Protein AF-A0A2A2J3R9-F1 (afdb_monomer)

Sequence (530 aa):
MEMMMERPRTRYVVYENEDEVRTRKAAVAEMERKKRLQEAEAEAEKIKLQKAEEEKKKLQEAEAEKVKLQEAEAEKKKLQEAEAEKVKLQEAEAEKVKLQKAEEENKKLQEAEAEKVKLQEAEAEKVDLQEAKTKKVKLQEAEAEEIKLQEEVKALKKKLQEAMEERKKLQEAEEEEEKRLQAKTERERKRNWLLRIGGIIAVAMLSAVRNNRHQPSSSHSREQHEQPVKSSQKNQQRAKIEKCINKPVGKVSVGNKSIQKEQSIMQLGNQLMVVYAKLPKSPNSVMVTRADRGLGLALVKEFLKKPDIQIIIATANNVAAATALKEIIDPRLKIVELDQTSDESIKRSYEQVEKIVGDRGLNLLVNNEDAFRSYSLKPGKEISRKTLIEQFNCNTFGVVVLTQTYLPLLMRASALHPDETWGINRAAVCMVSSILGSISLNQSESMDLAGYIASKSALSQFTKTFANDWQREHILVTAFCGGWGMTAMEGELVWVKPEVKAERLVRSFYRLNQSHNGLFYNRNLKPIPY

InterPro domains:
  IPR002347 Short-cha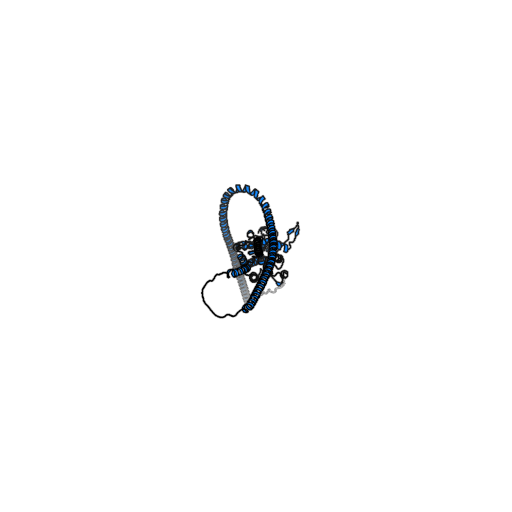in dehydrogenase/reductase SDR [PF00106] (286-492)
  IPR002347 Short-chain dehydrogenase/reductase SDR [PR00081] (285-302)
  IPR002347 Short-chain dehydrogenase/reductase SDR [PR00081] (360-371)
  IPR002347 Short-chain dehydrogenase/reductase SDR [PR00081] (452-471)
  IPR036291 NAD(P)-binding domain superfamily [SSF51735] (284-530)
  IPR051468 Fungal Secondary Metabolite SDRs [PTHR43544] (284-529)

Radius of gyration: 58.66 Å; Cα contacts (8 Å, |Δi|>4): 538; chains: 1; bounding box: 183×64×223 Å

pLDDT: mean 75.85, std 21.03, range [27.23, 98.88]

Secondary structure (DSSP, 8-state):
-----------------HHHHHHHHHHHHHHHHHHHHHHHHHHHHHHHHHHHHHHHHHHHHHHHHHHHHHHHHHHHHHHHHHHHHHHHHHHHHHHHHHHHHHHHHHHHHHTTTHHHHTTTHHHHHHHHHHHHHHHHHHHHHHHHHHHHHHHHHHHHHHHHHHHHHHHHHHHHHHHHHHHHHHHHHHHHHHHHHHHHHHHHHHHHHHHHHHHTS----------------SSHHHHHHHHHHHHHH-PPPPPPTHHHHHHHHHHHHHHHHHHHHHHHTTS-PPPSEEEESSTTSHHHHHHHHHHHT-TT--EEEEEES-TTT-HHHHT---TTEEEEE--TT-HHHHHHHHHHHHHHHGGG--SEEEE-------B--STTS---HHHHHHHHIIIIIHHHHHHHHHHHHHHHHHHT-TTS-SSTTT-EEEEEE-GGG-STT--S--TTBHHHHHHHHHHHHHHHHHHHHTTTTT-EEEEEE---SEEEETTEEEE--HHHHHHHHHHHHTT--GGGTT-EEETTS-B---

Foldseek 3Di:
DDDDDDDDDDDDDDDDDVVVVVVVVVVVVVVVVVVVVVVVVVVVVVVVVVVVVVVVVVVVVVVVVVVVVVVVVVVVVVVVVVVVVVVVVVVVVVVVVVVVVVVVVVVVVVVVVVVVCVVPVVVVVVVVVVVVVVVVVVVVVVVVVQVVLVVVLVVLVVVLVVLVVVLVVLVVVVVVVVVVVVVVVVVVVVVVVVVVVVVVVVVVVVVVVVVVDDDDDDDDDDDDDDDDDPPVVVVVVVVVVVVVVPDDDDDDPSVVVSVVSVVVSVVSVVVSVVSVVPHLAAAQEEEFEQCLDFLNVLLLVLSVVPPNHQAYEYEDCDPVSSVSLVVDDDPRYDYAHADLLDPVRLVRRLVVVCVVCPLLFHLEYEYDFDDADQAAPDPPDDDDPPSLCVLLSRLPVSSLSSVVSRVVRLLSQQVVCVVDFQASRRAEYERAAALLLAPVPVPDHCNRRPSVNVSRVNNLVVLLVCLVVCVVSSHAGAYEHLDDFADDDPNDGHGDGSNNSSNLQVVVRSVDGNVRGSFYAYSNRHGRHD

Nearest PDB structures (foldseek):
  1yo6-assembly1_B  TM=9.766E-01  e=1.170E-25  Caenorhabditis elegans
  1yo6-assembly2_C  TM=9.581E-01  e=8.097E-25  Caenorhabditis elegans
  1yo6-assembly2_D  TM=9.732E-01  e=3.224E-24  Caenorhabditis elegans
  1yo6-assembly3_E  TM=9.709E-01  e=1.029E-23  Caenorhabditis elegans
  1yo6-assembly1_A  TM=9.730E-01  e=1.602E-23  Caenorhabditis elegans

Mean predicted aligned error: 19.77 Å

Solvent-accessible surface area (backbone atoms only — not comparable to full-atom values): 28968 Å² total; per-residue (Å²): 133,82,90,86,86,89,83,84,87,81,83,81,79,84,80,77,59,66,68,61,55,50,51,52,51,50,52,51,52,50,50,52,51,52,49,54,49,53,54,50,51,54,50,55,49,51,54,52,51,54,53,52,53,52,54,51,50,55,50,54,54,54,49,56,52,51,52,53,52,52,53,52,53,55,49,52,51,52,48,53,54,52,49,59,50,49,52,55,50,51,54,52,48,56,49,47,54,54,48,51,56,52,49,56,56,48,48,67,57,45,62,73,52,52,75,64,48,73,77,50,58,84,56,47,76,62,44,56,67,47,47,57,49,50,56,51,48,52,49,54,49,52,54,50,48,52,52,49,50,54,51,49,51,54,52,48,53,51,55,48,51,55,52,51,55,52,48,51,55,48,51,57,48,51,56,48,51,50,52,53,48,54,54,48,54,50,53,51,50,54,50,53,50,51,52,50,50,54,51,51,52,51,51,50,52,54,47,57,65,52,71,74,64,80,89,89,83,84,89,87,89,85,83,88,85,90,79,94,71,78,61,60,64,60,49,52,53,49,54,54,51,50,59,66,70,68,58,79,76,76,85,64,77,59,58,63,54,52,52,55,49,53,53,50,52,52,51,49,49,53,51,46,52,60,55,56,75,71,50,78,65,62,27,51,22,40,36,33,34,52,16,48,44,67,52,26,33,26,36,54,56,51,53,66,73,41,82,74,44,60,35,38,36,38,22,19,72,47,62,89,75,24,54,77,50,72,71,58,90,50,94,42,59,43,81,43,55,36,39,54,77,36,71,69,34,40,49,54,34,45,64,52,47,49,69,72,44,46,84,59,19,38,7,28,42,33,48,42,55,82,66,84,50,88,32,49,91,56,90,96,52,76,90,51,70,64,56,43,50,54,30,28,33,53,40,24,51,20,50,52,55,45,53,58,70,47,40,73,31,28,46,37,13,19,66,78,35,75,90,56,67,46,20,38,41,25,5,25,38,43,37,43,37,40,66,69,19,13,64,78,69,64,82,66,83,57,86,36,31,47,40,40,29,53,18,27,30,50,36,53,50,50,30,36,49,49,20,61,73,33,50,87,62,48,38,35,19,27,32,29,25,67,59,83,74,55,43,77,55,100,81,42,76,42,76,66,53,41,54,66,43,22,51,36,35,54,60,35,46,67,67,42,35,68,94,45,47,39,42,39,21,39,43,81,64,45,80,47,70,84

Organism: NCBI:txid2018661

Structure (mmCIF, N/CA/C/O backbone):
data_AF-A0A2A2J3R9-F1
#
_entry.id   AF-A0A2A2J3R9-F1
#
loop_
_atom_site.group_PDB
_atom_site.id
_atom_site.type_symbol
_atom_site.label_atom_id
_atom_site.label_alt_id
_atom_site.label_comp_id
_atom_site.label_asym_id
_atom_site.label_entity_id
_atom_site.label_seq_id
_atom_site.pdbx_PDB_ins_code
_atom_site.Cartn_x
_atom_site.Cartn_y
_atom_site.Cartn_z
_atom_site.occupancy
_atom_site.B_iso_or_equiv
_atom_site.auth_seq_id
_atom_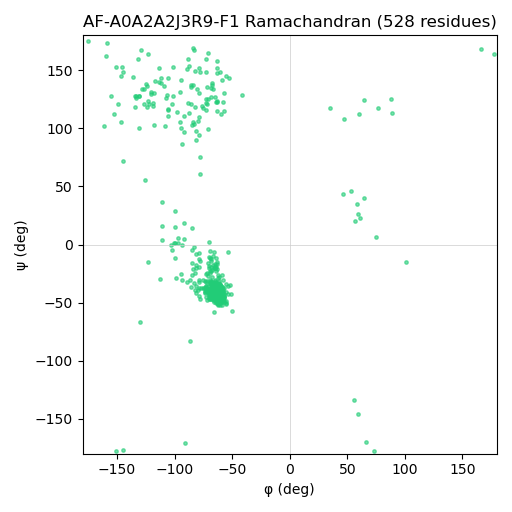site.auth_comp_id
_atom_site.auth_asym_id
_atom_site.auth_atom_id
_atom_site.pdbx_PDB_model_num
ATOM 1 N N . MET A 1 1 ? 117.875 1.168 -116.415 1.00 36.81 1 MET A N 1
ATOM 2 C CA . MET A 1 1 ? 118.304 2.280 -115.551 1.00 36.81 1 MET A CA 1
ATOM 3 C C . MET A 1 1 ? 117.689 2.018 -114.185 1.00 36.81 1 MET A C 1
ATOM 5 O O . MET A 1 1 ? 116.473 2.009 -114.112 1.00 36.81 1 MET A O 1
ATOM 9 N N . GLU A 1 2 ? 118.541 1.657 -113.217 1.00 39.03 2 GLU A N 1
ATOM 10 C CA . GLU A 1 2 ? 118.447 1.934 -111.763 1.00 39.03 2 GLU A CA 1
ATOM 11 C C . GLU A 1 2 ? 117.222 1.397 -110.973 1.00 39.03 2 GLU A C 1
ATOM 13 O O . GLU A 1 2 ? 116.081 1.710 -111.274 1.00 39.03 2 GLU A O 1
ATOM 18 N N . MET A 1 3 ? 117.394 0.425 -110.055 1.00 39.72 3 MET A N 1
ATOM 19 C CA . MET A 1 3 ? 117.881 0.563 -108.652 1.00 39.72 3 MET A CA 1
ATOM 20 C C . MET A 1 3 ? 116.911 1.390 -107.775 1.00 39.72 3 MET A C 1
ATOM 22 O O . MET A 1 3 ? 116.658 2.535 -108.106 1.00 39.72 3 MET A O 1
ATOM 26 N N . MET A 1 4 ? 116.360 0.966 -106.626 1.00 40.31 4 MET A N 1
ATOM 27 C CA . MET A 1 4 ? 116.474 -0.235 -105.759 1.00 40.31 4 MET A CA 1
ATOM 28 C C . MET A 1 4 ? 115.060 -0.525 -105.148 1.00 40.31 4 MET A C 1
ATOM 30 O O . MET A 1 4 ? 114.129 0.204 -105.469 1.00 40.31 4 MET A O 1
ATOM 34 N N . MET A 1 5 ? 114.750 -1.486 -104.259 1.00 43.88 5 MET A N 1
ATOM 35 C CA . MET A 1 5 ? 115.474 -2.540 -103.514 1.00 43.88 5 MET A CA 1
ATOM 36 C C . MET A 1 5 ? 114.453 -3.623 -103.063 1.00 43.88 5 MET A C 1
ATOM 38 O O . MET A 1 5 ? 113.269 -3.315 -102.943 1.00 43.88 5 MET A O 1
ATOM 42 N N . GLU A 1 6 ? 114.886 -4.837 -102.697 1.00 49.50 6 GLU A N 1
ATOM 43 C CA . GLU A 1 6 ? 114.045 -5.850 -102.021 1.00 49.50 6 GLU A CA 1
ATOM 44 C C . GLU A 1 6 ? 114.484 -6.114 -100.567 1.00 49.50 6 GLU A C 1
ATOM 46 O O . GLU A 1 6 ? 115.680 -6.216 -100.292 1.00 49.50 6 GLU A O 1
ATOM 51 N N . ARG A 1 7 ? 113.519 -6.339 -99.656 1.00 43.47 7 ARG A N 1
ATOM 52 C CA . ARG A 1 7 ? 113.659 -7.190 -98.450 1.00 43.47 7 ARG A CA 1
ATOM 53 C C . ARG A 1 7 ? 112.327 -7.920 -98.159 1.00 43.47 7 ARG A C 1
ATOM 55 O O . ARG A 1 7 ? 111.269 -7.387 -98.495 1.00 43.47 7 ARG A O 1
ATOM 62 N N . PRO A 1 8 ? 112.347 -9.145 -97.595 1.00 47.34 8 PRO A N 1
ATOM 63 C CA . PRO A 1 8 ? 111.254 -10.108 -97.773 1.00 47.34 8 PRO A CA 1
ATOM 64 C C . PRO A 1 8 ? 110.125 -10.005 -96.734 1.00 47.34 8 PRO A C 1
ATOM 66 O O . PRO A 1 8 ? 110.354 -9.691 -95.568 1.00 47.34 8 PRO A O 1
ATOM 69 N N . ARG A 1 9 ? 108.899 -10.374 -97.138 1.00 46.84 9 ARG A N 1
ATOM 70 C CA . ARG A 1 9 ? 107.769 -10.602 -96.217 1.00 46.84 9 ARG A CA 1
ATOM 71 C C . ARG A 1 9 ? 107.823 -12.018 -95.637 1.00 46.84 9 ARG A C 1
ATOM 73 O O . ARG A 1 9 ? 107.442 -12.977 -96.305 1.00 46.84 9 ARG A O 1
ATOM 80 N N . THR A 1 10 ? 108.240 -12.146 -94.382 1.00 47.72 10 THR A N 1
ATOM 81 C CA . THR A 1 10 ? 108.224 -13.417 -93.644 1.00 47.72 10 THR A CA 1
ATOM 82 C C . THR A 1 10 ? 106.792 -13.809 -93.270 1.00 47.72 10 THR A C 1
ATOM 84 O O . THR A 1 10 ? 106.096 -13.069 -92.577 1.00 47.72 10 THR A O 1
ATOM 87 N N . ARG A 1 11 ? 106.342 -14.989 -93.709 1.00 46.62 11 ARG A N 1
ATOM 88 C CA . ARG A 1 11 ? 105.042 -15.565 -93.333 1.00 46.62 11 ARG A CA 1
ATOM 89 C C . ARG A 1 11 ? 105.206 -16.317 -92.006 1.00 46.62 11 ARG A C 1
ATOM 91 O O . ARG A 1 11 ? 105.741 -17.421 -92.001 1.00 46.62 11 ARG A O 1
ATOM 98 N N . TYR A 1 12 ? 104.765 -15.735 -90.893 1.00 44.22 12 TYR A N 1
ATOM 99 C CA . TYR A 1 12 ? 104.663 -16.465 -89.626 1.00 44.22 12 TYR A CA 1
ATOM 100 C C . TYR A 1 12 ? 103.360 -17.270 -89.604 1.00 44.22 12 TYR A C 1
ATOM 102 O O . TYR A 1 12 ? 102.273 -16.699 -89.676 1.00 44.22 12 TYR A O 1
ATOM 110 N N . VAL A 1 13 ? 103.476 -18.595 -89.515 1.00 50.97 13 VAL A N 1
ATOM 111 C CA . VAL A 1 13 ? 102.347 -19.487 -89.224 1.00 50.97 13 VAL A CA 1
ATOM 112 C C . VAL A 1 13 ? 102.232 -19.585 -87.708 1.00 50.97 13 VAL A C 1
ATOM 114 O O . VAL A 1 13 ? 103.127 -20.116 -87.054 1.00 50.97 13 VAL A O 1
ATOM 117 N N . VAL A 1 14 ? 101.147 -19.051 -87.149 1.00 55.12 14 VAL A N 1
ATOM 118 C CA . VAL A 1 14 ? 100.814 -19.248 -85.735 1.00 55.12 14 VAL A CA 1
ATOM 119 C C . VAL A 1 14 ? 100.196 -20.636 -85.604 1.00 55.12 14 VAL A C 1
ATOM 121 O O . VAL A 1 14 ? 99.086 -20.866 -86.077 1.00 55.12 14 VAL A O 1
ATOM 124 N N . TYR A 1 15 ? 100.924 -21.562 -84.986 1.00 49.97 15 TYR A N 1
ATOM 125 C CA . TYR A 1 15 ? 100.361 -22.833 -84.542 1.00 49.97 15 TYR A CA 1
ATOM 126 C C . TYR A 1 15 ? 99.625 -22.583 -83.222 1.00 49.97 15 TYR A C 1
ATOM 128 O O . TYR A 1 15 ? 100.265 -22.365 -82.194 1.00 49.97 15 TYR A O 1
ATOM 136 N N . GLU A 1 16 ? 98.290 -22.581 -83.243 1.00 58.47 16 GLU A N 1
ATOM 137 C CA . GLU A 1 16 ? 97.512 -22.658 -82.002 1.00 58.47 16 GLU A CA 1
ATOM 138 C C . GLU A 1 16 ? 97.721 -24.034 -81.359 1.00 58.47 16 GLU A C 1
ATOM 140 O O . GLU A 1 16 ? 97.676 -25.063 -82.034 1.00 58.47 16 GLU A O 1
ATOM 145 N N . ASN A 1 17 ? 97.964 -24.055 -80.049 1.00 61.75 17 ASN A N 1
ATOM 146 C CA . ASN A 1 17 ? 98.219 -25.286 -79.313 1.00 61.75 17 ASN A CA 1
ATOM 147 C C . ASN A 1 17 ? 96.910 -26.089 -79.165 1.00 61.75 17 ASN A C 1
ATOM 149 O O . ASN A 1 17 ? 95.963 -25.622 -78.525 1.00 61.75 17 ASN A O 1
ATOM 153 N N . GLU A 1 18 ? 96.835 -27.285 -79.760 1.00 64.62 18 GLU A N 1
ATOM 154 C CA . GLU A 1 18 ? 95.582 -28.055 -79.857 1.00 64.62 18 GLU A CA 1
ATOM 155 C C . GLU A 1 18 ? 94.954 -28.370 -78.488 1.00 64.62 18 GLU A C 1
ATOM 157 O O . GLU A 1 18 ? 93.724 -28.411 -78.368 1.00 64.62 18 GLU A O 1
ATOM 162 N N . ASP A 1 19 ? 95.769 -28.521 -77.440 1.00 66.00 19 ASP A N 1
ATOM 163 C CA . ASP A 1 19 ? 95.295 -28.782 -76.077 1.00 66.00 19 ASP A CA 1
ATOM 164 C C . ASP A 1 19 ? 94.647 -27.551 -75.414 1.00 66.00 19 ASP A C 1
ATOM 166 O O . ASP A 1 19 ? 93.661 -27.696 -74.683 1.00 66.00 19 ASP A O 1
ATOM 170 N N . GLU A 1 20 ? 95.097 -26.326 -75.720 1.00 65.50 20 GLU A N 1
ATOM 171 C CA . GLU A 1 20 ? 94.403 -25.094 -75.295 1.00 65.50 20 GLU A CA 1
ATOM 172 C C . GLU A 1 20 ? 93.061 -24.933 -76.020 1.00 65.50 20 GLU A C 1
ATOM 174 O O . GLU A 1 20 ? 92.059 -24.534 -75.421 1.00 65.50 20 GLU A O 1
ATOM 179 N N . VAL A 1 21 ? 93.002 -25.290 -77.307 1.00 68.50 21 VAL A N 1
ATOM 180 C CA . VAL A 1 21 ? 91.753 -25.256 -78.082 1.00 68.50 21 VAL A CA 1
ATOM 181 C C . VAL A 1 21 ? 90.764 -26.309 -77.565 1.00 68.50 21 VAL A C 1
ATOM 183 O O . VAL A 1 21 ? 89.569 -26.023 -77.447 1.00 68.50 21 VAL A O 1
ATOM 186 N N . ARG A 1 22 ? 91.234 -27.511 -77.202 1.00 72.06 22 ARG A N 1
ATOM 187 C CA . ARG A 1 22 ? 90.405 -28.562 -76.583 1.00 72.06 22 ARG A CA 1
ATOM 188 C C . ARG A 1 22 ? 89.893 -28.164 -75.202 1.00 72.06 22 ARG A C 1
ATOM 190 O O . ARG A 1 22 ? 88.694 -28.295 -74.958 1.00 72.06 22 ARG A O 1
ATOM 197 N N . THR A 1 23 ? 90.750 -27.644 -74.325 1.00 74.81 23 THR A N 1
ATOM 198 C CA . THR A 1 23 ? 90.337 -27.212 -72.976 1.00 74.81 23 THR A CA 1
ATOM 199 C C . THR A 1 23 ? 89.382 -26.019 -73.016 1.00 74.81 23 THR A C 1
ATOM 201 O O . THR A 1 23 ? 88.369 -26.045 -72.317 1.00 74.81 23 THR A O 1
ATOM 204 N N . ARG A 1 24 ? 89.594 -25.029 -73.899 1.00 74.38 24 ARG A N 1
ATOM 205 C CA . ARG A 1 24 ? 88.619 -23.942 -74.120 1.00 74.38 24 ARG A CA 1
ATOM 206 C C . ARG A 1 24 ? 87.272 -24.461 -74.630 1.00 74.38 24 ARG A C 1
ATOM 208 O O . ARG A 1 24 ? 86.240 -24.055 -74.103 1.00 74.38 24 ARG A O 1
ATOM 215 N N . LYS A 1 25 ? 87.254 -25.386 -75.598 1.00 78.50 25 LYS A N 1
ATOM 216 C CA . LYS A 1 25 ? 86.004 -26.003 -76.089 1.00 78.50 25 LYS A CA 1
ATOM 217 C C . LYS A 1 25 ? 85.276 -26.794 -74.997 1.00 78.50 25 LYS A C 1
ATOM 219 O O . LYS A 1 25 ? 84.056 -26.687 -74.898 1.00 78.50 25 LYS A O 1
ATOM 224 N N . ALA A 1 26 ? 86.001 -27.527 -74.151 1.00 79.31 26 ALA A N 1
ATOM 225 C CA . ALA A 1 26 ? 85.422 -28.231 -73.007 1.00 79.31 26 ALA A CA 1
ATOM 226 C C . ALA A 1 26 ? 84.829 -27.261 -71.966 1.00 79.31 26 ALA A C 1
ATOM 228 O O . ALA A 1 26 ? 83.697 -27.458 -71.531 1.00 79.31 26 ALA A O 1
ATOM 229 N N . ALA A 1 27 ? 85.540 -26.179 -71.632 1.00 77.88 27 ALA A N 1
ATOM 230 C CA . ALA A 1 27 ? 85.066 -25.161 -70.693 1.00 77.88 27 ALA A CA 1
ATOM 231 C C . ALA A 1 27 ? 83.817 -24.415 -71.202 1.00 77.88 27 ALA A C 1
ATOM 233 O O . ALA A 1 27 ? 82.888 -24.175 -70.430 1.00 77.88 27 ALA A O 1
ATOM 234 N N . VAL A 1 28 ? 83.751 -24.099 -72.502 1.00 79.81 28 VAL A N 1
ATOM 235 C CA . VAL A 1 28 ? 82.549 -23.519 -73.130 1.00 79.81 28 VAL A CA 1
ATOM 236 C C . VAL A 1 28 ? 81.381 -24.509 -73.089 1.00 79.81 28 VAL A C 1
ATOM 238 O O . VAL A 1 28 ? 80.289 -24.133 -72.670 1.00 79.81 28 VAL A O 1
ATOM 241 N N . ALA A 1 29 ? 81.603 -25.784 -73.423 1.00 81.00 29 ALA A N 1
ATOM 242 C CA . ALA A 1 29 ? 80.561 -26.810 -73.350 1.00 81.00 29 ALA A CA 1
ATOM 243 C C . ALA A 1 29 ? 80.047 -27.042 -71.913 1.00 81.00 29 ALA A C 1
ATOM 245 O O . ALA A 1 29 ? 78.850 -27.254 -71.706 1.00 81.00 29 ALA A O 1
ATOM 246 N N . GLU A 1 30 ? 80.918 -26.967 -70.902 1.00 84.94 30 GLU A N 1
ATOM 247 C CA . GLU A 1 30 ? 80.518 -27.054 -69.494 1.00 84.94 30 GLU A CA 1
ATOM 248 C C . GLU A 1 30 ? 79.732 -25.812 -69.040 1.00 84.94 30 GLU A C 1
ATOM 250 O O . GLU A 1 30 ? 78.728 -25.942 -68.337 1.00 84.94 30 GLU A O 1
ATOM 255 N N . MET A 1 31 ? 80.140 -24.616 -69.479 1.00 81.75 31 MET A N 1
ATOM 256 C CA . MET A 1 31 ? 79.421 -23.365 -69.220 1.00 81.75 31 MET A CA 1
ATOM 257 C C . MET A 1 31 ? 78.024 -23.381 -69.854 1.00 81.75 31 MET A C 1
ATOM 259 O O . MET A 1 31 ? 77.043 -23.078 -69.176 1.00 81.75 31 MET A O 1
ATOM 263 N N . GLU A 1 32 ? 77.905 -23.805 -71.115 1.00 85.94 32 GLU A N 1
ATOM 264 C CA . GLU A 1 32 ? 76.612 -23.988 -71.780 1.00 85.94 32 GLU A CA 1
ATOM 265 C C . GLU A 1 32 ? 75.742 -25.029 -71.070 1.00 85.94 32 GLU A C 1
ATOM 267 O O . GLU A 1 32 ? 74.546 -24.806 -70.889 1.00 85.94 32 GLU A O 1
ATOM 272 N N . ARG A 1 33 ? 76.324 -26.149 -70.620 1.00 85.25 33 ARG A N 1
ATOM 273 C CA . ARG A 1 33 ? 75.598 -27.168 -69.852 1.00 85.25 33 ARG A CA 1
ATOM 274 C C . ARG A 1 33 ? 75.067 -26.609 -68.530 1.00 85.25 33 ARG A C 1
ATOM 276 O O . ARG A 1 33 ? 73.913 -26.865 -68.202 1.00 85.25 33 ARG A O 1
ATOM 283 N N . LYS A 1 34 ? 75.876 -25.842 -67.791 1.00 85.75 34 LYS A N 1
ATOM 284 C CA . LYS A 1 34 ? 75.460 -25.175 -66.544 1.00 85.75 34 LYS A CA 1
ATOM 285 C C . LYS A 1 34 ? 74.357 -24.146 -66.795 1.00 85.75 34 LYS A C 1
ATOM 287 O O . LYS A 1 34 ? 73.380 -24.128 -66.054 1.00 85.75 34 LYS A O 1
ATOM 292 N N . LYS A 1 35 ? 74.460 -23.367 -67.877 1.00 88.31 35 LYS A N 1
ATOM 293 C CA . LYS A 1 35 ? 73.426 -22.404 -68.279 1.00 88.31 35 LYS A CA 1
ATOM 294 C C . LYS A 1 35 ? 72.094 -23.092 -68.600 1.00 88.31 35 LYS A C 1
ATOM 296 O O . LYS A 1 35 ? 71.073 -22.701 -68.048 1.00 88.31 35 LYS A O 1
ATOM 301 N N . ARG A 1 36 ? 72.114 -24.164 -69.404 1.00 84.19 36 ARG A N 1
ATOM 302 C CA . ARG A 1 36 ? 70.911 -24.963 -69.717 1.00 84.19 36 ARG A CA 1
ATOM 303 C C . ARG A 1 36 ? 70.296 -25.609 -68.471 1.00 84.19 36 ARG A C 1
ATOM 305 O O . ARG A 1 36 ? 69.081 -25.744 -68.407 1.00 84.19 36 ARG A O 1
ATOM 312 N N . LEU A 1 37 ? 71.114 -25.994 -67.485 1.00 84.56 37 LEU A N 1
ATOM 313 C CA . LEU A 1 37 ? 70.623 -26.522 -66.210 1.00 84.56 37 LEU A CA 1
ATOM 314 C C . LEU A 1 37 ? 69.880 -25.440 -65.407 1.00 84.56 37 LEU A C 1
ATOM 316 O O . LEU A 1 37 ? 68.755 -25.679 -64.985 1.00 84.56 37 LEU A O 1
ATOM 320 N N . GLN A 1 38 ? 70.458 -24.240 -65.276 1.00 81.88 38 GLN A N 1
ATOM 321 C CA . GLN A 1 38 ? 69.810 -23.106 -64.601 1.00 81.88 38 GLN A CA 1
ATOM 322 C C . GLN A 1 38 ? 68.532 -22.640 -65.313 1.00 81.88 38 GLN A C 1
ATOM 324 O O . GLN A 1 38 ? 67.544 -22.318 -64.657 1.00 81.88 38 GLN A O 1
ATOM 329 N N . GLU A 1 39 ? 68.531 -22.616 -66.649 1.00 86.38 39 GLU A N 1
ATOM 330 C CA . GLU A 1 39 ? 67.342 -22.289 -67.448 1.00 86.38 39 GLU A CA 1
ATOM 331 C C . GLU A 1 39 ? 66.216 -23.315 -67.205 1.00 86.38 39 GLU A C 1
ATOM 333 O O . GLU A 1 39 ? 65.077 -22.918 -66.954 1.00 86.38 39 GLU A O 1
ATOM 338 N N . ALA A 1 40 ? 66.538 -24.615 -67.161 1.00 82.31 40 ALA A N 1
ATOM 339 C CA . ALA A 1 40 ? 65.576 -25.678 -66.860 1.00 82.31 40 ALA A CA 1
ATOM 340 C C . ALA A 1 40 ? 65.072 -25.662 -65.400 1.00 82.31 40 ALA A C 1
ATOM 342 O O . ALA A 1 40 ? 63.892 -25.915 -65.152 1.00 82.31 40 ALA A O 1
ATOM 343 N N . GLU A 1 41 ? 65.932 -25.344 -64.426 1.00 85.12 41 GLU A N 1
ATOM 344 C CA . GLU A 1 41 ? 65.540 -25.193 -63.016 1.00 85.12 41 GLU A CA 1
ATOM 345 C C . GLU A 1 41 ? 64.575 -24.011 -62.822 1.00 85.12 41 GLU A C 1
ATOM 347 O O . GLU A 1 41 ? 63.534 -24.165 -62.179 1.00 85.12 41 GLU A O 1
ATOM 352 N N . ALA A 1 42 ? 64.859 -22.864 -63.449 1.00 82.62 42 ALA A N 1
ATOM 353 C CA . ALA A 1 42 ? 63.993 -21.685 -63.407 1.00 82.62 42 ALA A CA 1
ATOM 354 C C . ALA A 1 42 ? 62.637 -21.909 -64.107 1.00 82.62 42 ALA A C 1
ATOM 356 O O . ALA A 1 42 ? 61.613 -21.368 -63.681 1.00 82.62 42 ALA A O 1
ATOM 357 N N . GLU A 1 43 ? 62.599 -22.708 -65.177 1.00 88.31 43 GLU A N 1
ATOM 358 C CA . GLU A 1 43 ? 61.350 -23.094 -65.842 1.00 88.31 43 GLU A CA 1
ATOM 359 C C . GLU A 1 43 ? 60.523 -24.065 -64.980 1.00 88.31 43 GLU A C 1
ATOM 361 O O . GLU A 1 43 ? 59.317 -23.869 -64.806 1.00 88.31 43 GLU A O 1
ATOM 366 N N . ALA A 1 44 ? 61.170 -25.040 -64.332 1.00 82.25 44 ALA A N 1
ATOM 367 C CA . ALA A 1 44 ? 60.515 -25.946 -63.388 1.00 82.25 44 ALA A CA 1
ATOM 368 C C . ALA A 1 44 ? 59.938 -25.218 -62.155 1.00 82.25 44 ALA A C 1
ATOM 370 O O . ALA A 1 44 ? 58.885 -25.611 -61.644 1.00 82.25 44 ALA A O 1
ATOM 371 N N . GLU A 1 45 ? 60.590 -24.155 -61.674 1.00 86.25 45 GLU A N 1
ATOM 372 C CA . GLU A 1 45 ? 60.075 -23.323 -60.580 1.00 86.25 45 GLU A CA 1
ATOM 373 C C . GLU A 1 45 ? 58.845 -22.501 -61.003 1.00 86.25 45 GLU A C 1
ATOM 375 O O . GLU A 1 45 ? 57.842 -22.492 -60.286 1.00 86.25 45 GLU A O 1
ATOM 380 N N . LYS A 1 46 ? 58.852 -21.907 -62.206 1.00 84.88 46 LYS A N 1
ATOM 381 C CA . LYS A 1 46 ? 57.675 -21.212 -62.765 1.00 84.88 46 LYS A CA 1
ATOM 382 C C . LYS A 1 46 ? 56.458 -22.130 -62.891 1.00 84.88 46 LYS A C 1
ATOM 384 O O . LYS A 1 46 ? 55.361 -21.729 -62.508 1.00 84.88 46 LYS A O 1
ATOM 389 N N . ILE A 1 47 ? 56.650 -23.363 -63.365 1.00 86.12 47 ILE A N 1
ATOM 390 C CA . ILE A 1 47 ? 55.571 -24.358 -63.490 1.00 86.12 47 ILE A CA 1
ATOM 391 C C . ILE A 1 47 ? 54.983 -24.713 -62.112 1.00 86.12 47 ILE A C 1
ATOM 393 O O . ILE A 1 47 ? 53.764 -24.826 -61.968 1.00 86.12 47 ILE A O 1
ATOM 397 N N . LYS A 1 48 ? 55.821 -24.840 -61.070 1.00 86.62 48 LYS A N 1
ATOM 398 C CA . LYS A 1 48 ? 55.345 -25.047 -59.689 1.00 86.62 48 LYS A CA 1
ATOM 399 C C . LYS A 1 48 ? 54.532 -23.857 -59.177 1.00 86.62 48 LYS A C 1
ATOM 401 O O . LYS A 1 48 ? 53.491 -24.074 -58.559 1.00 86.62 48 LYS A O 1
ATOM 406 N N . LEU A 1 49 ? 54.981 -22.628 -59.445 1.00 82.12 49 LEU A N 1
ATOM 407 C CA . LEU A 1 49 ? 54.288 -21.411 -59.015 1.00 82.12 49 LEU A CA 1
ATOM 408 C C . LEU A 1 49 ? 52.902 -21.294 -59.669 1.00 82.12 49 LEU A C 1
ATOM 410 O O . LEU A 1 49 ? 51.910 -21.132 -58.964 1.00 82.12 49 LEU A O 1
ATOM 414 N N . GLN A 1 50 ? 52.821 -21.481 -60.991 1.00 84.69 50 GLN A N 1
ATOM 415 C CA . GLN A 1 50 ? 51.556 -21.464 -61.739 1.00 84.69 50 GLN A CA 1
ATOM 416 C C . GLN A 1 50 ? 50.560 -22.503 -61.207 1.00 84.69 50 GLN A C 1
ATOM 418 O O . GLN A 1 50 ? 49.387 -22.194 -60.998 1.00 84.69 50 GLN A O 1
ATOM 423 N N . LYS A 1 51 ? 51.029 -23.723 -60.915 1.00 87.81 51 LYS A N 1
ATOM 424 C CA . LYS A 1 51 ? 50.173 -24.772 -60.348 1.00 87.81 51 LYS A CA 1
ATOM 425 C C . LYS A 1 51 ? 49.636 -24.405 -58.956 1.00 87.81 51 LYS A C 1
ATOM 427 O O . LYS A 1 51 ? 48.466 -24.656 -58.671 1.00 87.81 51 LYS A O 1
ATOM 432 N N . ALA A 1 52 ? 50.457 -23.781 -58.109 1.00 79.31 52 ALA A N 1
ATOM 433 C CA . ALA A 1 52 ? 50.030 -23.312 -56.790 1.00 79.31 52 ALA A CA 1
ATOM 434 C C . ALA A 1 52 ? 49.005 -22.161 -56.874 1.00 79.31 52 ALA A C 1
ATOM 436 O O . ALA A 1 52 ? 48.074 -22.103 -56.069 1.00 79.31 52 ALA A O 1
ATOM 437 N N . GLU A 1 53 ? 49.129 -21.270 -57.863 1.00 85.38 53 GLU A N 1
ATOM 438 C CA . GLU A 1 53 ? 48.141 -20.213 -58.119 1.00 85.38 53 GLU A CA 1
ATOM 439 C C . GLU A 1 53 ? 46.796 -20.776 -58.607 1.00 85.38 53 GLU A C 1
ATOM 441 O O . GLU A 1 53 ? 45.745 -20.336 -58.134 1.00 85.38 53 GLU A O 1
ATOM 446 N N . GLU A 1 54 ? 46.799 -21.798 -59.472 1.00 84.38 54 GLU A N 1
ATOM 447 C CA . GLU A 1 54 ? 45.568 -22.494 -59.872 1.00 84.38 54 GLU A CA 1
ATOM 448 C C . GLU A 1 54 ? 44.870 -23.200 -58.700 1.00 84.38 54 GLU A C 1
ATOM 450 O O . GLU A 1 54 ? 43.643 -23.136 -58.585 1.00 84.38 54 GLU A O 1
ATOM 455 N N . GLU A 1 55 ? 45.621 -23.881 -57.831 1.00 86.38 55 GLU A N 1
ATOM 456 C CA . GLU A 1 55 ? 45.067 -24.539 -56.639 1.00 86.38 55 GLU A CA 1
ATOM 457 C C . GLU A 1 55 ? 44.487 -23.511 -55.654 1.00 86.38 55 GLU A C 1
ATOM 459 O O . GLU A 1 55 ? 43.377 -23.697 -55.148 1.00 86.38 55 GLU A O 1
ATOM 464 N N . LYS A 1 56 ? 45.162 -22.369 -55.462 1.00 81.62 56 LYS A N 1
ATOM 465 C CA . LYS A 1 56 ? 44.652 -21.253 -54.652 1.00 81.62 56 LYS A CA 1
ATOM 466 C C . LYS A 1 56 ? 43.361 -20.659 -55.225 1.00 81.62 56 LYS A C 1
ATOM 468 O O . LYS A 1 56 ? 42.439 -20.379 -54.461 1.00 81.62 56 LYS A O 1
ATOM 473 N N . LYS A 1 57 ? 43.267 -20.497 -56.549 1.00 84.38 57 LYS A N 1
ATOM 474 C CA . LYS A 1 57 ? 42.052 -19.998 -57.213 1.00 84.38 57 LYS A CA 1
ATOM 475 C C . LYS A 1 57 ? 40.869 -20.957 -57.025 1.00 84.38 57 LYS A C 1
ATOM 477 O O . LYS A 1 57 ? 39.793 -20.512 -56.633 1.00 84.38 57 LYS A O 1
ATOM 482 N N . LYS A 1 58 ? 41.087 -22.266 -57.205 1.00 84.12 58 LYS A N 1
ATOM 483 C CA . LYS A 1 58 ? 40.072 -23.310 -56.953 1.00 84.12 58 LYS A CA 1
ATOM 484 C C . LYS A 1 58 ? 39.578 -23.299 -55.500 1.00 84.12 58 LYS A C 1
ATOM 486 O O . LYS A 1 58 ? 38.386 -23.473 -55.261 1.00 84.12 58 LYS A O 1
ATOM 491 N N . LEU A 1 59 ? 40.470 -23.054 -54.534 1.00 78.69 59 LEU A N 1
ATOM 492 C CA . LEU A 1 59 ? 40.096 -22.939 -53.120 1.00 78.69 59 LEU A CA 1
ATOM 493 C C . LEU A 1 59 ? 39.197 -21.716 -52.861 1.00 78.69 59 LEU A C 1
ATOM 495 O O . LEU A 1 59 ? 38.168 -21.848 -52.204 1.00 78.69 59 LEU A O 1
ATOM 499 N N . GLN A 1 60 ? 39.542 -20.553 -53.425 1.00 78.94 60 GLN A N 1
ATOM 500 C CA . GLN A 1 60 ? 38.749 -19.323 -53.294 1.00 78.94 60 GLN A CA 1
ATOM 501 C C . GLN A 1 60 ? 37.359 -19.441 -53.940 1.00 78.94 60 GLN A C 1
ATOM 503 O O . GLN A 1 60 ? 36.376 -18.958 -53.379 1.00 78.94 60 GLN A O 1
ATOM 508 N N . GLU A 1 61 ? 37.257 -20.109 -55.091 1.00 81.88 61 GLU A N 1
ATOM 509 C CA . GLU A 1 61 ? 35.973 -20.385 -55.750 1.00 81.88 61 GLU A CA 1
ATOM 510 C C . GLU A 1 61 ? 35.084 -21.301 -54.884 1.00 81.88 61 GLU A C 1
ATOM 512 O O . GLU A 1 61 ? 33.905 -20.997 -54.684 1.00 81.88 61 GLU A O 1
ATOM 517 N N . ALA A 1 62 ? 35.655 -22.345 -54.271 1.00 74.81 62 ALA A N 1
ATOM 518 C CA . ALA A 1 62 ? 34.937 -23.245 -53.362 1.00 74.81 62 ALA A CA 1
ATOM 519 C C . ALA A 1 62 ? 34.517 -22.582 -52.030 1.00 74.81 62 ALA A C 1
ATOM 521 O O . ALA A 1 62 ? 33.476 -22.924 -51.464 1.00 74.81 62 ALA A O 1
ATOM 522 N N . GLU A 1 63 ? 35.297 -21.631 -51.507 1.00 78.38 63 GLU A N 1
ATOM 523 C CA . GLU A 1 63 ? 34.903 -20.830 -50.338 1.00 78.38 63 GLU A CA 1
ATOM 524 C C . GLU A 1 63 ? 33.749 -19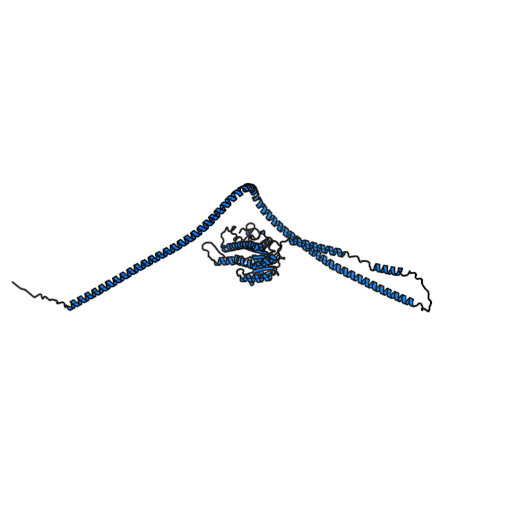.872 -50.671 1.00 78.38 63 GLU A C 1
ATOM 526 O O . GLU A 1 63 ? 32.782 -19.790 -49.911 1.00 78.38 63 GLU A O 1
ATOM 531 N N . ALA A 1 64 ? 33.788 -19.218 -51.837 1.00 75.69 64 ALA A N 1
ATOM 532 C CA . ALA A 1 64 ? 32.704 -18.353 -52.301 1.00 75.69 64 ALA A CA 1
ATOM 533 C C . ALA A 1 64 ? 31.388 -19.121 -52.545 1.00 75.69 64 ALA A C 1
ATOM 535 O O . ALA A 1 64 ? 30.306 -18.584 -52.300 1.00 75.69 64 ALA A O 1
ATOM 536 N N . GLU A 1 65 ? 31.456 -20.376 -52.999 1.00 82.00 65 GLU A N 1
ATOM 537 C CA . GLU A 1 65 ? 30.279 -21.241 -53.145 1.00 82.00 65 GLU A CA 1
ATOM 538 C C . GLU A 1 65 ? 29.676 -21.636 -51.784 1.00 82.00 65 GLU A C 1
ATOM 540 O O . GLU A 1 65 ? 28.458 -21.568 -51.610 1.00 82.00 65 GLU A O 1
ATOM 545 N N . LYS A 1 66 ? 30.509 -21.948 -50.779 1.00 76.50 66 LYS A N 1
ATOM 546 C CA . LYS A 1 66 ? 30.041 -22.234 -49.409 1.00 76.50 66 LYS A CA 1
ATOM 547 C C . LYS A 1 66 ? 29.322 -21.050 -48.763 1.00 76.50 66 LYS A C 1
ATOM 549 O O . LYS A 1 66 ? 28.304 -21.264 -48.110 1.00 76.50 66 LYS A O 1
ATOM 554 N N . VAL A 1 67 ? 29.816 -19.823 -48.951 1.00 77.69 67 VAL A N 1
ATOM 555 C CA . VAL A 1 67 ? 29.156 -18.612 -48.425 1.00 77.69 67 VAL A CA 1
ATOM 556 C C . VAL A 1 67 ? 27.766 -18.444 -49.046 1.00 77.69 67 VAL A C 1
ATOM 558 O O . VAL A 1 67 ? 26.791 -18.298 -48.312 1.00 77.69 67 VAL A O 1
ATOM 561 N N . LYS A 1 68 ? 27.641 -18.589 -50.373 1.00 79.31 68 LYS A N 1
ATOM 562 C CA . LYS A 1 68 ? 26.338 -18.544 -51.064 1.00 79.31 68 LYS A CA 1
ATOM 563 C C . LYS A 1 68 ? 25.369 -19.619 -50.568 1.00 79.31 68 LYS A C 1
ATOM 565 O O . LYS A 1 68 ? 24.175 -19.355 -50.447 1.00 79.31 68 LYS A O 1
ATOM 570 N N . LEU A 1 69 ? 25.867 -20.822 -50.265 1.00 73.06 69 LEU A N 1
ATOM 571 C CA . LEU A 1 69 ? 25.043 -21.902 -49.716 1.00 73.06 69 LEU A CA 1
ATOM 572 C C . LEU A 1 69 ? 24.503 -21.545 -48.318 1.00 73.06 69 LEU A C 1
ATOM 574 O O . LEU A 1 69 ? 23.318 -21.734 -48.054 1.00 73.06 69 LEU A O 1
ATOM 578 N N . GLN A 1 70 ? 25.345 -20.973 -47.449 1.00 75.06 70 GLN A N 1
ATOM 579 C CA . GLN A 1 70 ? 24.949 -20.521 -46.108 1.00 75.06 70 GLN A CA 1
ATOM 580 C C . GLN A 1 70 ? 23.943 -19.360 -46.151 1.00 75.06 70 GLN A C 1
ATOM 582 O O . GLN A 1 70 ? 22.995 -19.336 -45.364 1.00 75.06 70 GLN A O 1
ATOM 587 N N . GLU A 1 71 ? 24.113 -18.415 -47.079 1.00 77.00 71 GLU A N 1
ATOM 588 C CA . GLU A 1 71 ? 23.155 -17.325 -47.303 1.00 77.00 71 GLU A CA 1
ATOM 589 C C . GLU A 1 71 ? 21.792 -17.864 -47.767 1.00 77.00 71 GLU A C 1
ATOM 591 O O . GLU A 1 71 ? 20.760 -17.484 -47.207 1.00 77.00 71 GLU A O 1
ATOM 596 N N . ALA A 1 72 ? 21.779 -18.820 -48.704 1.00 72.75 72 ALA A N 1
ATOM 597 C CA . ALA A 1 72 ? 20.558 -19.469 -49.182 1.00 72.75 72 ALA A CA 1
ATOM 598 C C . ALA A 1 72 ? 19.847 -20.298 -48.092 1.00 72.75 72 ALA A C 1
ATOM 600 O O . ALA A 1 72 ? 18.617 -20.285 -48.007 1.00 72.75 72 ALA A O 1
ATOM 601 N N . GLU A 1 73 ? 20.585 -20.993 -47.218 1.00 75.81 73 GLU A N 1
ATOM 602 C CA . GLU A 1 73 ? 20.004 -21.694 -46.062 1.00 75.81 73 GLU A CA 1
ATOM 603 C C . GLU A 1 73 ? 19.390 -20.720 -45.044 1.00 75.81 73 GLU A C 1
ATOM 605 O O . GLU A 1 73 ? 18.291 -20.965 -44.533 1.00 75.81 73 GLU A O 1
ATOM 610 N N . ALA A 1 74 ? 20.047 -19.585 -44.786 1.00 72.94 74 ALA A N 1
ATOM 611 C CA . ALA A 1 74 ? 19.526 -18.543 -43.905 1.00 72.94 74 ALA A CA 1
ATOM 612 C C . ALA A 1 74 ? 18.266 -17.864 -44.477 1.00 72.94 74 ALA A C 1
ATOM 614 O O . ALA A 1 74 ? 17.329 -17.574 -43.729 1.00 72.94 74 ALA A O 1
ATOM 615 N N . GLU A 1 75 ? 18.211 -17.632 -45.791 1.00 78.81 75 GLU A N 1
ATOM 616 C CA . GLU A 1 75 ? 17.028 -17.090 -46.467 1.00 78.81 75 GLU A CA 1
ATOM 617 C C . GLU A 1 75 ? 15.869 -18.098 -46.482 1.00 78.81 75 GLU A C 1
ATOM 619 O O . GLU A 1 75 ? 14.744 -17.746 -46.123 1.00 78.81 75 GLU A O 1
ATOM 624 N N . LYS A 1 76 ? 16.145 -19.378 -46.764 1.00 75.94 76 LYS A N 1
ATOM 625 C CA . LYS A 1 76 ? 15.152 -20.460 -46.683 1.00 75.94 76 LYS A CA 1
ATOM 626 C C . LYS A 1 76 ? 14.547 -20.586 -45.282 1.00 75.94 76 LYS A C 1
ATOM 628 O O . LYS A 1 76 ? 13.338 -20.774 -45.161 1.00 75.94 76 LYS A O 1
ATOM 633 N N . LYS A 1 77 ? 15.355 -20.439 -44.226 1.00 78.06 77 LYS A N 1
ATOM 634 C CA . LYS A 1 77 ? 14.862 -20.446 -42.841 1.00 78.06 77 LYS A CA 1
ATOM 635 C C . LYS A 1 77 ? 13.933 -19.259 -42.552 1.00 78.06 77 LYS A C 1
ATOM 637 O O . LYS A 1 77 ? 12.862 -19.463 -41.989 1.00 78.06 77 LYS A O 1
ATOM 642 N N . LYS A 1 78 ? 14.289 -18.046 -42.998 1.00 76.25 78 LYS A N 1
ATOM 643 C CA . LYS A 1 78 ? 13.408 -16.864 -42.897 1.00 76.25 78 LYS A CA 1
ATOM 644 C C . LYS A 1 78 ? 12.094 -17.061 -43.655 1.00 76.25 78 LYS A C 1
ATOM 646 O O . LYS A 1 78 ? 11.047 -16.646 -43.166 1.00 76.25 78 LYS A O 1
ATOM 651 N N . LEU A 1 79 ? 12.134 -17.712 -44.821 1.00 72.25 79 LEU A N 1
ATOM 652 C CA . LEU A 1 79 ? 10.935 -18.025 -45.600 1.00 72.25 79 LEU A CA 1
ATOM 653 C C . LEU A 1 79 ? 10.006 -18.986 -44.840 1.00 72.25 79 LEU A C 1
ATOM 655 O O . LEU A 1 79 ? 8.813 -18.723 -44.750 1.00 72.25 79 LEU A O 1
ATOM 659 N N . GLN A 1 80 ? 10.555 -20.041 -44.228 1.00 72.00 80 GLN A N 1
ATOM 660 C CA . GLN A 1 80 ? 9.792 -20.996 -43.411 1.00 72.00 80 GLN A CA 1
ATOM 661 C C . GLN A 1 80 ? 9.181 -20.354 -42.155 1.00 72.00 80 GLN A C 1
ATOM 663 O O . GLN A 1 80 ? 8.037 -20.645 -41.808 1.00 72.00 80 GLN A O 1
ATOM 668 N N . GLU A 1 81 ? 9.913 -19.460 -41.485 1.00 72.06 81 GLU A N 1
ATOM 669 C CA . GLU A 1 81 ? 9.396 -18.696 -40.341 1.00 72.06 81 GLU A CA 1
ATOM 670 C C . GLU A 1 81 ? 8.248 -17.758 -40.772 1.00 72.06 81 GLU A C 1
ATOM 672 O O . GLU A 1 81 ? 7.203 -17.729 -40.120 1.00 72.06 81 GLU A O 1
ATOM 677 N N . ALA A 1 82 ? 8.379 -17.084 -41.922 1.00 69.81 82 ALA A N 1
ATOM 678 C CA . ALA A 1 82 ? 7.332 -16.232 -42.491 1.00 69.81 82 ALA A CA 1
ATOM 679 C C . ALA A 1 82 ? 6.106 -17.017 -43.008 1.00 69.81 82 ALA A C 1
ATOM 681 O O . ALA A 1 82 ? 4.979 -16.528 -42.924 1.00 69.81 82 ALA A O 1
ATOM 682 N N . GLU A 1 83 ? 6.283 -18.233 -43.533 1.00 71.81 83 GLU A N 1
ATOM 683 C CA . GLU A 1 83 ? 5.174 -19.124 -43.900 1.00 71.81 83 GLU A CA 1
ATOM 684 C C . GLU A 1 83 ? 4.413 -19.611 -42.660 1.00 71.81 83 GLU A C 1
ATOM 686 O O . GLU A 1 83 ? 3.182 -19.562 -42.641 1.00 71.81 83 GLU A O 1
ATOM 691 N N . ALA A 1 84 ? 5.118 -19.984 -41.587 1.00 68.06 84 ALA A N 1
ATOM 692 C CA . ALA A 1 84 ? 4.494 -20.356 -40.317 1.00 68.06 84 ALA A CA 1
ATOM 693 C C . ALA A 1 84 ? 3.727 -19.188 -39.662 1.00 68.06 84 ALA A C 1
ATOM 695 O O . ALA A 1 84 ? 2.701 -19.407 -39.015 1.00 68.06 84 ALA A O 1
ATOM 696 N N . GLU A 1 85 ? 4.191 -17.947 -39.834 1.00 72.12 85 GLU A N 1
ATOM 697 C CA . GLU A 1 85 ? 3.470 -16.748 -39.391 1.00 72.12 85 GLU A CA 1
ATOM 698 C C . GLU A 1 85 ? 2.239 -16.454 -40.269 1.00 72.12 85 GLU A C 1
ATOM 700 O O . GLU A 1 85 ? 1.166 -16.163 -39.738 1.00 72.12 85 GLU A O 1
ATOM 705 N N . LYS A 1 86 ? 2.339 -16.632 -41.595 1.00 69.81 86 LYS A N 1
ATOM 706 C CA . LYS A 1 86 ? 1.193 -16.520 -42.517 1.00 69.81 86 LYS A CA 1
ATOM 707 C C . LYS A 1 86 ? 0.089 -17.536 -42.228 1.00 69.81 86 LYS A C 1
ATOM 709 O O . LYS A 1 86 ? -1.075 -17.158 -42.284 1.00 69.81 86 LYS A O 1
ATOM 714 N N . VAL A 1 87 ? 0.423 -18.784 -41.890 1.00 70.31 87 VAL A N 1
ATOM 715 C CA . VAL A 1 87 ? -0.583 -19.798 -41.515 1.00 70.31 87 VAL A CA 1
ATOM 716 C C . VAL A 1 87 ? -1.338 -19.373 -40.250 1.00 70.31 87 VAL A C 1
ATOM 718 O O . VAL A 1 87 ? -2.565 -19.395 -40.244 1.00 70.31 87 VAL A O 1
ATOM 721 N N . LYS A 1 88 ? -0.638 -18.871 -39.223 1.00 70.56 88 LYS A N 1
ATOM 722 C CA . LYS A 1 88 ? -1.279 -18.332 -38.006 1.00 70.56 88 LYS A CA 1
ATOM 723 C C . LYS A 1 88 ? -2.165 -17.115 -38.293 1.00 70.56 88 LYS A C 1
ATOM 725 O O . LYS A 1 88 ? -3.228 -16.975 -37.695 1.00 70.56 88 LYS A O 1
ATOM 730 N N . LEU A 1 89 ? -1.748 -16.247 -39.217 1.00 62.84 89 LEU A N 1
ATOM 731 C CA . LEU A 1 89 ? -2.559 -15.125 -39.699 1.00 62.84 89 LEU A CA 1
ATOM 732 C C . LEU A 1 89 ? -3.817 -15.602 -40.439 1.00 62.84 89 LEU A C 1
ATOM 734 O O . LEU A 1 89 ? -4.891 -15.073 -40.180 1.00 62.84 89 LEU A O 1
ATOM 738 N N . GLN A 1 90 ? -3.717 -16.630 -41.285 1.00 66.38 90 GLN A N 1
ATOM 739 C CA . GLN A 1 90 ? -4.866 -17.219 -41.984 1.00 66.38 90 GLN A CA 1
ATOM 740 C C . GLN A 1 90 ? -5.845 -17.920 -41.032 1.00 66.38 90 GLN A C 1
ATOM 742 O O . GLN A 1 90 ? -7.055 -17.804 -41.215 1.00 66.38 90 GLN A O 1
ATOM 747 N N . GLU A 1 91 ? -5.357 -18.601 -39.992 1.00 65.81 91 GLU A N 1
ATOM 748 C CA . GLU A 1 91 ? -6.210 -19.171 -38.940 1.00 65.81 91 GLU A CA 1
ATOM 749 C C . GLU A 1 91 ? -6.939 -18.068 -38.152 1.00 65.81 91 GLU A C 1
ATOM 751 O O . GLU A 1 91 ? -8.155 -18.149 -37.962 1.00 65.81 91 GLU A O 1
ATOM 756 N N . ALA A 1 92 ? -6.240 -16.985 -37.789 1.00 58.44 92 ALA A N 1
ATOM 757 C CA . ALA A 1 92 ? -6.835 -15.822 -37.125 1.00 58.44 92 ALA A CA 1
ATOM 758 C C . ALA A 1 92 ? -7.817 -15.039 -38.025 1.00 58.44 92 ALA A C 1
ATOM 760 O O . ALA A 1 92 ? -8.814 -14.501 -37.539 1.00 58.44 92 ALA A O 1
ATOM 761 N N . GLU A 1 93 ? -7.582 -14.979 -39.338 1.00 63.50 93 GLU A N 1
ATOM 762 C CA . GLU A 1 93 ? -8.524 -14.408 -40.309 1.00 63.50 93 GLU A CA 1
ATOM 763 C C . GLU A 1 93 ? -9.753 -15.305 -40.506 1.00 63.50 93 GLU A C 1
ATOM 765 O O . GLU A 1 93 ? -10.875 -14.801 -40.537 1.00 63.50 93 GLU A O 1
ATOM 770 N N . ALA A 1 94 ? -9.587 -16.630 -40.541 1.00 60.31 94 ALA A N 1
ATOM 771 C CA . ALA A 1 94 ? -10.705 -17.574 -40.584 1.00 60.31 94 ALA A CA 1
ATOM 772 C C . ALA A 1 94 ? -11.564 -17.527 -39.304 1.00 60.31 94 ALA A C 1
ATOM 774 O O . ALA A 1 94 ? -12.781 -17.729 -39.368 1.00 60.31 94 ALA A O 1
ATOM 775 N N . GLU A 1 95 ? -10.965 -17.233 -38.148 1.00 63.12 95 GLU A N 1
ATOM 776 C CA . GLU A 1 95 ? -11.690 -16.987 -36.898 1.00 63.12 95 GLU A CA 1
ATOM 777 C C . GLU A 1 95 ? -12.391 -15.615 -36.902 1.00 63.12 95 GLU A C 1
ATOM 779 O O . GLU A 1 95 ? -13.573 -15.533 -36.560 1.00 63.12 95 GLU A O 1
ATOM 784 N N . LYS A 1 96 ? -11.743 -14.558 -37.420 1.00 58.31 96 LYS A N 1
ATOM 785 C CA . LYS A 1 96 ? -12.384 -13.249 -37.662 1.00 58.31 96 LYS A CA 1
ATOM 786 C C . LYS A 1 96 ? -13.579 -13.328 -38.609 1.00 58.31 96 LYS A C 1
ATOM 788 O O . LYS A 1 96 ? -14.590 -12.701 -38.326 1.00 58.31 96 LYS A O 1
ATOM 793 N N . VAL A 1 97 ? -13.509 -14.099 -39.695 1.00 61.88 97 VAL A N 1
ATOM 794 C CA . VAL A 1 97 ? -14.637 -14.258 -40.634 1.00 61.88 97 VAL A CA 1
ATOM 795 C C . VAL A 1 97 ? -15.818 -14.982 -39.971 1.00 61.88 97 VAL A C 1
ATOM 797 O O . VAL A 1 97 ? -16.970 -14.654 -40.252 1.00 61.88 97 VAL A O 1
ATOM 800 N N . LYS A 1 98 ? -15.568 -15.914 -39.039 1.00 63.41 98 LYS A N 1
ATOM 801 C CA . LYS A 1 98 ? -16.633 -16.522 -38.215 1.00 63.41 98 LYS A CA 1
ATOM 802 C C . LYS A 1 98 ? -17.250 -15.510 -37.242 1.00 63.41 98 LYS A C 1
ATOM 804 O O . LYS A 1 98 ? -18.470 -15.482 -37.110 1.00 63.41 98 LYS A O 1
ATOM 809 N N . LEU A 1 99 ? -16.431 -14.660 -36.618 1.00 54.50 99 LEU A N 1
ATOM 810 C CA . LEU A 1 99 ? -16.880 -13.571 -35.740 1.00 54.50 99 LEU A CA 1
ATOM 811 C C . LEU A 1 99 ? -17.699 -12.511 -36.491 1.00 54.50 99 LEU A C 1
ATOM 813 O O . LEU A 1 99 ? -18.805 -12.200 -36.066 1.00 54.50 99 LEU A O 1
ATOM 817 N N . GLN A 1 100 ? -17.233 -12.042 -37.650 1.00 58.31 100 GLN A N 1
ATOM 818 C CA . GLN A 1 100 ? -17.952 -11.069 -38.484 1.00 58.31 100 GLN A CA 1
ATOM 819 C C . GLN A 1 100 ? -19.316 -11.591 -38.944 1.00 58.31 100 GLN A C 1
ATOM 821 O O . GLN A 1 100 ? -20.290 -10.843 -38.971 1.00 58.31 100 GLN A O 1
ATOM 826 N N . LYS A 1 101 ? -19.420 -12.889 -39.257 1.00 57.91 101 LYS A N 1
ATOM 827 C CA . LYS A 1 101 ? -20.697 -13.501 -39.646 1.00 57.91 101 LYS A CA 1
ATOM 828 C C . LYS A 1 101 ? -21.686 -13.594 -38.476 1.00 57.91 101 LYS A C 1
ATOM 830 O O . LYS A 1 101 ? -22.884 -13.441 -38.689 1.00 57.91 101 LYS A O 1
ATOM 835 N N . ALA A 1 102 ? -21.189 -13.777 -37.250 1.00 56.12 102 ALA A N 1
ATOM 836 C CA . ALA A 1 102 ? -21.998 -13.699 -36.033 1.00 56.12 102 ALA A CA 1
ATOM 837 C C . ALA A 1 102 ? -22.394 -12.248 -35.681 1.00 56.12 102 ALA A C 1
ATOM 839 O O . ALA A 1 102 ? -23.513 -12.007 -35.229 1.00 56.12 102 ALA A O 1
ATOM 840 N N . GLU A 1 103 ? -21.521 -11.266 -35.930 1.00 53.78 103 GLU A N 1
ATOM 841 C CA . GLU A 1 103 ? -21.837 -9.837 -35.780 1.00 53.78 103 GLU A CA 1
ATOM 842 C C . GLU A 1 103 ? -22.903 -9.370 -36.786 1.00 53.78 103 GLU A C 1
ATOM 844 O O . GLU A 1 103 ? -23.778 -8.584 -36.428 1.00 53.78 103 GLU A O 1
ATOM 849 N N . GLU A 1 104 ? -22.890 -9.878 -38.022 1.00 56.28 104 GLU A N 1
ATOM 850 C CA . GLU A 1 104 ? -23.853 -9.500 -39.066 1.00 56.28 104 GLU A CA 1
ATOM 851 C C . GLU A 1 104 ? -25.272 -10.057 -38.811 1.00 56.28 104 GLU A C 1
ATOM 853 O O . GLU A 1 104 ? -26.265 -9.389 -39.114 1.00 56.28 104 GLU A O 1
ATOM 858 N N . GLU A 1 105 ? -25.393 -11.233 -38.181 1.00 57.47 105 GLU A N 1
ATOM 859 C CA . GLU A 1 105 ? -26.677 -11.746 -37.675 1.00 57.47 105 GLU A CA 1
ATOM 860 C C . GLU A 1 105 ? -27.160 -10.969 -36.438 1.00 57.47 105 GLU A C 1
ATOM 862 O O . GLU A 1 105 ? -28.342 -10.632 -36.346 1.00 57.47 105 GLU A O 1
ATOM 867 N N . ASN A 1 106 ? -26.254 -10.595 -35.528 1.00 53.16 106 ASN A N 1
ATOM 868 C CA . ASN A 1 106 ? -26.599 -9.814 -34.334 1.00 53.16 106 ASN A CA 1
ATOM 869 C C . ASN A 1 106 ? -27.032 -8.375 -34.690 1.00 53.16 106 ASN A C 1
ATOM 871 O O . ASN A 1 106 ? -27.962 -7.829 -34.096 1.00 53.16 106 ASN A O 1
ATOM 875 N N . LYS A 1 107 ? -26.440 -7.782 -35.735 1.00 53.59 107 LYS A N 1
ATOM 876 C CA . LYS A 1 107 ? -26.813 -6.454 -36.243 1.00 53.59 107 LYS A CA 1
ATOM 877 C C . LYS A 1 107 ? -28.248 -6.408 -36.781 1.00 53.59 107 LYS A C 1
ATOM 879 O O . LYS A 1 107 ? -28.966 -5.451 -36.504 1.00 53.59 107 LYS A O 1
ATOM 884 N N . LYS A 1 108 ? -28.706 -7.469 -37.460 1.00 55.06 108 LYS A N 1
ATOM 885 C CA . LYS A 1 108 ? -30.107 -7.599 -37.910 1.00 55.06 108 LYS A CA 1
ATOM 886 C C . LYS A 1 108 ? -31.103 -7.774 -36.760 1.00 55.06 108 LYS A C 1
ATOM 888 O O . LYS A 1 108 ? -32.276 -7.461 -36.939 1.00 55.06 108 LYS A O 1
ATOM 893 N N . LEU A 1 109 ? -30.652 -8.245 -35.595 1.00 51.50 109 LEU A N 1
ATOM 894 C CA . LEU A 1 109 ? -31.475 -8.308 -34.386 1.00 51.50 109 LEU A CA 1
ATOM 895 C C . LEU A 1 109 ? -31.510 -6.952 -33.654 1.00 51.50 109 LEU A C 1
ATOM 897 O O . LEU A 1 109 ? -32.570 -6.521 -33.209 1.00 51.50 109 LEU A O 1
ATOM 901 N N . GLN A 1 110 ? -30.379 -6.239 -33.599 1.00 46.88 110 GLN A N 1
ATOM 902 C CA . GLN A 1 110 ? -30.276 -4.925 -32.950 1.00 46.88 110 GLN A CA 1
ATOM 903 C C . GLN A 1 110 ? -30.945 -3.786 -33.734 1.00 46.88 110 GLN A C 1
ATOM 905 O O . GLN A 1 110 ? -31.486 -2.866 -33.121 1.00 46.88 110 GLN A O 1
ATOM 910 N N . GLU A 1 111 ? -30.981 -3.836 -35.070 1.00 50.81 111 GLU A N 1
ATOM 911 C CA . GLU A 1 111 ? -31.673 -2.820 -35.882 1.00 50.81 111 GLU A CA 1
ATOM 912 C C . GLU A 1 111 ? -33.202 -2.809 -35.656 1.00 50.81 111 GLU A C 1
ATOM 914 O O . GLU A 1 111 ? -33.830 -1.770 -35.853 1.00 50.81 111 GLU A O 1
ATOM 919 N N . ALA A 1 112 ? -33.790 -3.896 -35.134 1.00 48.69 112 ALA A N 1
ATOM 920 C CA . ALA A 1 112 ? -35.198 -3.952 -34.722 1.00 48.69 112 ALA A CA 1
ATOM 921 C C . ALA A 1 112 ? -35.478 -3.350 -33.324 1.00 48.69 112 ALA A C 1
ATOM 923 O O . ALA A 1 112 ? -36.618 -2.984 -33.031 1.00 48.69 112 ALA A O 1
ATOM 924 N N . GLU A 1 113 ? -34.466 -3.215 -32.458 1.00 49.56 113 GLU A N 1
ATOM 925 C CA . GLU A 1 113 ? -34.599 -2.574 -31.136 1.00 49.56 113 GLU A CA 1
ATOM 926 C C . GLU A 1 113 ? -34.117 -1.109 -31.142 1.00 49.56 113 GLU A C 1
ATOM 928 O O . GLU A 1 113 ? -34.661 -0.261 -30.426 1.00 49.56 113 GLU A O 1
ATOM 933 N N . ALA A 1 114 ? -33.162 -0.767 -32.014 1.00 45.38 114 ALA A N 1
ATOM 934 C CA . ALA A 1 114 ? -32.571 0.570 -32.115 1.00 45.38 114 ALA A CA 1
ATOM 935 C C . ALA A 1 114 ? -33.553 1.676 -32.560 1.00 45.38 114 ALA A C 1
ATOM 937 O O . ALA A 1 114 ? -33.306 2.853 -32.284 1.00 45.38 114 ALA A O 1
ATOM 938 N N . GLU A 1 115 ? -34.677 1.338 -33.201 1.00 51.44 115 GLU A N 1
ATOM 939 C CA . GLU A 1 115 ? -35.705 2.325 -33.573 1.00 51.44 115 GLU A CA 1
ATOM 940 C C . GLU A 1 115 ? -36.618 2.729 -32.392 1.00 51.44 115 GLU A C 1
ATOM 942 O O . GLU A 1 115 ? -37.284 3.761 -32.452 1.00 51.44 115 GLU A O 1
ATOM 947 N N . LYS A 1 116 ? -36.581 2.001 -31.261 1.00 47.19 116 LYS A N 1
ATOM 948 C CA . LYS A 1 116 ? -37.184 2.453 -29.988 1.00 47.19 116 LYS A CA 1
ATOM 949 C C . LYS A 1 116 ? -36.232 3.278 -29.118 1.00 47.19 116 LYS A C 1
ATOM 951 O O . LYS A 1 116 ? -36.687 4.184 -28.424 1.00 47.19 116 LYS A O 1
ATOM 956 N N . VAL A 1 117 ? -34.927 2.998 -29.156 1.00 48.62 117 VAL A N 1
ATOM 957 C CA . VAL A 1 117 ? -33.935 3.644 -28.269 1.00 48.62 117 VAL A CA 1
ATOM 958 C C . VAL A 1 117 ? -33.612 5.085 -28.694 1.00 48.62 117 VAL A C 1
ATOM 960 O O . VAL A 1 117 ? -33.415 5.951 -27.841 1.00 48.62 117 VAL A O 1
ATOM 963 N N . LYS A 1 118 ? -33.684 5.405 -29.994 1.00 47.78 118 LYS A N 1
ATOM 964 C CA . LYS A 1 118 ? -33.441 6.769 -30.514 1.00 47.78 118 LYS A CA 1
ATOM 965 C C . LYS A 1 118 ? -34.463 7.831 -30.076 1.00 47.78 118 LYS A C 1
ATOM 967 O O . LYS A 1 118 ? -34.252 9.013 -30.333 1.00 47.78 118 LYS A O 1
ATOM 972 N N . LEU A 1 119 ? -35.537 7.433 -29.389 1.00 44.53 119 LEU A N 1
ATOM 973 C CA . LEU A 1 119 ? -36.490 8.335 -28.729 1.00 44.53 119 LEU A CA 1
ATOM 974 C C . LEU A 1 119 ? -36.254 8.475 -27.209 1.00 44.53 119 LEU A C 1
ATOM 976 O O . LEU A 1 119 ? -36.987 9.212 -26.558 1.00 44.53 119 LEU A O 1
ATOM 980 N N . GLN A 1 120 ? -35.232 7.815 -26.649 1.00 48.34 120 GLN A N 1
ATOM 981 C CA . GLN A 1 120 ? -34.844 7.900 -25.230 1.00 48.34 120 GLN A CA 1
ATOM 982 C C . GLN A 1 120 ? -33.482 8.589 -25.014 1.00 48.34 120 GLN A C 1
ATOM 984 O O . GLN A 1 120 ? -33.285 9.268 -24.007 1.00 48.34 120 GLN A O 1
ATOM 989 N N . GLU A 1 121 ? -32.542 8.496 -25.960 1.00 45.59 121 GLU A N 1
ATOM 990 C CA . GLU A 1 121 ? -31.188 9.060 -25.783 1.00 45.59 121 GLU A CA 1
ATOM 991 C C . GLU A 1 121 ? -31.134 10.602 -25.795 1.00 45.59 121 GLU A C 1
ATOM 993 O O . GLU A 1 121 ? -30.230 11.188 -25.203 1.00 45.59 121 GLU A O 1
ATOM 998 N N . ALA A 1 122 ? -32.144 11.281 -26.354 1.00 43.75 122 ALA A N 1
ATOM 999 C CA . ALA A 1 122 ? -32.266 12.744 -26.280 1.00 43.75 122 ALA A CA 1
ATOM 1000 C C . ALA A 1 122 ? -32.600 13.276 -24.865 1.00 43.75 122 ALA A C 1
ATOM 1002 O O . ALA A 1 122 ? -32.502 14.482 -24.617 1.00 43.75 122 ALA A O 1
ATOM 1003 N N . GLU A 1 123 ? -32.982 12.401 -23.927 1.00 46.19 123 GLU A N 1
ATOM 1004 C CA . GLU A 1 123 ? -33.189 12.756 -22.517 1.00 46.19 123 GLU A CA 1
ATOM 1005 C C . GLU A 1 123 ? -31.939 12.484 -21.655 1.00 46.19 123 GLU A C 1
ATOM 1007 O O . GLU A 1 123 ? -31.717 13.179 -20.660 1.00 46.19 123 GLU A O 1
ATOM 1012 N N . ALA A 1 124 ? -31.071 11.550 -22.064 1.00 44.34 124 ALA A N 1
ATOM 1013 C CA . ALA A 1 124 ? -29.921 11.089 -21.279 1.00 44.34 124 ALA A CA 1
ATOM 1014 C C . ALA A 1 124 ? -28.835 12.164 -21.062 1.00 44.34 124 ALA A C 1
ATOM 1016 O O . ALA A 1 124 ? -28.315 12.305 -19.955 1.00 44.34 124 ALA A O 1
ATOM 1017 N N . GLU A 1 125 ? -28.537 13.001 -22.062 1.00 48.28 125 GLU A N 1
ATOM 1018 C CA . GLU A 1 125 ? -27.463 14.007 -21.947 1.00 48.28 125 GLU A CA 1
ATOM 1019 C C . GLU A 1 125 ? -27.807 15.156 -20.966 1.00 48.28 125 GLU A C 1
ATOM 1021 O O . GLU A 1 125 ? -26.928 15.834 -20.428 1.00 48.28 125 GLU A O 1
ATOM 1026 N N . LYS A 1 126 ? -29.097 15.342 -20.635 1.00 43.66 126 LYS A N 1
ATOM 1027 C CA . LYS A 1 126 ? -29.529 16.217 -19.525 1.00 43.66 126 LYS A CA 1
ATOM 1028 C C . LYS A 1 126 ? -29.444 15.531 -18.157 1.00 43.66 126 LYS A C 1
ATOM 1030 O O . LYS A 1 126 ? -29.299 16.227 -17.147 1.00 43.66 126 LYS A O 1
ATOM 1035 N N . VAL A 1 127 ? -29.509 14.199 -18.119 1.00 48.25 127 VAL A N 1
ATOM 1036 C CA . VAL A 1 127 ? -29.444 13.400 -16.889 1.00 48.25 127 VAL A CA 1
ATOM 1037 C C . VAL A 1 127 ? -28.024 13.365 -16.326 1.00 48.25 127 VAL A C 1
ATOM 1039 O O . VAL A 1 127 ? -27.878 13.565 -15.125 1.00 48.25 127 VAL A O 1
ATOM 1042 N N . ASP A 1 128 ? -26.966 13.257 -17.136 1.00 48.09 128 ASP A N 1
ATOM 1043 C CA . ASP A 1 128 ? -25.584 13.191 -16.614 1.00 48.09 128 ASP A CA 1
ATOM 1044 C C . ASP A 1 128 ? -25.140 14.459 -15.856 1.00 48.09 128 ASP A C 1
ATOM 1046 O O . ASP A 1 128 ? -24.486 14.390 -14.806 1.00 48.09 128 ASP A O 1
ATOM 1050 N N . LEU A 1 129 ? -25.559 15.646 -16.313 1.00 45.66 129 LEU A N 1
ATOM 1051 C CA . LEU A 1 129 ? -25.277 16.894 -15.596 1.00 45.66 129 LEU A CA 1
ATOM 1052 C C . LEU A 1 129 ? -26.118 17.034 -14.308 1.00 45.66 129 LEU A C 1
ATOM 1054 O O . LEU A 1 129 ? -25.705 17.734 -13.375 1.00 45.66 129 LEU A O 1
ATOM 1058 N N . GLN A 1 130 ? -27.283 16.379 -14.231 1.00 46.84 130 GLN A N 1
ATOM 1059 C CA . GLN A 1 130 ? -28.068 16.249 -12.998 1.00 46.84 130 GLN A CA 1
ATOM 1060 C C . GLN A 1 130 ? -27.502 15.165 -12.066 1.00 46.84 130 GLN A C 1
ATOM 1062 O O . GLN A 1 130 ? -27.451 15.387 -10.856 1.00 46.84 130 GLN A O 1
ATOM 1067 N N . GLU A 1 131 ? -27.001 14.045 -12.586 1.00 48.97 131 GLU A N 1
ATOM 1068 C CA . GLU A 1 131 ? -26.324 12.990 -11.828 1.00 48.97 131 GLU A CA 1
ATOM 1069 C C . GLU A 1 131 ? -25.051 13.514 -11.165 1.00 48.97 131 GLU A C 1
ATOM 1071 O O . GLU A 1 131 ? -24.847 13.311 -9.971 1.00 48.97 131 GLU A O 1
ATOM 1076 N N . ALA A 1 132 ? -24.202 14.252 -11.886 1.00 43.75 132 ALA A N 1
ATOM 1077 C CA . ALA A 1 132 ? -22.998 14.845 -11.304 1.00 43.75 132 ALA A CA 1
ATOM 1078 C C . ALA A 1 132 ? -23.330 15.855 -10.184 1.00 43.75 132 ALA A C 1
ATOM 1080 O O . ALA A 1 132 ? -22.631 15.916 -9.166 1.00 43.75 132 ALA A O 1
ATOM 1081 N N . LYS A 1 133 ? -24.425 16.615 -10.334 1.00 42.09 133 LYS A N 1
ATOM 1082 C CA . LYS A 1 133 ? -24.931 17.525 -9.293 1.00 42.09 133 LYS A CA 1
ATOM 1083 C C . LYS A 1 133 ? -25.507 16.756 -8.102 1.00 42.09 133 LYS A C 1
ATOM 1085 O O . LYS A 1 133 ? -25.116 17.048 -6.977 1.00 42.09 133 LYS A O 1
ATOM 1090 N N . THR A 1 134 ? -26.344 15.741 -8.316 1.00 43.97 134 THR A N 1
ATOM 1091 C CA . THR A 1 134 ? -26.902 14.914 -7.229 1.00 43.97 134 THR A CA 1
ATOM 1092 C C . THR A 1 134 ? -25.843 14.065 -6.531 1.00 43.97 134 THR A C 1
ATOM 1094 O O . THR A 1 134 ? -25.928 13.902 -5.324 1.00 43.97 134 THR A O 1
ATOM 1097 N N . LYS A 1 135 ? -24.794 13.592 -7.214 1.00 49.66 135 LYS A N 1
ATOM 1098 C CA . LYS A 1 135 ? -23.643 12.907 -6.590 1.00 49.66 135 LYS A CA 1
ATOM 1099 C C . LYS A 1 135 ? -22.812 13.863 -5.725 1.00 49.66 135 LYS A C 1
ATOM 1101 O O . LYS A 1 135 ? -22.359 13.468 -4.654 1.00 49.66 135 LYS A O 1
ATOM 1106 N N . LYS A 1 136 ? -22.656 15.132 -6.133 1.00 40.31 136 LYS A N 1
ATOM 1107 C CA . LYS A 1 136 ? -22.047 16.176 -5.287 1.00 40.31 136 LYS A CA 1
ATOM 1108 C C . LYS A 1 136 ? -22.929 16.510 -4.078 1.00 40.31 136 LYS A C 1
ATOM 1110 O O . LYS A 1 136 ? -22.402 16.602 -2.977 1.00 40.31 136 LYS A O 1
ATOM 1115 N N . VAL A 1 137 ? -24.242 16.647 -4.274 1.00 47.59 137 VAL A N 1
ATOM 1116 C CA . VAL A 1 137 ? -25.211 16.888 -3.192 1.00 47.59 137 VAL A CA 1
ATOM 1117 C C . VAL A 1 137 ? -25.216 15.719 -2.205 1.00 47.59 137 VAL A C 1
ATOM 1119 O O . VAL A 1 137 ? -24.922 15.955 -1.045 1.00 47.59 137 VAL A O 1
ATOM 1122 N N . LYS A 1 138 ? -25.353 14.467 -2.662 1.00 42.94 138 LYS A N 1
ATOM 1123 C CA . LYS A 1 138 ? -25.256 13.250 -1.829 1.00 42.94 138 LYS A CA 1
ATOM 1124 C C . LYS A 1 138 ? -23.945 13.147 -1.051 1.00 42.94 138 LYS A C 1
ATOM 1126 O O . LYS A 1 138 ? -23.936 12.647 0.066 1.00 42.94 138 LYS A O 1
ATOM 1131 N N . LEU A 1 139 ? -22.831 13.625 -1.614 1.00 45.72 139 LEU A N 1
ATOM 1132 C CA . LEU A 1 139 ? -21.568 13.712 -0.880 1.00 45.72 139 LEU A CA 1
ATOM 1133 C C . LEU A 1 139 ? -21.619 14.787 0.216 1.00 45.72 139 LEU A C 1
ATOM 1135 O O . LEU A 1 139 ? -21.211 14.522 1.339 1.00 45.72 139 LEU A O 1
ATOM 1139 N N . GLN A 1 140 ? -22.138 15.979 -0.078 1.00 47.50 140 GLN A N 1
ATOM 1140 C CA . GLN A 1 140 ? -22.298 17.036 0.929 1.00 47.50 140 GLN A CA 1
ATOM 1141 C C . GLN A 1 140 ? -23.322 16.651 2.014 1.00 47.50 140 GLN A C 1
ATOM 1143 O O . GLN A 1 140 ? -23.126 16.989 3.176 1.00 47.50 140 GLN A O 1
ATOM 1148 N N . GLU A 1 141 ? -24.366 15.903 1.655 1.00 54.47 141 GLU A N 1
ATOM 1149 C CA . GLU A 1 141 ? -25.356 15.319 2.565 1.00 54.47 141 GLU A CA 1
ATOM 1150 C C . GLU A 1 141 ? -24.728 14.245 3.458 1.00 54.47 141 GLU A C 1
ATOM 1152 O O . GLU A 1 141 ? -24.903 14.313 4.667 1.00 54.47 141 GLU A O 1
ATOM 1157 N N . ALA A 1 142 ? -23.931 13.322 2.907 1.00 50.06 142 ALA A N 1
ATOM 1158 C CA . ALA A 1 142 ? -23.214 12.317 3.696 1.00 50.06 142 ALA A CA 1
ATOM 1159 C C . ALA A 1 142 ? -22.164 12.945 4.634 1.00 50.06 142 ALA A C 1
ATOM 1161 O O . ALA A 1 142 ? -22.016 12.514 5.774 1.00 50.06 142 ALA A O 1
ATOM 1162 N N . GLU A 1 143 ? -21.462 13.993 4.189 1.00 51.84 143 GLU A N 1
ATOM 1163 C CA . GLU A 1 143 ? -20.538 14.760 5.037 1.00 51.84 143 GLU A CA 1
ATOM 1164 C C . GLU A 1 143 ? -21.286 15.502 6.164 1.00 51.84 143 GLU A C 1
ATOM 1166 O O . GLU A 1 143 ? -20.812 15.535 7.299 1.00 51.84 143 GLU A O 1
ATOM 1171 N N . ALA A 1 144 ? -22.472 16.056 5.885 1.00 63.03 144 ALA A N 1
ATOM 1172 C CA . ALA A 1 144 ? -23.328 16.680 6.894 1.00 63.03 144 ALA A CA 1
ATOM 1173 C C . ALA A 1 144 ? -23.959 15.654 7.856 1.00 63.03 144 ALA A C 1
ATOM 1175 O O . ALA A 1 144 ? -24.094 15.937 9.047 1.00 63.03 144 ALA A O 1
ATOM 1176 N N . GLU A 1 145 ? -24.316 14.463 7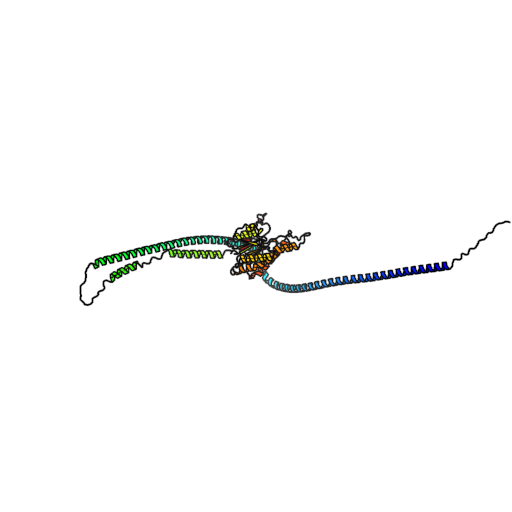.372 1.00 70.00 145 GLU A N 1
ATOM 1177 C CA . GLU A 1 145 ? -24.823 13.358 8.188 1.00 70.00 145 GLU A CA 1
ATOM 1178 C C . GLU A 1 145 ? -23.731 12.805 9.113 1.00 70.00 145 GLU A C 1
ATOM 1180 O O . GLU A 1 145 ? -23.995 12.620 10.299 1.00 70.00 145 GLU A O 1
ATOM 1185 N N . GLU A 1 146 ? -22.492 12.641 8.636 1.00 60.50 146 GLU A N 1
ATOM 1186 C CA . GLU A 1 146 ? -21.360 12.240 9.483 1.00 60.50 146 GLU A CA 1
ATOM 1187 C C . GLU A 1 146 ? -21.113 13.263 10.606 1.00 60.50 146 GLU A C 1
ATOM 1189 O O . GLU A 1 146 ? -21.004 12.879 11.771 1.00 60.50 146 GLU A O 1
ATOM 1194 N N . ILE A 1 147 ? -21.097 14.566 10.288 1.00 67.38 147 ILE A N 1
ATOM 1195 C CA . ILE A 1 147 ? -20.960 15.640 11.289 1.00 67.38 147 ILE A CA 1
ATOM 1196 C C . ILE A 1 147 ? -22.107 15.574 12.308 1.00 67.38 147 ILE A C 1
ATOM 1198 O O . ILE A 1 147 ? -21.863 15.585 13.515 1.00 67.38 147 ILE A O 1
ATOM 1202 N N . LYS A 1 148 ? -23.352 15.430 11.841 1.00 71.62 148 LYS A N 1
ATOM 1203 C CA . LYS A 1 148 ? -24.541 15.327 12.697 1.00 71.62 148 LYS A CA 1
ATOM 1204 C C . LYS A 1 148 ? -24.493 14.103 13.621 1.00 71.62 148 LYS A C 1
ATOM 1206 O O . LYS A 1 148 ? -24.813 14.226 14.802 1.00 71.62 148 LYS A O 1
ATOM 1211 N N . LEU A 1 149 ? -24.056 12.945 13.122 1.00 69.88 149 LEU A N 1
ATOM 1212 C CA . LEU A 1 149 ? -23.861 11.730 13.923 1.00 69.88 149 LEU A CA 1
ATOM 1213 C C . LEU A 1 149 ? -22.740 11.916 14.961 1.00 69.88 149 LEU A C 1
ATOM 1215 O O . LEU A 1 149 ? -22.891 11.497 16.108 1.00 69.88 149 LEU A O 1
ATOM 1219 N N . GLN A 1 150 ? -21.635 12.585 14.607 1.00 59.84 150 GLN A N 1
ATOM 1220 C CA . GLN A 1 150 ? -20.559 12.908 15.555 1.00 59.84 150 GLN A CA 1
ATOM 1221 C C . GLN A 1 150 ? -21.033 13.865 16.668 1.00 59.84 150 GLN A C 1
ATOM 1223 O O . GLN A 1 150 ? -20.693 13.668 17.840 1.00 59.84 150 GLN A O 1
ATOM 1228 N N . GLU A 1 151 ? -21.854 14.866 16.338 1.00 76.56 151 GLU A N 1
ATOM 1229 C CA . GLU A 1 151 ? -22.491 15.754 17.320 1.00 76.56 151 GLU A CA 1
ATOM 1230 C C . GLU A 1 151 ? -23.490 15.008 18.219 1.00 76.56 151 GLU A C 1
ATOM 1232 O O . GLU A 1 151 ? -23.488 15.205 19.439 1.00 76.56 151 GLU A O 1
ATOM 1237 N N . GLU A 1 152 ? -24.288 14.097 17.655 1.00 79.00 152 GLU A N 1
ATOM 1238 C CA . GLU A 1 152 ? -25.224 13.253 18.403 1.00 79.00 152 GLU A CA 1
ATOM 1239 C C . GLU A 1 152 ? -24.491 12.318 19.382 1.00 79.00 152 GLU A C 1
ATOM 1241 O O . GLU A 1 152 ? -24.849 12.269 20.562 1.00 79.00 152 GLU A O 1
ATOM 1246 N N . VAL A 1 153 ? -23.398 11.666 18.960 1.00 67.94 153 VAL A N 1
ATOM 1247 C CA . VAL A 1 153 ? -22.519 10.884 19.854 1.00 67.94 153 VAL A CA 1
ATOM 1248 C C . VAL A 1 153 ? -21.962 11.754 20.981 1.00 67.94 153 VAL A C 1
ATOM 1250 O O . VAL A 1 153 ? -21.968 11.334 22.140 1.00 67.94 153 VAL A O 1
ATOM 1253 N N . LYS A 1 154 ? -21.498 12.973 20.680 1.00 71.31 154 LYS A N 1
ATOM 1254 C CA . LYS A 1 154 ? -20.968 13.905 21.688 1.00 71.31 154 LYS A CA 1
ATOM 1255 C C . LYS A 1 154 ? -22.039 14.293 22.716 1.00 71.31 154 LYS A C 1
ATOM 1257 O O . LYS A 1 154 ? -21.755 14.310 23.916 1.00 71.31 154 LYS A O 1
ATOM 1262 N N . ALA A 1 155 ? -23.267 14.551 22.268 1.00 79.31 155 ALA A N 1
ATOM 1263 C CA . ALA A 1 155 ? -24.400 14.865 23.135 1.00 79.31 155 ALA A CA 1
ATOM 1264 C C . ALA A 1 155 ? -24.839 13.664 23.995 1.00 79.31 155 ALA A C 1
ATOM 1266 O O . ALA A 1 155 ? -25.061 13.819 25.198 1.00 79.31 155 ALA A O 1
ATOM 1267 N N . LEU A 1 156 ? -24.928 12.465 23.410 1.00 73.50 156 LEU A N 1
ATOM 1268 C CA . LEU A 1 156 ? -25.293 11.234 24.120 1.00 73.50 156 LEU A CA 1
ATOM 1269 C C . LEU A 1 156 ? -24.232 10.829 25.151 1.00 73.50 156 LEU A C 1
ATOM 1271 O O . LEU A 1 156 ? -24.594 10.501 26.279 1.00 73.50 156 LEU A O 1
ATOM 1275 N N . LYS A 1 157 ? -22.935 10.931 24.823 1.00 69.75 157 LYS A N 1
ATOM 1276 C CA . LYS A 1 157 ? -21.840 10.701 25.785 1.00 69.75 157 LYS A CA 1
ATOM 1277 C C . LYS A 1 157 ? -21.941 11.613 27.003 1.00 69.75 157 LYS A C 1
ATOM 1279 O O . LYS A 1 157 ? -21.818 11.127 28.124 1.00 69.75 157 LYS A O 1
ATOM 1284 N N . LYS A 1 158 ? -22.206 12.908 26.793 1.00 83.69 158 LYS A N 1
ATOM 1285 C CA . LYS A 1 158 ? -22.380 13.871 27.888 1.00 83.69 158 LYS A CA 1
ATOM 1286 C C . LYS A 1 158 ? -23.556 13.484 28.795 1.00 83.69 158 LYS A C 1
ATOM 1288 O O . LYS A 1 158 ? -23.360 13.348 29.998 1.00 83.69 158 LYS A O 1
ATOM 1293 N N . LYS A 1 159 ? -24.736 13.216 28.218 1.00 79.06 159 LYS A N 1
ATOM 1294 C CA . LYS A 1 159 ? -25.924 12.766 28.973 1.00 79.06 159 LYS A CA 1
ATOM 1295 C C . LYS A 1 159 ? -25.671 11.474 29.752 1.00 79.06 159 LYS A C 1
ATOM 1297 O O . LYS A 1 159 ? -26.120 11.338 30.885 1.00 79.06 159 LYS A O 1
ATOM 1302 N N . LEU A 1 160 ? -24.957 10.524 29.147 1.00 74.00 160 LEU A N 1
ATOM 1303 C CA . LEU A 1 160 ? -24.612 9.255 29.781 1.00 74.00 160 LEU A CA 1
ATOM 1304 C C . LEU A 1 160 ? -23.659 9.462 30.970 1.00 74.00 160 LEU A C 1
ATOM 1306 O O . LEU A 1 160 ? -23.877 8.867 32.022 1.00 74.00 160 LEU A O 1
ATOM 1310 N N . GLN A 1 161 ? -22.651 10.330 30.836 1.00 73.88 161 GLN A N 1
ATOM 1311 C CA . GLN A 1 161 ? -21.743 10.682 31.931 1.00 73.88 161 GLN A CA 1
ATOM 1312 C C . GLN A 1 161 ? -22.489 11.360 33.093 1.00 73.88 161 GLN A C 1
ATOM 1314 O O . GLN A 1 161 ? -22.351 10.930 34.237 1.00 73.88 161 GLN A O 1
ATOM 1319 N N . GLU A 1 162 ? -23.331 12.356 32.801 1.00 85.00 162 GLU A N 1
ATOM 1320 C CA . GLU A 1 162 ? -24.174 13.036 33.796 1.00 85.00 162 GLU A CA 1
ATOM 1321 C C . GLU A 1 162 ? -25.077 12.030 34.539 1.00 85.00 162 GLU A C 1
ATOM 1323 O O . GLU A 1 162 ? -25.125 12.018 35.771 1.00 85.00 162 GLU A O 1
ATOM 1328 N N . ALA A 1 163 ? -25.718 11.106 33.812 1.00 73.88 163 ALA A N 1
ATOM 1329 C CA . ALA A 1 163 ? -26.549 10.058 34.402 1.00 73.88 163 ALA A CA 1
ATOM 1330 C C . ALA A 1 163 ? -25.755 9.072 35.286 1.00 73.88 163 ALA A C 1
ATOM 1332 O O . ALA A 1 163 ? -26.260 8.655 36.333 1.00 73.88 163 ALA A O 1
ATOM 1333 N N . MET A 1 164 ? -24.518 8.715 34.910 1.00 73.56 164 MET A N 1
ATOM 1334 C CA . MET A 1 164 ? -23.640 7.874 35.737 1.00 73.56 164 MET A CA 1
ATOM 1335 C C . MET A 1 164 ? -23.199 8.583 37.026 1.00 73.56 164 MET A C 1
ATOM 1337 O O . MET A 1 164 ? -23.226 7.969 38.095 1.00 73.56 164 MET A O 1
ATOM 1341 N N . GLU A 1 165 ? -22.840 9.868 36.962 1.00 80.44 165 GLU A N 1
ATOM 1342 C CA . GLU A 1 165 ? -22.486 10.656 38.151 1.00 80.44 165 GLU A CA 1
ATOM 1343 C C . GLU A 1 165 ? -23.672 10.805 39.113 1.00 80.44 165 GLU A C 1
ATOM 1345 O O . GLU A 1 165 ? -23.513 10.684 40.330 1.00 80.44 165 GLU A O 1
ATOM 1350 N N . GLU A 1 166 ? -24.883 11.015 38.591 1.00 80.56 166 GLU A N 1
ATOM 1351 C CA . GLU A 1 166 ? -26.090 11.050 39.418 1.00 80.56 166 GLU A CA 1
ATOM 1352 C C . GLU A 1 166 ? -26.463 9.679 40.000 1.00 80.56 166 GLU A C 1
ATOM 1354 O O . GLU A 1 166 ? -26.947 9.629 41.132 1.00 80.56 166 GLU A O 1
ATOM 1359 N N . ARG A 1 167 ? -26.220 8.568 39.284 1.00 76.88 167 ARG A N 1
ATOM 1360 C CA . ARG A 1 167 ? -26.362 7.212 39.851 1.00 76.88 167 ARG A CA 1
ATOM 1361 C C . ARG A 1 167 ? -25.397 7.012 41.014 1.00 76.88 167 ARG A C 1
ATOM 1363 O O . ARG A 1 167 ? -25.824 6.520 42.051 1.00 76.88 167 ARG A O 1
ATOM 1370 N N . LYS A 1 168 ? -24.137 7.438 40.878 1.00 77.69 168 LYS A N 1
ATOM 1371 C CA . LYS A 1 168 ? -23.140 7.332 41.954 1.00 77.69 168 LYS A CA 1
ATOM 1372 C C . LYS A 1 168 ? -23.597 8.066 43.223 1.00 77.69 168 LYS A C 1
ATOM 1374 O O . LYS A 1 168 ? -23.618 7.466 44.292 1.00 77.69 168 LYS A O 1
ATOM 1379 N N . LYS A 1 169 ? -24.064 9.314 43.085 1.00 79.62 169 LYS A N 1
ATOM 1380 C CA . LYS A 1 169 ? -24.630 10.104 44.199 1.00 79.62 169 LYS A CA 1
ATOM 1381 C C . LYS A 1 169 ? -25.854 9.433 44.836 1.00 79.62 169 LYS A C 1
ATOM 1383 O O . LYS A 1 169 ? -26.044 9.537 46.043 1.00 79.62 169 LYS A O 1
ATOM 1388 N N . LEU A 1 170 ? -26.689 8.752 44.042 1.00 76.88 170 LEU A N 1
ATOM 1389 C CA . LEU A 1 170 ? -27.842 8.012 44.560 1.00 76.88 170 LEU A CA 1
ATOM 1390 C C . LEU A 1 170 ? -27.410 6.769 45.353 1.00 76.88 170 LEU A C 1
ATOM 1392 O O . LEU A 1 170 ? -27.945 6.551 46.431 1.00 76.88 170 LEU A O 1
ATOM 1396 N N . GLN A 1 171 ? -26.422 6.010 44.869 1.00 70.94 171 GLN A N 1
ATOM 1397 C CA . GLN A 1 171 ? -25.878 4.848 45.585 1.00 70.94 171 GLN A CA 1
ATOM 1398 C C . GLN A 1 171 ? -25.223 5.252 46.915 1.00 70.94 171 GLN A C 1
ATOM 1400 O O . GLN A 1 171 ? -25.470 4.617 47.936 1.00 70.94 171 GLN A O 1
ATOM 1405 N N . GLU A 1 172 ? -24.453 6.345 46.928 1.00 78.19 172 GLU A N 1
ATOM 1406 C CA . GLU A 1 172 ? -23.870 6.916 48.153 1.00 78.19 172 GLU A CA 1
ATOM 1407 C C . GLU A 1 172 ? -24.967 7.319 49.168 1.00 78.19 172 GLU A C 1
ATOM 1409 O O . GLU A 1 172 ? -24.825 7.075 50.368 1.00 78.19 172 GLU A O 1
ATOM 1414 N N . ALA A 1 173 ? -26.095 7.866 48.696 1.00 74.25 173 ALA A N 1
ATOM 1415 C CA . ALA A 1 173 ? -27.241 8.221 49.537 1.00 74.25 173 ALA A CA 1
ATOM 1416 C C . ALA A 1 173 ? -28.060 7.005 50.023 1.00 74.25 173 ALA A C 1
ATOM 1418 O O . ALA A 1 173 ? -28.507 7.000 51.170 1.00 74.25 173 ALA A O 1
ATOM 1419 N N . GLU A 1 174 ? -28.242 5.975 49.189 1.00 74.06 174 GLU A N 1
ATOM 1420 C CA . GLU A 1 174 ? -28.877 4.701 49.569 1.00 74.06 174 GLU A CA 1
ATOM 1421 C C . GLU A 1 174 ? -28.067 3.998 50.671 1.00 74.06 174 GLU A C 1
ATOM 1423 O O . GLU A 1 174 ? -28.638 3.565 51.674 1.00 74.06 174 GLU A O 1
ATOM 1428 N N . GLU A 1 175 ? -26.736 3.965 50.547 1.00 72.69 175 GLU A N 1
ATOM 1429 C CA . GLU A 1 175 ? -25.841 3.394 51.559 1.00 72.69 175 GLU A CA 1
ATOM 1430 C C . GLU A 1 175 ? -25.881 4.193 52.880 1.00 72.69 175 GLU A C 1
ATOM 1432 O O . GLU A 1 175 ? -25.819 3.616 53.971 1.00 72.69 175 GLU A O 1
ATOM 1437 N N . GLU A 1 176 ? -26.021 5.525 52.819 1.00 75.81 176 GLU A N 1
ATOM 1438 C CA . GLU A 1 176 ? -26.196 6.354 54.018 1.00 75.81 176 GLU A CA 1
ATOM 1439 C C . GLU A 1 176 ? -27.575 6.152 54.676 1.00 75.81 176 GLU A C 1
ATOM 1441 O O . GLU A 1 176 ? -27.666 6.068 55.906 1.00 75.81 176 GLU A O 1
ATOM 1446 N N . GLU A 1 177 ? -28.653 6.035 53.891 1.00 75.56 177 GLU A N 1
ATOM 1447 C CA . GLU A 1 177 ? -29.994 5.746 54.410 1.00 75.56 177 GLU A CA 1
ATOM 1448 C C . GLU A 1 177 ? -30.052 4.356 55.060 1.00 75.56 177 GLU A C 1
ATOM 1450 O O . GLU A 1 177 ? -30.603 4.221 56.158 1.00 75.56 177 GLU A O 1
ATOM 1455 N N . GLU A 1 178 ? -29.412 3.344 54.466 1.00 71.56 178 GLU A N 1
ATOM 1456 C CA . GLU A 1 178 ? -29.330 2.009 55.058 1.00 71.56 178 GLU A CA 1
ATOM 1457 C C . GLU A 1 178 ? -28.566 2.033 56.391 1.00 71.56 178 GLU A C 1
ATOM 1459 O O . GLU A 1 178 ? -29.077 1.538 57.401 1.00 71.56 178 GLU A O 1
ATOM 1464 N N . LYS A 1 179 ? -27.404 2.701 56.456 1.00 73.12 179 LYS A N 1
ATOM 1465 C CA . LYS A 1 179 ? -26.650 2.902 57.712 1.00 73.12 179 LYS A CA 1
ATOM 1466 C C . LYS A 1 179 ? -27.492 3.613 58.779 1.00 73.12 179 LYS A C 1
ATOM 1468 O O . LYS A 1 179 ? -27.498 3.198 59.943 1.00 73.12 179 LYS A O 1
ATOM 1473 N N . ARG A 1 180 ? -28.252 4.651 58.403 1.00 71.81 180 ARG A N 1
ATOM 1474 C CA . ARG A 1 180 ? -29.186 5.356 59.306 1.00 71.81 180 ARG A CA 1
ATOM 1475 C C . ARG A 1 180 ? -30.306 4.434 59.801 1.00 71.81 180 ARG A C 1
ATOM 1477 O O . ARG A 1 180 ? -30.652 4.486 60.987 1.00 71.81 180 ARG A O 1
ATOM 1484 N N . LEU A 1 181 ? -30.858 3.583 58.935 1.00 70.00 181 LEU A N 1
ATOM 1485 C CA . LEU A 1 181 ? -31.919 2.638 59.285 1.00 70.00 181 LEU A CA 1
ATOM 1486 C C . LEU A 1 181 ? -31.402 1.542 60.228 1.00 70.00 181 LEU A C 1
ATOM 1488 O O . LEU A 1 181 ? -32.007 1.323 61.281 1.00 70.00 181 LEU A O 1
ATOM 1492 N N . GLN A 1 182 ? -30.249 0.938 59.918 1.00 68.62 182 GLN A N 1
ATOM 1493 C CA . GLN A 1 182 ? -29.572 -0.048 60.767 1.00 68.62 182 GLN A CA 1
ATOM 1494 C C . GLN A 1 182 ? -29.320 0.522 62.176 1.00 68.62 182 GLN A C 1
ATOM 1496 O O . GLN A 1 182 ? -29.757 -0.067 63.175 1.00 68.62 182 GLN A O 1
ATOM 1501 N N . ALA A 1 183 ? -28.742 1.727 62.269 1.00 70.44 183 ALA A N 1
ATOM 1502 C CA . ALA A 1 183 ? -28.509 2.422 63.538 1.00 70.44 183 ALA A CA 1
ATOM 1503 C C . ALA A 1 183 ? -29.807 2.714 64.320 1.00 70.44 183 ALA A C 1
ATOM 1505 O O . ALA A 1 183 ? -29.823 2.653 65.555 1.00 70.44 183 ALA A O 1
ATOM 1506 N N . LYS A 1 184 ? -30.922 2.998 63.632 1.00 72.50 184 LYS A N 1
ATOM 1507 C CA . LYS A 1 184 ? -32.237 3.169 64.268 1.00 72.50 184 LYS A CA 1
ATOM 1508 C C . LYS A 1 184 ? -32.761 1.849 64.844 1.00 72.50 184 LYS A C 1
ATOM 1510 O O . LYS A 1 184 ? -33.159 1.827 66.011 1.00 72.50 184 LYS A O 1
ATOM 1515 N N . THR A 1 185 ? -32.686 0.745 64.095 1.00 69.75 185 THR A N 1
ATOM 1516 C CA . THR A 1 185 ? -33.054 -0.586 64.613 1.00 69.75 185 THR A CA 1
ATOM 1517 C C . THR A 1 185 ? -32.194 -1.022 65.798 1.00 69.75 185 THR A C 1
ATOM 1519 O O . THR A 1 185 ? -32.721 -1.621 66.735 1.00 69.75 185 THR A O 1
ATOM 1522 N N . GLU A 1 186 ? -30.900 -0.687 65.834 1.00 67.31 186 GLU A N 1
ATOM 1523 C CA . GLU A 1 186 ? -30.073 -0.942 67.019 1.00 67.31 186 GLU A CA 1
ATOM 1524 C C . GLU A 1 186 ? -30.533 -0.156 68.250 1.00 67.31 186 GLU A C 1
ATOM 1526 O O . GLU A 1 186 ? -30.609 -0.717 69.346 1.00 67.31 186 GLU A O 1
ATOM 1531 N N . ARG A 1 187 ? -30.854 1.136 68.090 1.00 66.81 187 ARG A N 1
ATOM 1532 C CA . ARG A 1 187 ? -31.377 1.972 69.185 1.00 66.81 187 ARG A CA 1
ATOM 1533 C C . ARG A 1 187 ? -32.691 1.409 69.728 1.00 66.81 187 ARG A C 1
ATOM 1535 O O . ARG A 1 187 ? -32.867 1.338 70.944 1.00 66.81 187 ARG A O 1
ATOM 1542 N N . GLU A 1 188 ? -33.584 0.948 68.855 1.00 70.06 188 GLU A N 1
ATOM 1543 C CA . GLU A 1 188 ? -34.845 0.312 69.253 1.00 70.06 188 GLU A CA 1
ATOM 1544 C C . GLU A 1 188 ? -34.626 -1.049 69.939 1.00 70.06 188 GLU A C 1
ATOM 1546 O O . GLU A 1 188 ? -35.245 -1.310 70.975 1.00 70.06 188 GLU A O 1
ATOM 1551 N N . ARG A 1 189 ? -33.687 -1.878 69.454 1.00 65.69 189 ARG A N 1
ATOM 1552 C CA . ARG A 1 189 ? -33.263 -3.121 70.129 1.00 65.69 189 ARG A CA 1
ATOM 1553 C C . ARG A 1 189 ? -32.714 -2.841 71.533 1.00 65.69 189 ARG A C 1
ATOM 1555 O O . ARG A 1 189 ? -33.178 -3.463 72.488 1.00 65.69 189 ARG A O 1
ATOM 1562 N N . LYS A 1 190 ? -31.803 -1.869 71.680 1.00 64.94 190 LYS A N 1
ATOM 1563 C CA . LYS A 1 190 ? -31.244 -1.434 72.977 1.00 64.94 190 LYS A CA 1
ATOM 1564 C C . LYS A 1 190 ? -32.347 -0.933 73.922 1.00 64.94 190 LYS A C 1
ATOM 1566 O O . LYS A 1 190 ? -32.397 -1.360 75.073 1.00 64.94 190 LYS A O 1
ATOM 1571 N N . ARG A 1 191 ? -33.297 -0.120 73.436 1.00 68.06 191 ARG A N 1
ATOM 1572 C CA . ARG A 1 191 ? -34.441 0.360 74.238 1.00 68.06 191 ARG A CA 1
ATOM 1573 C C . ARG A 1 191 ? -35.355 -0.778 74.703 1.00 68.06 191 ARG A C 1
ATOM 1575 O O . ARG A 1 191 ? -35.729 -0.819 75.871 1.00 68.06 191 ARG A O 1
ATOM 1582 N N . ASN A 1 192 ? -35.698 -1.715 73.820 1.00 65.62 192 ASN A N 1
ATOM 1583 C CA . ASN A 1 192 ? -36.554 -2.856 74.162 1.00 65.62 192 ASN A CA 1
ATOM 1584 C C . ASN A 1 192 ? -35.862 -3.843 75.120 1.00 65.62 192 ASN A C 1
ATOM 1586 O O . ASN A 1 192 ? -36.525 -4.449 75.962 1.00 65.62 192 ASN A O 1
ATOM 1590 N N . TRP A 1 193 ? -34.537 -3.979 75.031 1.00 68.62 193 TRP A N 1
ATOM 1591 C CA . TRP A 1 193 ? -33.729 -4.751 75.976 1.00 68.62 193 TRP A CA 1
ATOM 1592 C C . TRP A 1 193 ? -33.708 -4.105 77.372 1.00 68.62 193 TRP A C 1
ATOM 1594 O O . TRP A 1 193 ? -34.005 -4.783 78.356 1.00 68.62 193 TRP A O 1
ATOM 1604 N N . LEU A 1 194 ? -33.496 -2.785 77.460 1.00 60.47 194 LEU A N 1
ATOM 1605 C CA . LEU A 1 194 ? -33.592 -2.032 78.721 1.00 60.47 194 LEU A CA 1
ATOM 1606 C C . LEU A 1 194 ? -34.992 -2.129 79.354 1.00 60.47 194 LEU A C 1
ATOM 1608 O O . LEU A 1 194 ? -35.106 -2.375 80.553 1.00 60.47 194 LEU A O 1
ATOM 1612 N N . LEU A 1 195 ? -36.060 -2.014 78.555 1.00 62.59 195 LEU A N 1
ATOM 1613 C CA . LEU A 1 195 ? -37.442 -2.190 79.027 1.00 62.59 195 LEU A CA 1
ATOM 1614 C C . LEU A 1 195 ? -37.708 -3.613 79.550 1.00 62.59 195 LEU A C 1
ATOM 1616 O O . LEU A 1 195 ? -38.398 -3.773 80.556 1.00 62.59 195 LEU A O 1
ATOM 1620 N N . ARG A 1 196 ? -37.138 -4.648 78.914 1.00 58.97 196 ARG A N 1
ATOM 1621 C CA . ARG A 1 196 ? -37.196 -6.030 79.422 1.00 58.97 196 ARG A CA 1
ATOM 1622 C C . ARG A 1 196 ? -36.492 -6.171 80.770 1.00 58.97 196 ARG A C 1
ATOM 1624 O O . ARG A 1 196 ? -37.067 -6.777 81.668 1.00 58.97 196 ARG A O 1
ATOM 1631 N N . ILE A 1 197 ? -35.299 -5.596 80.932 1.00 63.00 197 ILE A N 1
ATOM 1632 C CA . ILE A 1 197 ? -34.557 -5.635 82.202 1.00 63.00 197 ILE A CA 1
ATOM 1633 C C . ILE A 1 197 ? -35.317 -4.892 83.304 1.00 63.00 197 ILE A C 1
ATOM 1635 O O . ILE A 1 197 ? -35.531 -5.461 84.371 1.00 63.00 197 ILE A O 1
ATOM 1639 N N . GLY A 1 198 ? -35.815 -3.681 83.035 1.00 53.25 198 GLY A N 1
ATOM 1640 C CA . GLY A 1 198 ? -36.650 -2.937 83.985 1.00 53.25 198 GLY A CA 1
ATOM 1641 C C . GLY A 1 198 ? -37.906 -3.712 84.401 1.00 53.25 198 GLY A C 1
ATOM 1642 O O . GLY A 1 198 ? -38.243 -3.754 85.582 1.00 53.25 198 GLY A O 1
ATOM 1643 N N . GLY A 1 199 ? -38.552 -4.408 83.459 1.00 53.31 199 GLY A N 1
ATOM 1644 C CA . GLY A 1 199 ? -39.681 -5.298 83.744 1.00 53.31 199 GLY A CA 1
ATOM 1645 C C . GLY A 1 199 ? -39.312 -6.508 84.611 1.00 53.31 199 GLY A C 1
ATOM 1646 O O . GLY A 1 199 ? -40.058 -6.846 85.527 1.00 53.31 199 GLY A O 1
ATOM 1647 N N . ILE A 1 200 ? -38.157 -7.138 84.372 1.00 55.94 200 ILE A N 1
ATOM 1648 C CA . ILE A 1 200 ? -37.652 -8.254 85.193 1.00 55.94 200 ILE A CA 1
ATOM 1649 C C . ILE A 1 200 ? -37.343 -7.777 86.620 1.00 55.94 200 ILE A C 1
ATOM 1651 O O . ILE A 1 200 ? -37.765 -8.425 87.577 1.00 55.94 200 ILE A O 1
ATOM 1655 N N . ILE A 1 201 ? -36.689 -6.620 86.773 1.00 53.34 201 ILE A N 1
ATOM 1656 C CA . ILE A 1 201 ? -36.396 -6.009 88.079 1.00 53.34 201 ILE A CA 1
ATOM 1657 C C . ILE A 1 201 ? -37.697 -5.680 88.828 1.00 53.34 201 ILE A C 1
ATOM 1659 O O . ILE A 1 201 ? -37.832 -6.032 89.999 1.00 53.34 201 ILE A O 1
ATOM 1663 N N . ALA A 1 202 ? -38.692 -5.092 88.157 1.00 48.00 202 ALA A N 1
ATOM 1664 C CA . ALA A 1 202 ? -39.991 -4.795 88.763 1.00 48.00 202 ALA A CA 1
ATOM 1665 C C . ALA A 1 202 ? -40.744 -6.064 89.210 1.00 48.00 202 ALA A C 1
ATOM 1667 O O . ALA A 1 202 ? -41.341 -6.081 90.286 1.00 48.00 202 ALA A O 1
ATOM 1668 N N . VAL A 1 203 ? -40.689 -7.150 88.428 1.00 55.91 203 VAL A N 1
ATOM 1669 C CA . VAL A 1 203 ? -41.277 -8.449 88.807 1.00 55.91 203 VAL A CA 1
ATOM 1670 C C . VAL A 1 203 ? -40.525 -9.085 89.981 1.00 55.91 203 VAL A C 1
ATOM 1672 O O . VAL A 1 203 ? -41.168 -9.642 90.873 1.00 55.91 203 VAL A O 1
ATOM 1675 N N . ALA A 1 204 ? -39.196 -8.966 90.037 1.00 50.06 204 ALA A N 1
ATOM 1676 C CA . ALA A 1 204 ? -38.394 -9.427 91.170 1.00 50.06 204 ALA A CA 1
ATOM 1677 C C . ALA A 1 204 ? -38.726 -8.650 92.458 1.00 50.06 204 ALA A C 1
ATOM 1679 O O . ALA A 1 204 ? -38.977 -9.268 93.491 1.00 50.06 204 ALA A O 1
ATOM 1680 N N . MET A 1 205 ? -38.843 -7.318 92.385 1.00 47.19 205 MET A N 1
ATOM 1681 C CA . MET A 1 205 ? -39.284 -6.475 93.506 1.00 47.19 205 MET A CA 1
ATOM 1682 C C . MET A 1 205 ? -40.706 -6.826 93.969 1.00 47.19 205 MET A C 1
ATOM 1684 O O . MET A 1 205 ? -40.936 -7.012 95.162 1.00 47.19 205 MET A O 1
ATOM 1688 N N . LEU A 1 206 ? -41.656 -7.001 93.044 1.00 48.22 206 LEU A N 1
ATOM 1689 C CA . LEU A 1 206 ? -43.024 -7.427 93.373 1.00 48.22 206 LEU A CA 1
ATOM 1690 C C . LEU A 1 206 ? -43.072 -8.829 93.998 1.00 48.22 206 LEU A C 1
ATOM 1692 O O . LEU A 1 206 ? -43.901 -9.079 94.872 1.00 48.22 206 LEU A O 1
ATOM 1696 N N . SER A 1 207 ? -42.180 -9.732 93.589 1.00 50.00 207 SER A N 1
ATOM 1697 C CA . SER A 1 207 ? -42.072 -11.078 94.166 1.00 50.00 207 SER A CA 1
ATOM 1698 C C . SER A 1 207 ? -41.450 -11.047 95.565 1.00 50.00 207 SER A C 1
ATOM 1700 O O . SER A 1 207 ? -41.937 -11.742 96.451 1.00 50.00 207 SER A O 1
ATOM 1702 N N . ALA A 1 208 ? -40.461 -10.180 95.807 1.00 47.28 208 ALA A N 1
ATOM 1703 C CA . ALA A 1 208 ? -39.902 -9.941 97.139 1.00 47.28 208 ALA A CA 1
ATOM 1704 C C . ALA A 1 208 ? -40.944 -9.345 98.108 1.00 47.28 208 ALA A C 1
ATOM 1706 O O . ALA A 1 208 ? -41.063 -9.800 99.244 1.00 47.28 208 ALA A O 1
ATOM 1707 N N . VAL A 1 209 ? -41.773 -8.401 97.641 1.00 48.53 209 VAL A N 1
ATOM 1708 C CA . VAL A 1 209 ? -42.904 -7.855 98.419 1.00 48.53 209 VAL A CA 1
ATOM 1709 C C . VAL A 1 209 ? -43.977 -8.920 98.694 1.00 48.53 209 VAL A C 1
ATOM 1711 O O . VAL A 1 209 ? -44.607 -8.901 99.751 1.00 48.53 209 VAL A O 1
ATOM 1714 N N . ARG A 1 210 ? -44.181 -9.875 97.775 1.00 44.44 210 ARG A N 1
ATOM 1715 C CA . ARG A 1 210 ? -45.202 -10.929 97.900 1.00 44.44 210 ARG A CA 1
ATOM 1716 C C . ARG A 1 210 ? -44.769 -12.111 98.773 1.00 44.44 210 ARG A C 1
ATOM 1718 O O . ARG A 1 210 ? -45.599 -12.620 99.517 1.00 44.44 210 ARG A O 1
ATOM 1725 N N . ASN A 1 211 ? -43.494 -12.505 98.737 1.00 43.72 211 ASN A N 1
ATOM 1726 C CA . ASN A 1 211 ? -42.953 -13.575 99.589 1.00 43.72 211 ASN A CA 1
ATOM 1727 C C . ASN A 1 211 ? -42.889 -13.199 101.078 1.00 43.72 211 ASN A C 1
ATOM 1729 O O . ASN A 1 211 ? -42.725 -14.081 101.913 1.00 43.72 211 ASN A O 1
ATOM 1733 N N . ASN A 1 212 ? -43.072 -11.923 101.430 1.00 42.97 212 ASN A N 1
ATOM 1734 C CA . ASN A 1 212 ? -43.113 -11.478 102.824 1.00 42.97 212 ASN A CA 1
ATOM 1735 C C . ASN A 1 212 ? -44.511 -11.624 103.477 1.00 42.97 212 ASN A C 1
ATOM 1737 O O . ASN A 1 212 ? -44.770 -11.039 104.528 1.00 42.97 212 ASN A O 1
ATOM 1741 N N . ARG A 1 213 ? -45.440 -12.380 102.861 1.00 40.47 213 ARG A N 1
ATOM 1742 C CA . ARG A 1 213 ? -46.744 -12.741 103.449 1.00 40.47 213 ARG A CA 1
ATOM 1743 C C . ARG A 1 213 ? -47.045 -14.246 103.345 1.00 40.47 213 ARG A C 1
ATOM 1745 O O . ARG A 1 213 ? -47.586 -14.710 102.347 1.00 40.47 213 ARG A O 1
ATOM 1752 N N . HIS A 1 214 ? -46.799 -14.910 104.477 1.00 37.84 214 HIS A N 1
ATOM 1753 C CA . HIS A 1 214 ? -47.341 -16.195 104.959 1.00 37.84 214 HIS A CA 1
ATOM 1754 C C . HIS A 1 214 ? -46.652 -17.520 104.568 1.00 37.84 214 HIS A C 1
ATOM 1756 O O . HIS A 1 214 ? -46.514 -17.886 103.405 1.00 37.84 214 HIS A O 1
ATOM 1762 N N . GLN A 1 215 ? -46.311 -18.270 105.626 1.00 32.88 215 GLN A N 1
ATOM 1763 C CA . GLN A 1 215 ? -46.078 -19.719 105.650 1.00 32.88 215 GLN A CA 1
ATOM 1764 C C . GLN A 1 215 ? -47.403 -20.500 105.481 1.00 32.88 215 GLN A C 1
ATOM 1766 O O . GLN A 1 215 ? -48.467 -19.932 105.737 1.00 32.88 215 GLN A O 1
ATOM 1771 N N . PRO A 1 216 ? -47.359 -21.810 105.165 1.00 38.88 216 PRO A N 1
ATOM 1772 C CA . PRO A 1 216 ? -48.512 -22.707 105.253 1.00 38.88 216 PRO A CA 1
ATOM 1773 C C . PRO A 1 216 ? -48.376 -23.806 106.330 1.00 38.88 216 PRO A C 1
ATOM 1775 O O . PRO A 1 216 ? -47.285 -24.327 106.566 1.00 38.88 216 PRO A O 1
ATOM 1778 N N . SER A 1 217 ? -49.509 -24.264 106.875 1.00 27.23 217 SER A N 1
ATOM 1779 C CA . SER A 1 217 ? -49.637 -25.572 107.536 1.00 27.23 217 SER A CA 1
ATOM 1780 C C . SER A 1 217 ? -50.867 -26.360 107.040 1.00 27.23 217 SER A C 1
ATOM 1782 O O . SER A 1 217 ? -51.984 -25.859 106.987 1.00 27.23 217 SER A O 1
ATOM 1784 N N . SER A 1 218 ? -50.596 -27.604 106.627 1.00 32.09 218 SER A N 1
ATOM 1785 C CA . SER A 1 218 ? -51.449 -28.810 106.524 1.00 32.09 218 SER A CA 1
ATOM 1786 C C . SER A 1 218 ? -52.956 -28.774 106.151 1.00 32.09 218 SER A C 1
ATOM 1788 O O . SER A 1 218 ? -53.820 -28.513 106.982 1.00 32.09 218 SER A O 1
ATOM 1790 N N . SER A 1 219 ? -53.232 -29.420 105.004 1.00 30.34 219 SER A N 1
ATOM 1791 C CA . SER A 1 219 ? -54.266 -30.464 104.769 1.00 30.34 219 SER A CA 1
ATOM 1792 C C . SER A 1 219 ? -55.762 -30.110 104.627 1.00 30.34 219 SER A C 1
ATOM 1794 O O . SER A 1 219 ? -56.415 -29.755 105.599 1.00 30.34 219 SER A O 1
ATOM 1796 N N . HIS A 1 220 ? -56.344 -30.391 103.450 1.00 28.33 220 HIS A N 1
ATOM 1797 C CA . HIS A 1 220 ? -57.325 -31.476 103.204 1.00 28.33 220 HIS A CA 1
ATOM 1798 C C . HIS A 1 220 ? -57.820 -31.460 101.740 1.00 28.33 220 HIS A C 1
ATOM 1800 O O . HIS A 1 220 ? -57.591 -30.500 101.007 1.00 28.33 220 HIS A O 1
ATOM 1806 N N . SER A 1 221 ? -58.442 -32.553 101.292 1.00 30.36 221 SER A N 1
ATOM 1807 C CA . SER A 1 221 ? -58.757 -32.856 99.888 1.00 30.36 221 SER A CA 1
ATOM 1808 C C . SER A 1 221 ? -60.255 -32.782 99.552 1.00 30.36 221 SER A C 1
ATOM 1810 O O . SER A 1 221 ? -61.064 -33.358 100.275 1.00 30.36 221 SER A O 1
ATOM 1812 N N . ARG A 1 222 ? -60.613 -32.169 98.405 1.00 27.42 222 ARG A N 1
ATOM 1813 C CA . ARG A 1 222 ? -61.626 -32.669 97.439 1.00 27.42 222 ARG A CA 1
ATOM 1814 C C . ARG A 1 222 ? -61.730 -31.814 96.164 1.00 27.42 222 ARG A C 1
ATOM 1816 O O . ARG A 1 222 ? -60.998 -30.844 95.996 1.00 27.42 222 ARG A O 1
ATOM 1823 N N . GLU A 1 223 ? -62.553 -32.285 95.231 1.00 30.44 223 GLU A N 1
ATOM 1824 C CA . GLU A 1 223 ? -62.450 -32.077 93.783 1.00 30.44 223 GLU A CA 1
ATOM 1825 C C . GLU A 1 223 ? -63.120 -30.819 93.194 1.00 30.44 223 GLU A C 1
ATOM 1827 O O . GLU A 1 223 ? -64.123 -30.321 93.689 1.00 30.44 223 GLU A O 1
ATOM 1832 N N . GLN A 1 224 ? -62.553 -30.405 92.052 1.00 33.81 224 GLN A N 1
ATOM 1833 C CA . GLN A 1 224 ? -63.182 -29.815 90.857 1.00 33.81 224 GLN A CA 1
ATOM 1834 C C . GLN A 1 224 ? -64.214 -28.674 90.993 1.00 33.81 224 GLN A C 1
ATOM 1836 O O . GLN A 1 224 ? -65.403 -28.893 91.193 1.00 33.81 224 GLN A O 1
ATOM 1841 N N . HIS A 1 225 ? -63.776 -27.469 90.602 1.00 28.47 225 HIS A N 1
ATOM 1842 C CA . HIS A 1 225 ? -64.449 -26.682 89.554 1.00 28.47 225 HIS A CA 1
ATOM 1843 C C . HIS A 1 225 ? -63.496 -25.599 89.005 1.00 28.47 225 HIS A C 1
ATOM 1845 O O . HIS A 1 225 ? -63.306 -24.553 89.624 1.00 28.47 225 HIS A O 1
ATOM 1851 N N . GLU A 1 226 ? -62.894 -25.820 87.831 1.00 30.88 226 GLU A N 1
ATOM 1852 C CA . GLU A 1 226 ? -62.141 -24.768 87.130 1.00 30.88 226 GLU A CA 1
ATOM 1853 C C . GLU A 1 226 ? -63.060 -23.947 86.211 1.00 30.88 226 GLU A C 1
ATOM 1855 O O . GLU A 1 226 ? -63.656 -24.475 85.274 1.00 30.88 226 GLU A O 1
ATOM 1860 N N . GLN A 1 227 ? -63.126 -22.629 86.439 1.00 30.00 227 GLN A N 1
ATOM 1861 C CA . GLN A 1 227 ? -63.637 -21.659 85.462 1.00 30.00 227 GLN A CA 1
ATOM 1862 C C . GLN A 1 227 ? -62.478 -20.836 84.857 1.00 30.00 227 GLN A C 1
ATOM 1864 O O . GLN A 1 227 ? -61.690 -20.243 85.604 1.00 30.00 227 GLN A O 1
ATOM 1869 N N . PRO A 1 228 ? -62.363 -20.727 83.518 1.00 37.22 228 PRO A N 1
ATOM 1870 C CA . PRO A 1 228 ? -61.217 -20.087 82.874 1.00 37.22 228 PRO A CA 1
ATOM 1871 C C . PRO A 1 228 ? -61.466 -18.603 82.547 1.00 37.22 228 PRO A C 1
ATOM 1873 O O . PRO A 1 228 ? -62.054 -18.277 81.521 1.00 37.22 228 PRO A O 1
ATOM 1876 N N . VAL A 1 229 ? -60.956 -17.671 83.369 1.00 37.28 229 VAL A N 1
ATOM 1877 C CA . VAL A 1 229 ? -61.100 -16.212 83.097 1.00 37.28 229 VAL A CA 1
ATOM 1878 C C . VAL A 1 229 ? -59.763 -15.444 83.016 1.00 37.28 229 VAL A C 1
ATOM 1880 O O . VAL A 1 229 ? -59.704 -14.342 82.473 1.00 37.28 229 VAL A O 1
ATOM 1883 N N . LYS A 1 230 ? -58.634 -16.013 83.469 1.00 40.44 230 LYS A N 1
ATOM 1884 C CA . LYS A 1 230 ? -57.343 -15.282 83.569 1.00 40.44 230 LYS A CA 1
ATOM 1885 C C . LYS A 1 230 ? -56.390 -15.407 82.364 1.00 40.44 230 LYS A C 1
ATOM 1887 O O . LYS A 1 230 ? -55.328 -14.785 82.369 1.00 40.44 230 LYS A O 1
ATOM 1892 N N . SER A 1 231 ? -56.752 -16.147 81.314 1.00 42.34 231 SER A N 1
ATOM 1893 C CA . SER A 1 231 ? -55.949 -16.273 80.080 1.00 42.34 231 SER A CA 1
ATOM 1894 C C . SER A 1 231 ? -56.161 -15.115 79.088 1.00 42.34 231 SER A C 1
ATOM 1896 O O . SER A 1 231 ? -55.215 -14.689 78.424 1.00 42.34 231 SER A O 1
ATOM 1898 N N . SER A 1 232 ? -57.377 -14.558 79.022 1.00 43.62 232 SER A N 1
ATOM 1899 C CA . SER A 1 232 ? -57.784 -13.594 77.985 1.00 43.62 232 SER A CA 1
ATOM 1900 C C . SER A 1 232 ? -56.996 -12.273 78.018 1.00 43.62 232 SER A C 1
ATOM 1902 O O . SER A 1 232 ? -56.412 -11.874 77.010 1.00 43.62 232 SER A O 1
ATOM 1904 N N . GLN A 1 233 ? -56.871 -11.623 79.183 1.00 44.50 233 GLN A N 1
ATOM 1905 C CA . GLN A 1 233 ? -56.140 -10.348 79.299 1.00 44.50 233 GLN A CA 1
ATOM 1906 C C . GLN A 1 233 ? -54.632 -10.492 79.025 1.00 44.50 233 GLN A C 1
ATOM 1908 O O . GLN A 1 233 ? -54.032 -9.637 78.370 1.00 44.50 233 GLN A O 1
ATOM 1913 N N . LYS A 1 234 ? -54.022 -11.602 79.465 1.00 42.59 234 LYS A N 1
ATOM 1914 C CA . LYS A 1 234 ? -52.591 -11.885 79.257 1.00 42.59 234 LYS A CA 1
ATOM 1915 C C . LYS A 1 234 ? -52.281 -12.125 77.771 1.00 42.59 234 LYS A C 1
ATOM 1917 O O . LYS A 1 234 ? -51.258 -11.654 77.270 1.00 42.59 234 LYS A O 1
ATOM 1922 N N . ASN A 1 235 ? -53.204 -12.770 77.055 1.00 45.00 235 ASN A N 1
ATOM 1923 C CA . ASN A 1 235 ? -53.121 -12.959 75.607 1.00 45.00 235 ASN A CA 1
ATOM 1924 C C . ASN A 1 235 ? -53.421 -11.665 74.828 1.00 45.00 235 ASN A C 1
ATOM 1926 O O . ASN A 1 235 ? -52.715 -11.378 73.866 1.00 45.00 235 ASN A O 1
ATOM 1930 N N . GLN A 1 236 ? -54.362 -10.818 75.268 1.00 44.81 236 GLN A N 1
ATOM 1931 C CA . GLN A 1 236 ? -54.578 -9.497 74.655 1.00 44.81 236 GLN A CA 1
ATOM 1932 C C . GLN A 1 236 ? -53.359 -8.568 74.783 1.00 44.81 236 GLN A C 1
ATOM 1934 O O . GLN A 1 236 ? -53.051 -7.838 73.839 1.00 44.81 236 GLN A O 1
ATOM 1939 N N . GLN A 1 237 ? -52.638 -8.590 75.911 1.00 42.69 237 GLN A N 1
ATOM 1940 C CA . GLN A 1 237 ? -51.394 -7.823 76.053 1.00 42.69 237 GLN A CA 1
ATOM 1941 C C . GLN A 1 237 ? -50.260 -8.382 75.181 1.00 42.69 237 GLN A C 1
ATOM 1943 O O . GLN A 1 237 ? -49.583 -7.592 74.523 1.00 42.69 237 GLN A O 1
ATOM 1948 N N . ARG A 1 238 ? -50.093 -9.713 75.083 1.00 43.62 238 ARG A N 1
ATOM 1949 C CA . ARG A 1 238 ? -49.150 -10.323 74.122 1.00 43.62 238 ARG A CA 1
ATOM 1950 C C . ARG A 1 238 ? -49.478 -9.949 72.673 1.00 43.62 238 ARG A C 1
ATOM 1952 O O . ARG A 1 238 ? -48.609 -9.422 71.989 1.00 43.62 238 ARG A O 1
ATOM 1959 N N . ALA A 1 239 ? -50.734 -10.092 72.251 1.00 49.28 239 ALA A N 1
ATOM 1960 C CA . ALA A 1 239 ? -51.169 -9.772 70.891 1.00 49.28 239 ALA A CA 1
ATOM 1961 C C . ALA A 1 239 ? -51.004 -8.278 70.536 1.00 49.28 239 ALA A C 1
ATOM 1963 O O . ALA A 1 239 ? -50.681 -7.942 69.396 1.00 49.28 239 ALA A O 1
ATOM 1964 N N . LYS A 1 240 ? -51.181 -7.362 71.504 1.00 46.19 240 LYS A N 1
ATOM 1965 C CA . LYS A 1 240 ? -50.875 -5.929 71.316 1.00 46.19 240 LYS A CA 1
ATOM 1966 C C . LYS A 1 240 ? -49.373 -5.669 71.158 1.00 46.19 240 LYS A C 1
ATOM 1968 O O . LYS A 1 240 ? -49.000 -4.822 70.353 1.00 46.19 240 LYS A O 1
ATOM 1973 N N . ILE A 1 241 ? -48.519 -6.396 71.880 1.00 44.66 241 ILE A N 1
ATOM 1974 C CA . ILE A 1 241 ? -47.057 -6.293 71.753 1.00 44.66 241 ILE A CA 1
ATOM 1975 C C . ILE A 1 241 ? -46.590 -6.868 70.404 1.00 44.66 241 ILE A C 1
ATOM 1977 O O . ILE A 1 241 ? -45.837 -6.206 69.695 1.00 44.66 241 ILE A O 1
ATOM 1981 N N . GLU A 1 242 ? -47.098 -8.029 69.986 1.00 43.75 242 GLU A N 1
ATOM 1982 C CA . GLU A 1 242 ? -46.783 -8.644 68.685 1.00 43.75 242 GLU A CA 1
ATOM 1983 C C . GLU A 1 242 ? -47.246 -7.782 67.497 1.00 43.75 242 GLU A C 1
ATOM 1985 O O . GLU A 1 242 ? -46.488 -7.599 66.543 1.00 43.75 242 GLU A O 1
ATOM 1990 N N . LYS A 1 243 ? -48.421 -7.136 67.579 1.00 45.53 243 LYS A N 1
ATOM 1991 C CA . LYS A 1 243 ? -48.861 -6.145 66.572 1.00 45.53 243 LYS A CA 1
ATOM 1992 C C . LYS A 1 243 ? -47.978 -4.894 66.491 1.00 45.53 243 LYS A C 1
ATOM 1994 O O . LYS A 1 243 ? -47.978 -4.238 65.453 1.00 45.53 243 LYS A O 1
ATOM 1999 N N . CYS A 1 244 ? -47.238 -4.553 67.546 1.00 40.03 244 CYS A N 1
ATOM 2000 C CA . CYS A 1 244 ? -46.247 -3.474 67.507 1.00 40.03 244 CYS A CA 1
ATOM 2001 C C . CYS A 1 244 ? -44.884 -3.937 66.969 1.00 40.03 244 CYS A C 1
ATOM 2003 O O . CYS A 1 244 ? -44.164 -3.119 66.407 1.00 40.03 244 CYS A O 1
ATOM 2005 N N . ILE A 1 245 ? -44.545 -5.223 67.111 1.00 43.72 245 ILE A N 1
ATOM 2006 C CA . ILE A 1 245 ? -43.307 -5.821 66.583 1.00 43.72 245 ILE A CA 1
ATOM 2007 C C . ILE A 1 245 ? -43.402 -6.036 65.062 1.00 43.72 245 ILE A C 1
ATOM 2009 O O . ILE A 1 245 ? -42.435 -5.784 64.353 1.00 43.72 245 ILE A O 1
ATOM 2013 N N . ASN A 1 246 ? -44.576 -6.429 64.554 1.00 39.59 246 ASN A N 1
ATOM 2014 C CA . ASN A 1 246 ? -44.784 -6.795 63.146 1.00 39.59 246 ASN A CA 1
ATOM 2015 C C . ASN A 1 246 ? -45.409 -5.682 62.277 1.00 39.59 246 ASN A C 1
ATOM 2017 O O . ASN A 1 246 ? -46.098 -5.978 61.300 1.00 39.59 246 ASN A O 1
ATOM 2021 N N . LYS A 1 247 ? -45.197 -4.395 62.593 1.00 39.38 247 LYS A N 1
ATOM 2022 C CA . LYS A 1 247 ? -45.542 -3.330 61.633 1.00 39.38 247 LYS A CA 1
ATOM 2023 C C . LYS A 1 247 ? -44.538 -3.359 60.472 1.00 39.38 247 LYS A C 1
ATOM 2025 O O . LYS A 1 247 ? -43.350 -3.174 60.732 1.00 39.38 247 LYS A O 1
ATOM 2030 N N . PRO A 1 248 ? -44.972 -3.547 59.211 1.00 40.00 248 PRO A N 1
ATOM 2031 C CA . PRO A 1 248 ? -44.054 -3.494 58.083 1.00 40.00 248 PRO A CA 1
ATOM 2032 C C . PRO A 1 248 ? -43.472 -2.083 57.973 1.00 40.00 248 PRO A C 1
ATOM 2034 O O . PRO A 1 248 ? -44.209 -1.102 57.850 1.00 40.00 248 PRO A O 1
ATOM 2037 N N . VAL A 1 249 ? -42.144 -1.984 58.020 1.00 44.91 249 VAL A N 1
ATOM 2038 C CA . VAL A 1 249 ? -41.435 -0.759 57.641 1.00 44.91 249 VAL A CA 1
ATOM 2039 C C . VAL A 1 249 ? -41.723 -0.533 56.159 1.00 44.91 249 VAL A C 1
ATOM 2041 O O . VAL A 1 249 ? -41.521 -1.436 55.346 1.00 44.91 249 VAL A O 1
ATOM 2044 N N . GLY A 1 250 ? -42.278 0.632 55.818 1.00 40.34 250 GLY A N 1
ATOM 2045 C CA . GLY A 1 250 ? -42.717 0.920 54.453 1.00 40.34 250 GLY A CA 1
ATOM 2046 C C . GLY A 1 250 ? -41.568 0.758 53.460 1.00 40.34 250 GLY A C 1
ATOM 2047 O O . GLY A 1 250 ? -40.486 1.297 53.687 1.00 40.34 250 GLY A O 1
ATOM 2048 N N . LYS A 1 251 ? -41.801 0.021 52.364 1.00 41.22 251 LYS A N 1
ATOM 2049 C CA . LYS A 1 251 ? -40.819 -0.094 51.278 1.00 41.22 251 LYS A CA 1
ATOM 2050 C C . LYS A 1 251 ? -40.498 1.305 50.752 1.00 41.22 251 LYS A C 1
ATOM 2052 O O . LYS A 1 251 ? -41.398 2.053 50.372 1.00 41.22 251 LYS A O 1
ATOM 2057 N N . VAL A 1 252 ? -39.215 1.644 50.794 1.00 43.62 252 VAL A N 1
ATOM 2058 C CA . VAL A 1 252 ? -38.700 2.998 50.590 1.00 43.62 252 VAL A CA 1
ATOM 2059 C C . VAL A 1 252 ? -38.905 3.431 49.135 1.00 43.62 252 VAL A C 1
ATOM 2061 O O . VAL A 1 252 ? -38.608 2.685 48.203 1.00 43.62 252 VAL A O 1
ATOM 2064 N N . SER A 1 253 ? -39.394 4.657 48.928 1.00 46.28 253 SER A N 1
ATOM 2065 C CA . SER A 1 253 ? -39.691 5.224 47.599 1.00 46.28 253 SER A CA 1
ATOM 2066 C C . SER A 1 253 ? -38.452 5.463 46.721 1.00 46.28 253 SER A C 1
ATOM 2068 O O . SER A 1 253 ? -38.584 5.745 45.529 1.00 46.28 253 SER A O 1
ATOM 2070 N N . VAL A 1 254 ? -37.256 5.330 47.297 1.00 48.50 254 VAL A N 1
ATOM 2071 C CA . VAL A 1 254 ? -35.954 5.471 46.635 1.00 48.50 254 VAL A CA 1
ATOM 2072 C C . VAL A 1 254 ? -35.691 4.321 45.653 1.00 48.50 254 VAL A C 1
ATOM 2074 O O . VAL A 1 254 ? -35.255 4.583 44.534 1.00 48.50 254 VAL A O 1
ATOM 2077 N N . GLY A 1 255 ? -36.095 3.082 45.973 1.00 51.50 255 GLY A N 1
ATOM 2078 C CA . GLY A 1 255 ? -35.855 1.919 45.102 1.00 51.50 255 GLY A CA 1
ATOM 2079 C C . GLY A 1 255 ? -36.469 2.044 43.699 1.00 51.50 255 GLY A C 1
ATOM 2080 O O . GLY A 1 255 ? -35.840 1.675 42.711 1.00 51.50 255 GLY A O 1
ATOM 2081 N N . ASN A 1 256 ? -37.652 2.662 43.575 1.00 56.38 256 ASN A N 1
ATOM 2082 C CA . ASN A 1 256 ? -38.254 2.941 42.262 1.00 56.38 256 ASN A CA 1
ATOM 2083 C C . ASN A 1 256 ? -37.454 3.978 41.454 1.00 56.38 256 ASN A C 1
ATOM 2085 O O . ASN A 1 256 ? -37.387 3.868 40.231 1.00 56.38 256 ASN A O 1
ATOM 2089 N N . LYS A 1 257 ? -36.835 4.967 42.115 1.00 59.09 257 LYS A N 1
ATOM 2090 C CA . LYS A 1 257 ? -35.989 5.968 41.445 1.00 59.09 257 LYS A CA 1
ATOM 2091 C C . LYS A 1 257 ? -34.684 5.350 40.948 1.00 59.09 257 LYS A C 1
ATOM 2093 O O . LYS A 1 257 ? -34.251 5.688 39.851 1.00 59.09 257 LYS A O 1
ATOM 2098 N N . SER A 1 258 ? -34.102 4.433 41.722 1.00 61.72 258 SER A N 1
ATOM 2099 C CA . SER A 1 258 ? -32.898 3.683 41.349 1.00 61.72 258 SER A CA 1
ATOM 2100 C C . SER A 1 258 ? -33.139 2.854 40.077 1.00 61.72 258 SER A C 1
ATOM 2102 O O . SER A 1 258 ? -32.474 3.064 39.062 1.00 61.72 258 SER A O 1
ATOM 2104 N N . ILE A 1 259 ? -34.208 2.044 40.060 1.00 65.06 259 ILE A N 1
ATOM 2105 C CA . ILE A 1 259 ? -34.600 1.204 38.910 1.00 65.06 259 ILE A CA 1
ATOM 2106 C C . ILE A 1 259 ? -34.875 2.041 37.645 1.00 65.06 259 ILE A C 1
ATOM 2108 O O . ILE A 1 259 ? -34.368 1.719 36.569 1.00 65.06 259 ILE A O 1
ATOM 2112 N N . GLN A 1 260 ? -35.628 3.144 37.754 1.00 68.62 260 GLN A N 1
ATOM 2113 C CA . GLN A 1 260 ? -35.888 4.041 36.614 1.00 68.62 260 GLN A CA 1
ATOM 2114 C C . GLN A 1 260 ? -34.605 4.663 36.042 1.00 68.62 260 GLN A C 1
ATOM 2116 O O . GLN A 1 260 ? -34.512 4.917 34.837 1.00 68.62 260 GLN A O 1
ATOM 2121 N N . LYS A 1 261 ? -33.596 4.898 36.888 1.00 72.88 261 LYS A N 1
ATOM 2122 C CA . LYS A 1 261 ? -32.319 5.480 36.469 1.00 72.88 261 LYS A CA 1
ATOM 2123 C C . LYS A 1 261 ? -31.426 4.459 35.770 1.00 72.88 261 LYS A C 1
ATOM 2125 O O . LYS A 1 261 ? -30.817 4.797 34.758 1.00 72.88 261 LYS A O 1
ATOM 2130 N N . GLU A 1 262 ? -31.417 3.205 36.221 1.00 71.00 262 GLU A N 1
ATOM 2131 C CA . GLU A 1 262 ? -30.728 2.117 35.512 1.00 71.00 262 GLU A CA 1
ATOM 2132 C C . GLU A 1 262 ? -31.348 1.841 34.138 1.00 71.00 262 GLU A C 1
ATOM 2134 O O . GLU A 1 262 ? -30.618 1.738 33.152 1.00 71.00 262 GLU A O 1
ATOM 2139 N N . GLN A 1 263 ? -32.683 1.842 34.036 1.00 74.31 263 GLN A N 1
ATOM 2140 C CA . GLN A 1 263 ? -33.384 1.767 32.747 1.00 74.31 263 GLN A CA 1
ATOM 2141 C C . GLN A 1 263 ? -33.000 2.931 31.818 1.00 74.31 263 GLN A C 1
ATOM 2143 O O . GLN A 1 263 ? -32.713 2.711 30.642 1.00 74.31 263 GLN A O 1
ATOM 2148 N N . SER A 1 264 ? -32.910 4.154 32.350 1.00 72.94 264 SER A N 1
ATOM 2149 C CA . SER A 1 264 ? -32.500 5.339 31.582 1.00 72.94 264 SER A CA 1
ATOM 2150 C C . SER A 1 264 ? -31.049 5.244 31.082 1.00 72.94 264 SER A C 1
ATOM 2152 O O . SER A 1 264 ? -30.763 5.601 29.939 1.00 72.94 264 SER A O 1
ATOM 2154 N N . ILE A 1 265 ? -30.129 4.723 31.903 1.00 71.69 265 ILE A N 1
ATOM 2155 C CA . ILE A 1 265 ? -28.721 4.506 31.530 1.00 71.69 265 ILE A CA 1
ATOM 2156 C C . ILE A 1 265 ? -28.599 3.420 30.452 1.00 71.69 265 ILE A C 1
ATOM 2158 O O . ILE A 1 265 ? -27.894 3.634 29.466 1.00 71.69 265 ILE A O 1
ATOM 2162 N N . MET A 1 266 ? -29.320 2.296 30.574 1.00 71.00 266 MET A N 1
ATOM 2163 C CA . MET A 1 266 ? -29.372 1.277 29.513 1.00 71.00 266 MET A CA 1
ATOM 2164 C C . MET A 1 266 ? -29.941 1.844 28.209 1.00 71.00 266 MET A C 1
ATOM 2166 O O . MET A 1 266 ? -29.415 1.565 27.134 1.00 71.00 266 MET A O 1
ATOM 2170 N N . GLN A 1 267 ? -30.989 2.668 28.284 1.00 75.31 267 GLN A N 1
ATOM 2171 C CA . GLN A 1 267 ? -31.616 3.264 27.105 1.00 75.31 267 GLN A CA 1
ATOM 2172 C C . GLN A 1 267 ? -30.681 4.255 26.392 1.00 75.31 267 GLN A C 1
ATOM 2174 O O . GLN A 1 267 ? -30.572 4.204 25.167 1.00 75.31 267 GLN A O 1
ATOM 2179 N N . LEU A 1 268 ? -29.946 5.088 27.141 1.00 71.69 268 LEU A N 1
ATOM 2180 C CA . LEU A 1 268 ? -28.887 5.950 26.600 1.00 71.69 268 LEU A CA 1
ATOM 2181 C C . LEU A 1 268 ? -27.730 5.135 26.000 1.00 71.69 268 LEU A C 1
ATOM 2183 O O . LEU A 1 268 ? -27.236 5.484 24.931 1.00 71.69 268 LEU A O 1
ATOM 2187 N N . GLY A 1 269 ? -27.326 4.034 26.644 1.00 62.78 269 GLY A N 1
ATOM 2188 C CA . GLY A 1 269 ? -26.318 3.109 26.117 1.00 62.78 269 GLY A CA 1
ATOM 2189 C C . GLY A 1 269 ? -26.740 2.475 24.788 1.00 62.78 269 GLY A C 1
ATOM 2190 O O . GLY A 1 269 ? -25.976 2.495 23.825 1.00 62.78 269 GLY A O 1
ATOM 2191 N N . ASN A 1 270 ? -27.984 2.000 24.692 1.00 68.31 270 ASN A N 1
ATOM 2192 C CA . ASN A 1 270 ? -28.538 1.434 23.461 1.00 68.31 270 ASN A CA 1
ATOM 2193 C C . ASN A 1 270 ? -28.655 2.484 22.343 1.00 68.31 270 ASN A C 1
ATOM 2195 O O . ASN A 1 270 ? -28.296 2.196 21.204 1.00 68.31 270 ASN A O 1
ATOM 2199 N N . GLN A 1 271 ? -29.097 3.709 22.653 1.00 69.50 271 GLN A N 1
ATOM 2200 C CA . GLN A 1 271 ? -29.098 4.817 21.687 1.00 69.50 271 GLN A CA 1
ATOM 2201 C C . GLN A 1 271 ? -27.682 5.113 21.178 1.00 69.50 271 GLN A C 1
ATOM 2203 O O . GLN A 1 271 ? -27.470 5.200 19.970 1.00 69.50 271 GLN A O 1
ATOM 2208 N N . LEU A 1 272 ? -26.703 5.191 22.082 1.00 68.12 272 LEU A N 1
ATOM 2209 C CA . LEU A 1 272 ? -25.303 5.424 21.736 1.00 68.12 272 LEU A CA 1
ATOM 2210 C C . LEU A 1 272 ? -24.754 4.315 20.818 1.00 68.12 272 LEU A C 1
ATOM 2212 O O . LEU A 1 272 ? -24.103 4.629 19.825 1.00 68.12 272 LEU A O 1
ATOM 2216 N N . MET A 1 273 ? -25.074 3.042 21.083 1.00 63.19 273 MET A N 1
ATOM 2217 C CA . MET A 1 273 ? -24.706 1.907 20.221 1.00 63.19 273 MET A CA 1
ATOM 2218 C C . MET A 1 273 ? -25.341 1.983 18.823 1.00 63.19 273 MET A C 1
ATOM 2220 O O . MET A 1 273 ? -24.661 1.728 17.831 1.00 63.19 273 MET A O 1
ATOM 2224 N N . VAL A 1 274 ? -26.617 2.377 18.721 1.00 65.50 274 VAL A N 1
ATOM 2225 C CA . VAL A 1 274 ? -27.320 2.538 17.431 1.00 65.50 274 VAL A CA 1
ATOM 2226 C C . VAL A 1 274 ? -26.725 3.670 16.587 1.00 65.50 274 VAL A C 1
ATOM 2228 O O . VAL A 1 274 ? -26.654 3.540 15.366 1.00 65.50 274 VAL A O 1
ATOM 2231 N N . VAL A 1 275 ? -26.276 4.764 17.210 1.00 59.38 275 VAL A N 1
ATOM 2232 C CA . VAL A 1 275 ? -25.583 5.855 16.502 1.00 59.38 275 VAL A CA 1
ATOM 2233 C C . VAL A 1 275 ? -24.163 5.425 16.108 1.00 59.38 275 VAL A C 1
ATOM 2235 O O . VAL A 1 275 ? -23.754 5.644 14.969 1.00 59.38 275 VAL A O 1
ATOM 2238 N N . TYR A 1 276 ? -23.435 4.729 16.989 1.00 60.19 276 TYR A N 1
ATOM 2239 C CA . TYR A 1 276 ? -22.101 4.198 16.683 1.00 60.19 276 TYR A CA 1
ATOM 2240 C C . TYR A 1 276 ? -22.083 3.209 15.515 1.00 60.19 276 TYR A C 1
ATOM 2242 O O . TYR A 1 276 ? -21.148 3.236 14.718 1.00 60.19 276 TYR A O 1
ATOM 2250 N N . ALA A 1 277 ? -23.119 2.381 15.370 1.00 57.94 277 ALA A N 1
ATOM 2251 C CA . ALA A 1 277 ? -23.251 1.447 14.252 1.00 57.94 277 ALA A CA 1
ATOM 2252 C C . ALA A 1 277 ? -23.365 2.131 12.872 1.00 57.94 277 ALA A C 1
ATOM 2254 O O . ALA A 1 277 ? -23.194 1.460 11.856 1.00 57.94 277 ALA A O 1
ATOM 2255 N N . LYS A 1 278 ? -23.644 3.443 12.827 1.00 56.66 278 LYS A N 1
ATOM 2256 C CA . LYS A 1 278 ? -23.780 4.241 11.595 1.00 56.66 278 LYS A CA 1
ATOM 2257 C C . LYS A 1 278 ? -22.535 5.055 11.235 1.00 56.66 278 LYS A C 1
ATOM 2259 O O . LYS A 1 278 ? -22.483 5.611 10.143 1.00 56.66 278 LYS A O 1
ATOM 2264 N N . LEU A 1 279 ? -21.556 5.171 12.135 1.00 57.94 279 LEU A N 1
ATOM 2265 C CA . LEU A 1 279 ? -20.333 5.928 11.858 1.00 57.94 279 LEU A CA 1
ATOM 2266 C C . LEU A 1 279 ? -19.368 5.125 10.966 1.00 57.94 279 LEU A C 1
ATOM 2268 O O . LEU A 1 279 ? -19.292 3.901 11.105 1.00 57.94 279 LEU A O 1
ATOM 2272 N N . PRO A 1 280 ? -18.572 5.791 10.104 1.00 60.19 280 PRO A N 1
ATOM 2273 C CA . PRO A 1 280 ? -17.470 5.147 9.397 1.00 60.19 280 PRO A CA 1
ATOM 2274 C C . PRO A 1 280 ? -16.501 4.520 10.406 1.00 60.19 280 PRO A C 1
ATOM 2276 O O . PRO A 1 280 ? -15.871 5.220 11.202 1.00 60.19 280 PRO A O 1
ATOM 2279 N N . LYS A 1 281 ? -16.395 3.189 10.401 1.00 77.94 281 LYS A N 1
ATOM 2280 C CA . LYS A 1 281 ? -15.506 2.470 11.319 1.00 77.94 281 LYS A CA 1
ATOM 2281 C C . LYS A 1 281 ? -14.043 2.780 10.979 1.00 77.94 281 LYS A C 1
ATOM 2283 O O . LYS A 1 281 ? -13.657 2.828 9.813 1.00 77.94 281 LYS A O 1
ATOM 2288 N N . SER A 1 282 ? -13.222 2.978 12.006 1.00 88.50 282 SER A N 1
ATOM 2289 C CA . SER A 1 282 ? -11.773 3.147 11.846 1.00 88.50 282 SER A CA 1
ATOM 2290 C C . SER A 1 282 ? -11.064 1.788 11.728 1.00 88.50 282 SER A C 1
ATOM 2292 O O . SER A 1 282 ? -11.511 0.831 12.361 1.00 88.50 282 SER A O 1
ATOM 2294 N N . PRO A 1 283 ? -9.937 1.688 10.995 1.00 94.75 283 PRO A N 1
ATOM 2295 C CA . PRO A 1 283 ? -9.023 0.548 11.108 1.00 94.75 283 PRO A CA 1
ATOM 2296 C C . PRO A 1 283 ? -8.506 0.409 12.548 1.00 94.75 283 PRO A C 1
ATOM 2298 O O . PRO A 1 283 ? -8.178 1.413 13.182 1.00 94.75 283 PRO A O 1
ATOM 2301 N N . ASN A 1 284 ? -8.357 -0.819 13.058 1.00 94.94 284 ASN A N 1
ATOM 2302 C CA . ASN A 1 284 ? -7.645 -1.049 14.321 1.00 94.94 284 ASN A CA 1
ATOM 2303 C C . ASN A 1 284 ? -6.140 -0.790 14.143 1.00 94.94 284 ASN A C 1
ATOM 2305 O O . ASN A 1 284 ? -5.520 -0.126 14.979 1.00 94.94 284 ASN A O 1
ATOM 2309 N N . SER A 1 285 ? -5.581 -1.276 13.031 1.00 98.44 285 SER A N 1
ATOM 2310 C CA . SER A 1 285 ? -4.169 -1.173 12.668 1.00 98.44 285 SER A CA 1
ATOM 2311 C C . SER A 1 285 ? -3.963 -0.571 11.270 1.00 98.44 285 SER A C 1
ATOM 2313 O O . SER A 1 285 ? -4.601 -0.966 10.291 1.00 98.44 285 SER A O 1
ATOM 2315 N N . VAL A 1 286 ? -3.036 0.385 11.169 1.00 98.81 286 VAL A N 1
ATOM 2316 C CA . VAL A 1 286 ? -2.612 1.013 9.907 1.00 98.81 286 VAL A CA 1
ATOM 2317 C C . VAL A 1 286 ? -1.102 0.890 9.753 1.00 98.81 286 VAL A C 1
ATOM 2319 O O . VAL A 1 286 ? -0.367 1.142 10.703 1.00 98.81 286 VAL A O 1
ATOM 2322 N N . MET A 1 287 ? -0.630 0.574 8.551 1.00 98.88 287 MET A N 1
ATOM 2323 C CA . MET A 1 287 ? 0.778 0.615 8.168 1.00 98.88 287 MET A CA 1
ATOM 2324 C C . MET A 1 287 ? 0.974 1.577 6.996 1.00 98.88 287 MET A C 1
ATOM 2326 O O . MET A 1 287 ? 0.281 1.468 5.989 1.00 98.88 287 MET A O 1
ATOM 2330 N N . VAL A 1 288 ? 1.924 2.505 7.110 1.00 98.81 288 VAL A N 1
ATOM 2331 C CA . VAL A 1 288 ? 2.302 3.447 6.046 1.00 98.81 288 VAL A CA 1
ATOM 2332 C C . VAL A 1 288 ? 3.766 3.221 5.690 1.00 98.81 288 VAL A C 1
ATOM 2334 O O . VAL A 1 288 ? 4.645 3.372 6.546 1.00 98.81 288 VAL A O 1
ATOM 2337 N N . THR A 1 289 ? 4.037 2.860 4.434 1.00 98.19 289 THR A N 1
ATOM 2338 C CA . THR A 1 289 ? 5.416 2.673 3.966 1.00 98.19 289 THR A CA 1
ATOM 2339 C C . THR A 1 289 ? 6.087 4.014 3.668 1.00 98.19 289 THR A C 1
ATOM 2341 O O . THR A 1 289 ? 5.420 4.999 3.337 1.00 98.19 289 THR A O 1
ATOM 2344 N N . ARG A 1 290 ? 7.417 4.076 3.796 1.00 94.12 290 ARG A N 1
ATOM 2345 C CA . ARG A 1 290 ? 8.226 5.266 3.466 1.00 94.12 290 ARG A CA 1
ATOM 2346 C C . ARG A 1 290 ? 7.740 6.544 4.169 1.00 94.12 290 ARG A C 1
ATOM 2348 O O . ARG A 1 290 ? 7.557 7.606 3.570 1.00 94.12 290 ARG A O 1
ATOM 2355 N N . ALA A 1 291 ? 7.474 6.412 5.464 1.00 96.25 291 ALA A N 1
ATOM 2356 C CA . ALA A 1 291 ? 6.849 7.421 6.307 1.00 96.25 291 ALA A CA 1
ATOM 2357 C C . ALA A 1 291 ? 7.844 8.354 7.020 1.00 96.25 291 ALA A C 1
ATOM 2359 O O . ALA A 1 291 ? 7.428 9.206 7.800 1.00 96.25 291 ALA A O 1
ATOM 2360 N N . ASP A 1 292 ? 9.147 8.244 6.744 1.00 91.88 292 ASP A N 1
ATOM 2361 C CA . ASP A 1 292 ? 10.193 9.110 7.308 1.00 91.88 292 ASP A CA 1
ATOM 2362 C C . ASP A 1 292 ? 10.073 10.587 6.895 1.00 91.88 292 ASP A C 1
ATOM 2364 O O . ASP A 1 292 ? 10.639 11.463 7.549 1.00 91.88 292 ASP A O 1
ATOM 2368 N N . ARG A 1 293 ? 9.340 10.878 5.812 1.00 90.88 293 ARG A N 1
ATOM 2369 C CA . ARG A 1 293 ? 9.261 12.209 5.195 1.00 90.88 293 ARG A CA 1
ATOM 2370 C C . ARG A 1 293 ? 8.014 12.393 4.326 1.00 90.88 293 ARG A C 1
ATOM 2372 O O . ARG A 1 293 ? 7.278 11.448 4.046 1.00 90.88 293 ARG A O 1
ATOM 2379 N N . GLY A 1 294 ? 7.816 13.623 3.848 1.00 91.12 294 GLY A N 1
ATOM 2380 C CA . GLY A 1 294 ? 6.868 13.948 2.778 1.00 91.12 294 GLY A CA 1
ATOM 2381 C C . GLY A 1 294 ? 5.433 13.497 3.060 1.00 91.12 294 GLY A C 1
ATOM 2382 O O . GLY A 1 294 ? 4.906 13.717 4.150 1.00 91.12 294 GLY A O 1
ATOM 2383 N N . LEU A 1 295 ? 4.796 12.876 2.061 1.00 92.44 295 LEU A N 1
ATOM 2384 C CA . LEU A 1 295 ? 3.406 12.428 2.162 1.00 92.44 295 LEU A CA 1
ATOM 2385 C C . LEU A 1 295 ? 3.211 11.331 3.219 1.00 92.44 295 LEU A C 1
ATOM 2387 O O . LEU A 1 295 ? 2.218 11.375 3.936 1.00 92.44 295 LEU A O 1
ATOM 2391 N N . GLY A 1 296 ? 4.154 10.399 3.368 1.00 95.25 296 GLY A N 1
ATOM 2392 C CA . GLY A 1 296 ? 4.046 9.308 4.342 1.00 95.25 296 GLY A CA 1
ATOM 2393 C C . GLY A 1 296 ? 4.059 9.800 5.785 1.00 95.25 296 GLY A C 1
ATOM 2394 O O . GLY A 1 296 ? 3.199 9.421 6.578 1.00 95.25 296 GLY A O 1
ATOM 2395 N N . LEU A 1 297 ? 4.970 10.726 6.102 1.00 96.25 297 LEU A N 1
ATOM 2396 C CA . LEU A 1 297 ? 5.010 11.385 7.411 1.00 96.25 297 LEU A CA 1
ATOM 2397 C C . LEU A 1 297 ? 3.717 12.166 7.693 1.00 96.25 297 LEU A C 1
ATOM 2399 O O . LEU A 1 297 ? 3.200 12.134 8.810 1.00 96.25 297 LEU A O 1
ATOM 2403 N N . ALA A 1 298 ? 3.182 12.855 6.682 1.00 96.62 298 ALA A N 1
ATOM 2404 C CA . ALA A 1 298 ? 1.916 13.567 6.799 1.00 96.62 298 ALA A CA 1
ATOM 2405 C C . ALA A 1 298 ? 0.736 12.601 7.020 1.00 96.62 298 ALA A C 1
ATOM 2407 O O . ALA A 1 298 ? -0.065 12.831 7.919 1.00 96.62 298 ALA A O 1
ATOM 2408 N N . LEU A 1 299 ? 0.666 11.483 6.288 1.00 98.06 299 LEU A N 1
ATOM 2409 C CA . LEU A 1 299 ? -0.346 10.437 6.480 1.00 98.06 299 LEU A CA 1
ATOM 2410 C C . LEU A 1 299 ? -0.308 9.862 7.901 1.00 98.06 299 LEU A C 1
ATOM 2412 O O . LEU A 1 299 ? -1.354 9.767 8.536 1.00 98.06 299 LEU A O 1
ATOM 2416 N N . VAL A 1 300 ? 0.879 9.555 8.439 1.00 98.62 300 VAL A N 1
ATOM 2417 C CA . VAL A 1 300 ? 1.038 9.111 9.837 1.00 98.62 300 VAL A CA 1
ATOM 2418 C C . VAL A 1 300 ? 0.483 10.150 10.816 1.00 98.62 300 VAL A C 1
ATOM 2420 O O . VAL A 1 300 ? -0.294 9.796 11.702 1.00 98.62 300 VAL A O 1
ATOM 2423 N N . LYS A 1 301 ? 0.806 11.438 10.629 1.00 98.38 301 LYS A N 1
ATOM 2424 C CA . LYS A 1 301 ? 0.272 12.533 11.459 1.00 98.38 301 LYS A CA 1
ATOM 2425 C C . LYS A 1 301 ? -1.251 12.671 11.352 1.00 98.38 301 LYS A C 1
ATOM 2427 O O . LYS A 1 301 ? -1.895 12.918 12.366 1.00 98.38 301 LYS A O 1
ATOM 2432 N N . GLU A 1 302 ? -1.842 12.478 10.173 1.00 97.94 302 GLU A N 1
ATOM 2433 C CA . GLU A 1 302 ? -3.302 12.501 9.995 1.00 97.94 302 GLU A CA 1
ATOM 2434 C C . GLU A 1 302 ? -4.001 11.291 10.632 1.00 97.94 302 GLU A C 1
ATOM 2436 O O . GLU A 1 302 ? -5.031 11.461 11.285 1.00 97.94 302 GLU A O 1
ATOM 2441 N N . PHE A 1 303 ? -3.438 10.083 10.518 1.00 98.31 303 PHE A N 1
ATOM 2442 C CA . PHE A 1 303 ? -3.974 8.902 11.203 1.00 98.31 303 PHE A CA 1
ATOM 2443 C C . PHE A 1 303 ? -3.885 9.036 12.729 1.00 98.31 303 PHE A C 1
ATOM 2445 O O . PHE A 1 303 ? -4.824 8.661 13.425 1.00 98.31 303 PHE A O 1
ATOM 2452 N N . LEU A 1 304 ? -2.824 9.647 13.268 1.00 97.94 304 LEU A N 1
ATOM 2453 C CA . LEU A 1 304 ? -2.693 9.894 14.710 1.00 97.94 304 LEU A CA 1
ATOM 2454 C C . LEU A 1 304 ? -3.795 10.812 15.273 1.00 97.94 304 LEU A C 1
ATOM 2456 O O . LEU A 1 304 ? -4.164 10.661 16.437 1.00 97.94 304 LEU A O 1
ATOM 2460 N N . LYS A 1 305 ? -4.401 11.692 14.460 1.00 96.25 305 LYS A N 1
ATOM 2461 C CA . LYS A 1 305 ? -5.573 12.494 14.873 1.00 96.25 305 LYS A CA 1
ATOM 2462 C C . LYS A 1 305 ? -6.842 11.658 15.090 1.00 96.25 305 LYS A C 1
ATOM 2464 O O . LYS A 1 305 ? -7.814 12.172 15.639 1.00 96.25 305 LYS A O 1
ATOM 2469 N N . LYS A 1 306 ? -6.877 10.400 14.637 1.00 94.44 306 LYS A N 1
ATOM 2470 C CA . LYS A 1 306 ? -8.018 9.490 14.800 1.00 94.44 306 LYS A CA 1
ATOM 2471 C C . LYS A 1 306 ? -7.824 8.688 16.095 1.00 94.44 306 LYS A C 1
ATOM 2473 O O . LYS A 1 306 ? -6.902 7.874 16.154 1.00 94.44 306 LYS A O 1
ATOM 2478 N N . PRO A 1 307 ? -8.634 8.906 17.149 1.00 89.75 307 PRO A N 1
ATOM 2479 C CA . PRO A 1 307 ? -8.416 8.268 18.451 1.00 89.75 307 PRO A CA 1
ATOM 2480 C C . PRO A 1 307 ? -8.737 6.767 18.445 1.00 89.75 307 PRO A C 1
ATOM 2482 O O . PRO A 1 307 ? -8.192 6.025 19.255 1.00 89.75 307 PRO A O 1
ATOM 2485 N N . ASP A 1 308 ? -9.595 6.316 17.526 1.00 90.06 308 ASP A N 1
ATOM 2486 C CA . ASP A 1 308 ? -10.077 4.932 17.486 1.00 90.06 308 ASP A CA 1
ATOM 2487 C C . ASP A 1 308 ? -9.060 3.957 16.863 1.00 90.06 308 ASP A C 1
ATOM 2489 O O . ASP A 1 308 ? -9.133 2.753 17.113 1.00 90.06 308 ASP A O 1
ATOM 2493 N N . ILE A 1 309 ? -8.080 4.460 16.099 1.00 96.00 309 ILE A N 1
ATOM 2494 C CA . ILE A 1 309 ? -6.966 3.649 15.587 1.00 96.00 309 ILE A CA 1
ATOM 2495 C C . ILE A 1 309 ? -6.050 3.301 16.762 1.00 96.00 309 ILE A C 1
ATOM 2497 O O . ILE A 1 309 ? -5.578 4.199 17.463 1.00 96.00 309 ILE A O 1
ATOM 2501 N N . GLN A 1 310 ? -5.791 2.008 16.968 1.00 96.44 310 GLN A N 1
ATOM 2502 C CA . GLN A 1 310 ? -5.031 1.489 18.112 1.00 96.44 310 GLN A CA 1
ATOM 2503 C C . GLN A 1 310 ? -3.541 1.312 17.805 1.00 96.44 310 GLN A C 1
ATOM 2505 O O . GLN A 1 310 ? -2.706 1.441 18.698 1.00 96.44 310 GLN A O 1
ATOM 2510 N N . ILE A 1 311 ? -3.202 1.012 16.548 1.00 98.56 311 ILE A N 1
ATOM 2511 C CA . ILE A 1 311 ? -1.833 0.740 16.101 1.00 98.56 311 ILE A CA 1
ATOM 2512 C C . ILE A 1 311 ? -1.559 1.521 14.816 1.00 98.56 311 ILE A C 1
ATOM 2514 O O . ILE A 1 311 ? -2.274 1.368 13.826 1.00 98.56 311 ILE A O 1
ATOM 2518 N N . ILE A 1 312 ? -0.487 2.313 14.808 1.00 98.81 312 ILE A N 1
ATOM 2519 C CA . ILE A 1 312 ? 0.013 2.993 13.608 1.00 98.81 312 ILE A CA 1
ATOM 2520 C C . ILE A 1 312 ? 1.472 2.596 13.411 1.00 98.81 312 ILE A C 1
ATOM 2522 O O . ILE A 1 312 ? 2.322 2.860 14.257 1.00 98.81 312 ILE A O 1
ATOM 2526 N N . ILE A 1 313 ? 1.762 1.951 12.287 1.00 98.88 313 ILE A N 1
ATOM 2527 C CA . ILE A 1 313 ? 3.088 1.476 11.907 1.00 98.88 313 ILE A CA 1
ATOM 2528 C C . ILE A 1 313 ? 3.621 2.404 10.819 1.00 98.88 313 ILE A C 1
ATOM 2530 O O . ILE A 1 313 ? 3.057 2.490 9.729 1.00 98.88 313 ILE A O 1
ATOM 2534 N N . ALA A 1 314 ? 4.712 3.096 11.114 1.00 98.69 314 ALA A N 1
ATOM 2535 C CA . ALA A 1 314 ? 5.418 3.955 10.174 1.00 98.69 314 ALA A CA 1
ATOM 2536 C C . ALA A 1 314 ? 6.728 3.273 9.771 1.00 98.69 314 ALA A C 1
ATOM 2538 O O . ALA A 1 314 ? 7.509 2.905 10.652 1.00 98.69 314 ALA A O 1
ATOM 2539 N N . THR A 1 315 ? 6.989 3.099 8.472 1.00 98.44 315 THR A N 1
ATOM 2540 C CA . THR A 1 315 ? 8.263 2.504 8.030 1.00 98.44 315 THR A CA 1
ATOM 2541 C C . THR A 1 315 ? 9.275 3.521 7.519 1.00 98.44 315 THR A C 1
ATOM 2543 O O . THR A 1 315 ? 8.912 4.582 7.010 1.00 98.44 315 THR A O 1
ATOM 2546 N N . ALA A 1 316 ? 10.556 3.176 7.633 1.00 96.44 316 ALA A N 1
ATOM 2547 C CA . ALA A 1 316 ? 11.672 3.916 7.053 1.00 96.44 316 ALA A CA 1
ATOM 2548 C C . ALA A 1 316 ? 12.786 2.942 6.638 1.00 96.44 316 ALA A C 1
ATOM 2550 O O . ALA A 1 316 ? 13.034 1.979 7.357 1.00 96.44 316 ALA A O 1
ATOM 2551 N N . ASN A 1 317 ? 13.513 3.213 5.548 1.00 92.25 317 ASN A N 1
ATOM 2552 C CA . ASN A 1 317 ? 14.676 2.396 5.149 1.00 92.25 317 ASN A CA 1
ATOM 2553 C C . ASN A 1 317 ? 15.840 2.478 6.155 1.00 92.25 317 ASN A C 1
ATOM 2555 O O . ASN A 1 317 ? 16.732 1.641 6.135 1.00 92.25 317 ASN A O 1
ATOM 2559 N N . ASN A 1 318 ? 15.866 3.521 6.989 1.00 93.19 318 ASN A N 1
ATOM 2560 C CA . ASN A 1 318 ? 16.848 3.706 8.052 1.00 93.19 318 ASN A CA 1
ATOM 2561 C C . ASN A 1 318 ? 16.163 4.421 9.225 1.00 93.19 318 ASN A C 1
ATOM 2563 O O . ASN A 1 318 ? 15.895 5.627 9.169 1.00 93.19 318 ASN A O 1
ATOM 2567 N N . VAL A 1 319 ? 15.873 3.680 10.294 1.00 94.50 319 VAL A N 1
ATOM 2568 C CA . VAL A 1 319 ? 15.161 4.214 11.470 1.00 94.50 319 VAL A CA 1
ATOM 2569 C C . VAL A 1 319 ? 16.036 5.185 12.276 1.00 94.50 319 VAL A C 1
ATOM 2571 O O . VAL A 1 319 ? 15.529 6.132 12.888 1.00 94.50 319 VAL A O 1
ATOM 2574 N N . ALA A 1 320 ? 17.363 5.035 12.228 1.00 93.38 320 ALA A N 1
ATOM 2575 C CA . ALA A 1 320 ? 18.286 5.977 12.858 1.00 93.38 320 ALA A CA 1
ATOM 2576 C C . ALA A 1 320 ? 18.239 7.370 12.194 1.00 93.38 320 ALA A C 1
ATOM 2578 O O . ALA A 1 320 ? 18.311 8.377 12.903 1.00 93.38 320 ALA A O 1
ATOM 2579 N N . ALA A 1 321 ? 18.015 7.447 10.880 1.00 92.06 321 ALA A N 1
ATOM 2580 C CA . ALA A 1 321 ? 17.887 8.703 10.134 1.00 92.06 321 ALA A CA 1
ATOM 2581 C C . ALA A 1 321 ? 16.488 9.354 10.217 1.00 92.06 321 ALA A C 1
ATOM 2583 O O . ALA A 1 321 ? 16.355 10.546 9.947 1.00 92.06 321 ALA A O 1
ATOM 2584 N N . ALA A 1 322 ? 15.447 8.615 10.613 1.00 93.38 322 ALA A N 1
ATOM 2585 C CA . ALA A 1 322 ? 14.055 9.083 10.634 1.00 93.38 322 ALA A CA 1
ATOM 2586 C C . ALA A 1 322 ? 13.725 10.001 11.840 1.00 93.38 322 ALA A C 1
ATOM 2588 O O . ALA A 1 322 ? 12.883 9.674 12.679 1.00 93.38 322 ALA A O 1
ATOM 2589 N N . THR A 1 323 ? 14.404 11.147 11.964 1.00 94.94 323 THR A N 1
ATOM 2590 C CA . THR A 1 323 ? 14.252 12.097 13.090 1.00 94.94 323 THR A CA 1
ATOM 2591 C C . THR A 1 323 ? 12.808 12.555 13.293 1.00 94.94 323 THR A C 1
ATOM 2593 O O . THR A 1 323 ? 12.263 12.371 14.377 1.00 94.94 323 THR A O 1
ATOM 2596 N N . ALA A 1 324 ? 12.150 13.030 12.234 1.00 93.56 324 ALA A N 1
ATOM 2597 C CA . ALA A 1 324 ? 10.793 13.575 12.300 1.00 93.56 324 ALA A CA 1
ATOM 2598 C C . ALA A 1 324 ? 9.696 12.543 12.650 1.00 93.56 324 ALA A C 1
ATOM 2600 O O . ALA A 1 324 ? 8.602 12.940 13.046 1.00 93.56 324 ALA A O 1
ATOM 2601 N N . LEU A 1 325 ? 9.967 11.235 12.516 1.00 95.12 325 LEU A N 1
ATOM 2602 C CA . LEU A 1 325 ? 9.108 10.178 13.073 1.00 95.12 325 LEU A CA 1
ATOM 2603 C C . LEU A 1 325 ? 9.391 9.957 14.564 1.00 95.12 325 LEU A C 1
ATOM 2605 O O . LEU A 1 325 ? 8.457 9.794 15.341 1.00 95.12 325 LEU A O 1
ATOM 2609 N N . LYS A 1 326 ? 10.666 9.962 14.971 1.00 95.81 326 LYS A N 1
ATOM 2610 C CA . LYS A 1 326 ? 11.088 9.750 16.369 1.00 95.81 326 LYS A CA 1
ATOM 2611 C C . LYS A 1 326 ? 10.707 10.899 17.309 1.00 95.81 326 LYS A C 1
ATOM 2613 O O . LYS A 1 326 ? 10.582 10.676 18.506 1.00 95.81 326 LYS A O 1
ATOM 2618 N N . GLU A 1 327 ? 10.500 12.099 16.776 1.00 97.19 327 GLU A N 1
ATOM 2619 C CA . GLU A 1 327 ? 9.956 13.255 17.507 1.00 97.19 327 GLU A CA 1
ATOM 2620 C C . GLU A 1 327 ? 8.460 13.108 17.854 1.00 97.19 327 GLU A C 1
ATOM 2622 O O . GLU A 1 327 ? 7.951 13.833 18.708 1.00 97.19 327 GLU A O 1
ATOM 2627 N N . ILE A 1 328 ? 7.736 12.178 17.217 1.00 97.50 328 ILE A N 1
ATOM 2628 C CA . ILE A 1 328 ? 6.311 11.949 17.477 1.00 97.50 328 ILE A CA 1
ATOM 2629 C C . ILE A 1 328 ? 6.152 11.016 18.682 1.00 97.50 328 ILE A C 1
ATOM 2631 O O . ILE A 1 328 ? 6.334 9.802 18.584 1.00 97.50 328 ILE A O 1
ATOM 2635 N N . ILE A 1 329 ? 5.749 11.584 19.819 1.00 96.75 329 ILE A N 1
ATOM 2636 C CA . ILE A 1 329 ? 5.507 10.840 21.059 1.00 96.75 329 ILE A CA 1
ATOM 2637 C C . ILE A 1 329 ? 4.023 10.444 21.161 1.00 96.75 329 ILE A C 1
ATOM 2639 O O . ILE A 1 329 ? 3.220 11.145 21.771 1.00 96.75 329 ILE A O 1
ATOM 2643 N N . ASP A 1 330 ? 3.658 9.304 20.568 1.00 97.88 330 ASP A N 1
ATOM 2644 C CA . ASP A 1 330 ? 2.345 8.660 20.741 1.00 97.88 330 ASP A CA 1
ATOM 2645 C C . ASP A 1 330 ? 2.535 7.151 21.005 1.00 97.88 330 ASP A C 1
ATOM 2647 O O . ASP A 1 330 ? 3.225 6.481 20.230 1.00 97.88 330 ASP A O 1
ATOM 2651 N N . PRO A 1 331 ? 1.941 6.570 22.069 1.00 97.38 331 PRO A N 1
ATOM 2652 C CA . PRO A 1 331 ? 2.128 5.158 22.416 1.00 97.38 331 PRO A CA 1
ATOM 2653 C C . PRO A 1 331 ? 1.602 4.175 21.358 1.00 97.38 331 PRO A C 1
ATOM 2655 O O . PRO A 1 331 ? 1.993 3.005 21.378 1.00 97.38 331 PRO A O 1
ATOM 2658 N N . ARG A 1 332 ? 0.747 4.616 20.429 1.00 98.19 332 ARG A N 1
ATOM 2659 C CA . ARG A 1 332 ? 0.193 3.813 19.325 1.00 98.19 332 ARG A CA 1
ATOM 2660 C C . ARG A 1 332 ? 1.128 3.747 18.121 1.00 98.19 332 ARG A C 1
ATOM 2662 O O . ARG A 1 332 ? 1.022 2.813 17.327 1.00 98.19 332 ARG A O 1
ATOM 2669 N N . LEU A 1 333 ? 2.052 4.704 17.999 1.00 98.62 333 LEU A N 1
ATOM 2670 C CA . LEU A 1 333 ? 3.052 4.721 16.938 1.00 98.62 333 LEU A CA 1
ATOM 2671 C C . LEU A 1 333 ? 4.098 3.618 17.177 1.00 98.62 333 LEU A C 1
ATOM 2673 O O . LEU A 1 333 ? 4.591 3.408 18.293 1.00 98.62 333 LEU A O 1
ATOM 2677 N N . LYS A 1 334 ? 4.432 2.896 16.109 1.00 98.50 334 LYS A N 1
ATOM 2678 C CA . LYS A 1 334 ? 5.517 1.915 16.029 1.00 98.50 334 LYS A CA 1
ATOM 2679 C C . LYS A 1 334 ? 6.333 2.229 14.784 1.00 98.50 334 LYS A C 1
ATOM 2681 O O . LYS A 1 334 ? 5.770 2.354 13.700 1.00 98.50 334 LYS A O 1
ATOM 2686 N N . ILE A 1 335 ? 7.645 2.365 14.938 1.00 98.56 335 ILE A N 1
ATOM 2687 C CA . ILE A 1 335 ? 8.551 2.611 13.814 1.00 98.56 335 ILE A CA 1
ATOM 2688 C C . ILE A 1 335 ? 9.233 1.287 13.463 1.00 98.56 335 ILE A C 1
ATOM 2690 O O . ILE A 1 335 ? 9.768 0.617 14.347 1.00 98.56 335 ILE A O 1
ATOM 2694 N N . VAL A 1 336 ? 9.170 0.898 12.190 1.00 98.56 336 VAL A N 1
ATOM 2695 C CA . VAL A 1 336 ? 9.690 -0.378 11.670 1.00 98.56 336 VAL A CA 1
ATOM 2696 C C . VAL A 1 336 ? 10.680 -0.095 10.545 1.00 98.56 336 VAL A C 1
ATOM 2698 O O . VAL A 1 336 ? 10.420 0.748 9.684 1.00 98.56 336 VAL A O 1
ATOM 2701 N N . GLU A 1 337 ? 11.816 -0.787 10.536 1.00 98.50 337 GLU A N 1
ATOM 2702 C CA . 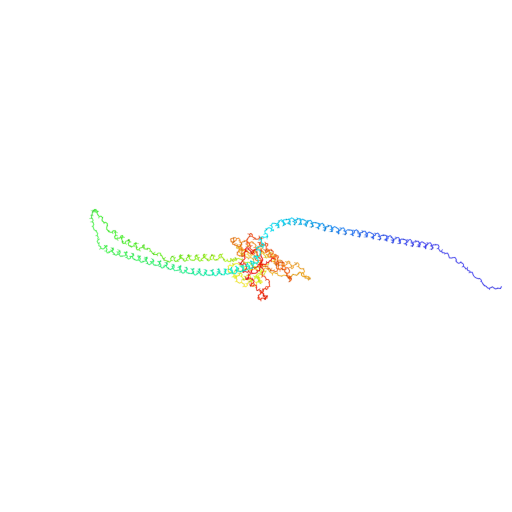GLU A 1 337 ? 12.770 -0.662 9.434 1.00 98.50 337 GLU A CA 1
ATOM 2703 C C . GLU A 1 337 ? 12.303 -1.482 8.226 1.00 98.50 337 GLU A C 1
ATOM 2705 O O . GLU A 1 337 ?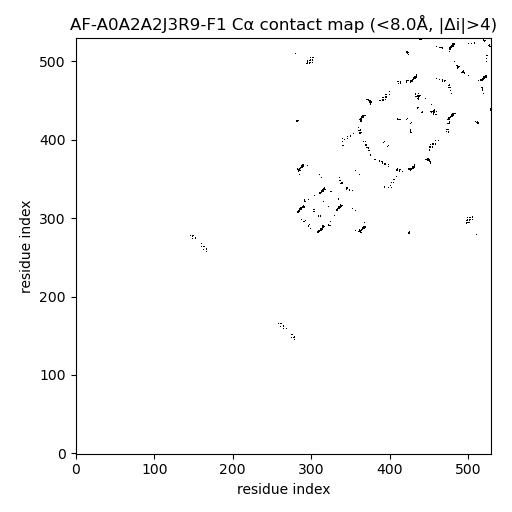 11.931 -2.648 8.362 1.00 98.50 337 GLU A O 1
ATOM 2710 N N . LEU A 1 338 ? 12.289 -0.857 7.049 1.00 98.12 338 LEU A N 1
ATOM 2711 C CA . LEU A 1 338 ? 11.902 -1.494 5.794 1.00 98.12 338 LEU A CA 1
ATOM 2712 C C . LEU A 1 338 ? 12.600 -0.817 4.616 1.00 98.12 338 LEU A C 1
ATOM 2714 O O . LEU A 1 338 ? 12.258 0.310 4.256 1.00 98.12 338 LEU A O 1
ATOM 2718 N N . ASP A 1 339 ? 13.508 -1.542 3.971 1.00 96.38 339 ASP A N 1
ATOM 2719 C CA . ASP A 1 339 ? 13.851 -1.308 2.574 1.00 96.38 339 ASP A CA 1
ATOM 2720 C C . ASP A 1 339 ? 13.033 -2.251 1.686 1.00 96.38 339 ASP A C 1
ATOM 2722 O O . ASP A 1 339 ? 13.310 -3.444 1.598 1.00 96.38 339 ASP A O 1
ATOM 2726 N N . GLN A 1 340 ? 12.022 -1.716 1.006 1.00 94.88 340 GLN A N 1
ATOM 2727 C CA . GLN A 1 340 ? 11.178 -2.500 0.102 1.00 94.88 340 GLN A CA 1
ATOM 2728 C C . GLN A 1 340 ? 11.884 -2.966 -1.187 1.00 94.88 340 GLN A C 1
ATOM 2730 O O . GLN A 1 340 ? 11.244 -3.581 -2.030 1.00 94.88 340 GLN A O 1
ATOM 2735 N N . THR A 1 341 ? 13.178 -2.682 -1.369 1.00 95.81 341 THR A N 1
ATOM 2736 C CA . THR A 1 341 ? 13.996 -3.248 -2.456 1.00 95.81 341 THR A CA 1
ATOM 2737 C C . THR A 1 341 ? 14.825 -4.471 -2.036 1.00 95.81 341 THR A C 1
ATOM 2739 O O . THR A 1 341 ? 15.539 -5.019 -2.875 1.00 95.81 341 THR A O 1
ATOM 2742 N N . SER A 1 342 ? 14.714 -4.921 -0.776 1.00 98.06 342 SER A N 1
ATOM 2743 C CA . SER A 1 342 ? 15.307 -6.165 -0.255 1.00 98.06 342 SER A CA 1
ATOM 2744 C C . SER A 1 342 ? 14.230 -7.086 0.318 1.00 98.06 342 SER A C 1
ATOM 2746 O O . SER A 1 342 ? 13.558 -6.748 1.297 1.00 98.06 342 SER A O 1
ATOM 2748 N N . ASP A 1 343 ? 14.131 -8.293 -0.236 1.00 98.31 343 ASP A N 1
ATOM 2749 C CA . ASP A 1 343 ? 13.200 -9.331 0.219 1.00 98.31 343 ASP A CA 1
ATOM 2750 C C . ASP A 1 343 ? 13.479 -9.749 1.673 1.00 98.31 343 ASP A C 1
ATOM 2752 O O . ASP A 1 343 ? 12.559 -9.994 2.455 1.00 98.31 343 ASP A O 1
ATOM 2756 N N . GLU A 1 344 ? 14.747 -9.749 2.097 1.00 98.56 344 GLU A N 1
ATOM 2757 C CA . GLU A 1 344 ? 15.123 -10.013 3.486 1.00 98.56 344 GLU A CA 1
ATOM 2758 C C . GLU A 1 344 ? 14.661 -8.891 4.421 1.00 98.56 344 GLU A C 1
ATOM 2760 O O . GLU A 1 344 ? 14.297 -9.162 5.567 1.00 98.56 344 GLU A O 1
ATOM 2765 N N . SER A 1 345 ? 14.664 -7.634 3.964 1.00 98.62 345 SER A N 1
ATOM 2766 C CA . SER A 1 345 ? 14.113 -6.525 4.746 1.00 98.62 345 SER A CA 1
ATOM 2767 C C . SER A 1 345 ? 12.590 -6.582 4.822 1.00 98.62 345 SER A C 1
ATOM 2769 O O . SER A 1 345 ? 12.054 -6.344 5.902 1.00 98.62 345 SER A O 1
ATOM 2771 N N . ILE A 1 346 ? 11.910 -6.931 3.724 1.00 98.81 346 ILE A N 1
ATOM 2772 C CA . ILE A 1 346 ? 10.457 -7.165 3.683 1.00 98.81 346 ILE A CA 1
ATOM 2773 C C . ILE A 1 346 ? 10.071 -8.291 4.654 1.00 98.81 346 ILE A C 1
ATOM 2775 O O . ILE A 1 346 ? 9.135 -8.150 5.444 1.00 98.81 346 ILE A O 1
ATOM 2779 N N . LYS A 1 347 ? 10.827 -9.395 4.661 1.00 98.69 347 LYS A N 1
ATOM 2780 C CA . LYS A 1 347 ? 10.598 -10.516 5.578 1.00 98.69 347 LYS A CA 1
ATOM 2781 C C . LYS A 1 347 ? 10.807 -10.118 7.044 1.00 98.69 347 LYS A C 1
ATOM 2783 O O . LYS A 1 347 ? 9.944 -10.392 7.875 1.00 98.69 347 LYS A O 1
ATOM 2788 N N . ARG A 1 348 ? 11.909 -9.428 7.372 1.00 98.75 348 ARG A N 1
ATOM 2789 C CA . ARG A 1 348 ? 12.158 -8.941 8.745 1.00 98.75 348 ARG A CA 1
ATOM 2790 C C . ARG A 1 348 ? 11.081 -7.959 9.212 1.00 98.75 348 ARG A C 1
ATOM 2792 O O . ARG A 1 348 ? 10.647 -8.045 10.362 1.00 98.75 348 ARG A O 1
ATOM 2799 N N . SER A 1 349 ? 10.618 -7.056 8.342 1.00 98.75 349 SER A N 1
ATOM 2800 C CA . SER A 1 349 ? 9.545 -6.123 8.696 1.00 98.75 349 SER A CA 1
ATOM 2801 C C . SER A 1 349 ? 8.219 -6.853 8.914 1.00 98.75 349 SER A C 1
ATOM 2803 O O . SER A 1 349 ? 7.501 -6.511 9.852 1.00 98.75 349 SER A O 1
ATOM 2805 N N . TYR A 1 350 ? 7.908 -7.883 8.115 1.00 98.88 350 TYR A N 1
ATOM 2806 C CA . TYR A 1 350 ? 6.735 -8.737 8.327 1.00 98.88 350 TYR A CA 1
ATOM 2807 C C . TYR A 1 350 ? 6.784 -9.407 9.707 1.00 98.88 350 TYR A C 1
ATOM 2809 O O . TYR A 1 350 ? 5.851 -9.249 10.492 1.00 98.88 350 TYR A O 1
ATOM 2817 N N . GLU A 1 351 ? 7.893 -10.071 10.052 1.00 98.75 351 GLU A N 1
ATOM 2818 C CA . GLU A 1 351 ? 8.066 -10.764 11.341 1.00 98.75 351 GLU A CA 1
ATOM 2819 C C . GLU A 1 351 ? 7.975 -9.817 12.552 1.00 98.75 351 GLU A C 1
ATOM 2821 O O . GLU A 1 351 ? 7.608 -10.239 13.653 1.00 98.75 351 GLU A O 1
ATOM 2826 N N . GLN A 1 352 ? 8.326 -8.538 12.380 1.00 98.75 352 GLN A N 1
ATOM 2827 C CA . GLN A 1 352 ? 8.149 -7.509 13.406 1.00 98.75 352 GLN A CA 1
ATOM 2828 C C . GLN A 1 352 ? 6.696 -7.017 13.474 1.00 98.75 352 GLN A C 1
ATOM 2830 O O . GLN A 1 352 ? 6.146 -6.889 14.569 1.00 98.75 352 GLN A O 1
ATOM 2835 N N . VAL A 1 353 ? 6.057 -6.753 12.329 1.00 98.81 353 VAL A N 1
ATOM 2836 C CA . VAL A 1 353 ? 4.672 -6.262 12.273 1.00 98.81 353 VAL A CA 1
ATOM 2837 C C . VAL A 1 353 ? 3.676 -7.320 12.741 1.00 98.81 353 VAL A C 1
ATOM 2839 O O . VAL A 1 353 ? 2.766 -6.983 13.492 1.00 98.81 353 VAL A O 1
ATOM 2842 N N . GLU A 1 354 ? 3.882 -8.591 12.399 1.00 98.75 354 GLU A N 1
ATOM 2843 C CA . GLU A 1 354 ? 3.076 -9.717 12.883 1.00 98.75 354 GLU A CA 1
ATOM 2844 C C . GLU A 1 354 ? 3.007 -9.750 14.418 1.00 98.75 354 GLU A C 1
ATOM 2846 O O . GLU A 1 354 ? 1.923 -9.880 14.982 1.00 98.75 354 GLU A O 1
ATOM 2851 N N . LYS A 1 355 ? 4.134 -9.519 15.105 1.00 98.69 355 LYS A N 1
ATOM 2852 C CA . LYS A 1 355 ? 4.196 -9.435 16.577 1.00 98.69 355 LYS A CA 1
ATOM 2853 C C . LYS A 1 355 ? 3.511 -8.184 17.136 1.00 98.69 355 LYS A C 1
ATOM 2855 O O . LYS A 1 355 ? 3.008 -8.218 18.255 1.00 98.69 355 LYS A O 1
ATOM 2860 N N . ILE A 1 356 ? 3.500 -7.081 16.383 1.00 98.62 356 ILE A N 1
ATOM 2861 C CA . ILE A 1 356 ? 2.844 -5.823 16.776 1.00 98.62 356 ILE A CA 1
ATOM 2862 C C . ILE A 1 356 ? 1.318 -5.949 16.685 1.00 98.62 356 ILE A C 1
ATOM 2864 O O . ILE A 1 356 ? 0.613 -5.507 17.594 1.00 98.62 356 ILE A O 1
ATOM 2868 N N . VAL A 1 357 ? 0.796 -6.522 15.595 1.00 98.19 357 VAL A N 1
ATOM 2869 C CA . VAL A 1 357 ? -0.656 -6.621 15.374 1.00 98.19 357 VAL A CA 1
ATOM 2870 C C . VAL A 1 357 ? -1.280 -7.860 16.020 1.00 98.19 357 VAL A C 1
ATOM 2872 O O . VAL A 1 357 ? -2.427 -7.796 16.467 1.00 98.19 357 VAL A O 1
ATOM 2875 N N . GLY A 1 358 ? -0.522 -8.955 16.124 1.00 97.56 358 GLY A N 1
ATOM 2876 C CA . GLY A 1 358 ? -0.984 -10.238 16.649 1.00 97.56 358 GLY A CA 1
ATOM 2877 C C . GLY A 1 358 ? -2.154 -10.807 15.846 1.00 97.56 358 GLY A C 1
ATOM 2878 O O . GLY A 1 358 ? -2.272 -10.599 14.636 1.00 97.56 358 GLY A O 1
ATOM 2879 N N . ASP A 1 359 ? -3.065 -11.486 16.540 1.00 95.88 359 ASP A N 1
ATOM 2880 C CA . ASP A 1 359 ? -4.225 -12.142 15.923 1.00 95.88 359 ASP A CA 1
ATOM 2881 C C . ASP A 1 359 ? -5.217 -11.163 15.275 1.00 95.88 359 ASP A C 1
ATOM 2883 O O . ASP A 1 359 ? -5.998 -11.571 14.420 1.00 95.88 359 ASP A O 1
ATOM 2887 N N . ARG A 1 360 ? -5.153 -9.862 15.611 1.00 94.94 360 ARG A N 1
ATOM 2888 C CA . ARG A 1 360 ? -5.988 -8.816 14.987 1.00 94.94 360 ARG A CA 1
ATOM 2889 C C . ARG A 1 360 ? -5.653 -8.565 13.513 1.00 94.94 360 ARG A C 1
ATOM 2891 O O . ARG A 1 360 ? -6.493 -8.037 12.791 1.00 94.94 360 ARG A O 1
ATOM 2898 N N . GLY A 1 361 ? -4.446 -8.919 13.069 1.00 97.81 361 GLY A N 1
ATOM 2899 C CA . GLY A 1 361 ? -3.998 -8.665 11.701 1.00 97.81 361 GLY A CA 1
ATOM 2900 C C . GLY A 1 361 ? -3.831 -7.177 11.354 1.00 97.81 361 GLY A C 1
ATOM 2901 O O . GLY A 1 361 ? -3.851 -6.289 12.212 1.00 97.81 361 GLY A O 1
ATOM 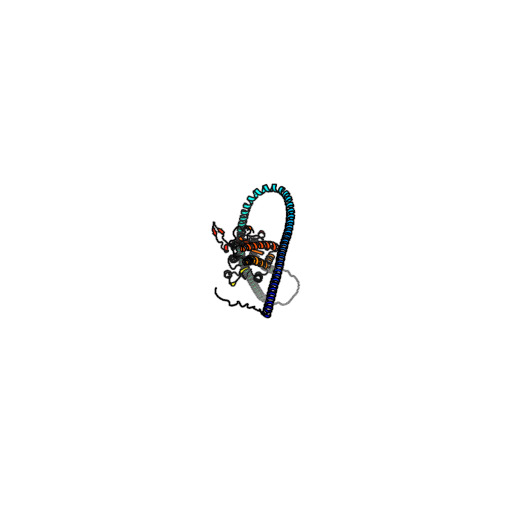2902 N N . LEU A 1 362 ? -3.622 -6.905 10.067 1.00 98.69 362 LEU A N 1
ATOM 2903 C CA . LEU A 1 362 ? -3.422 -5.562 9.523 1.00 98.69 362 LEU A CA 1
ATOM 2904 C C . LEU A 1 362 ? -4.685 -5.107 8.780 1.00 98.69 362 LEU A C 1
ATOM 2906 O O . LEU A 1 362 ? -5.016 -5.708 7.764 1.00 98.69 362 LEU A O 1
ATOM 2910 N N . ASN A 1 363 ? -5.374 -4.055 9.237 1.00 98.06 363 ASN A N 1
ATOM 2911 C CA . ASN A 1 363 ? -6.579 -3.577 8.541 1.00 98.06 363 ASN A CA 1
ATOM 2912 C C . ASN A 1 363 ? -6.253 -2.712 7.318 1.00 98.06 363 ASN A C 1
ATOM 2914 O O . ASN A 1 363 ? -6.938 -2.820 6.308 1.00 98.06 363 ASN A O 1
ATOM 2918 N N . LEU A 1 364 ? -5.235 -1.847 7.385 1.00 98.75 364 LEU A N 1
ATOM 2919 C CA . LEU A 1 364 ? -4.902 -0.939 6.283 1.00 98.75 364 LEU A CA 1
ATOM 2920 C C . LEU A 1 364 ? -3.398 -0.902 5.998 1.00 98.75 364 LEU A C 1
ATOM 2922 O O . LEU A 1 364 ? -2.617 -0.439 6.829 1.00 98.75 364 LEU A O 1
ATOM 2926 N N . LEU A 1 365 ? -3.005 -1.305 4.788 1.00 98.88 365 LEU A N 1
ATOM 2927 C CA . LEU A 1 365 ? -1.665 -1.087 4.239 1.00 98.88 365 LEU A CA 1
ATOM 2928 C C . LEU A 1 365 ? -1.689 0.082 3.242 1.00 98.88 365 LEU A C 1
ATOM 2930 O O . LEU A 1 365 ? -2.388 0.036 2.233 1.00 98.88 365 LEU A O 1
ATOM 2934 N N . VAL A 1 366 ? -0.907 1.129 3.499 1.00 98.75 366 VAL A N 1
ATOM 2935 C CA . VAL A 1 366 ? -0.714 2.262 2.587 1.00 98.75 366 VAL A CA 1
ATOM 2936 C C . VAL A 1 366 ? 0.694 2.197 2.003 1.00 98.75 366 VAL A C 1
ATOM 2938 O O . VAL A 1 366 ? 1.672 2.575 2.652 1.00 98.75 366 VAL A O 1
ATOM 2941 N N . ASN A 1 367 ? 0.786 1.728 0.761 1.00 98.50 367 ASN A N 1
ATOM 2942 C CA . ASN A 1 367 ? 2.037 1.639 0.015 1.00 98.50 367 ASN A CA 1
ATOM 2943 C C . ASN A 1 367 ? 2.368 3.007 -0.592 1.00 98.50 367 ASN A C 1
ATOM 2945 O O . ASN A 1 367 ? 1.835 3.384 -1.636 1.00 98.50 367 ASN A O 1
ATOM 2949 N N . ASN A 1 368 ? 3.234 3.754 0.087 1.00 95.12 368 ASN A N 1
ATOM 2950 C CA . ASN A 1 368 ? 3.556 5.159 -0.161 1.00 95.12 368 ASN A CA 1
ATOM 2951 C C . ASN A 1 368 ? 4.993 5.349 -0.716 1.00 95.12 368 ASN A C 1
ATOM 2953 O O . ASN A 1 368 ? 5.675 6.326 -0.422 1.00 95.12 368 ASN A O 1
ATOM 2957 N N . GLU A 1 369 ? 5.476 4.440 -1.570 1.00 86.06 369 GLU A N 1
ATOM 2958 C CA . GLU A 1 369 ? 6.764 4.663 -2.246 1.00 86.06 369 GLU A CA 1
ATOM 2959 C C . GLU A 1 369 ? 6.631 5.599 -3.456 1.00 86.06 369 GLU A C 1
ATOM 2961 O O . GLU A 1 369 ? 5.753 5.444 -4.314 1.00 86.06 369 GLU A O 1
ATOM 2966 N N . ASP A 1 370 ? 7.547 6.562 -3.542 1.00 81.50 370 ASP A N 1
ATOM 2967 C CA . ASP A 1 370 ? 7.642 7.506 -4.652 1.00 81.50 370 ASP A CA 1
ATOM 2968 C C . ASP A 1 370 ? 9.116 7.829 -4.933 1.00 81.50 370 ASP A C 1
ATOM 2970 O O . ASP A 1 370 ? 9.634 8.904 -4.620 1.00 81.50 370 ASP A O 1
ATOM 2974 N N . ALA A 1 371 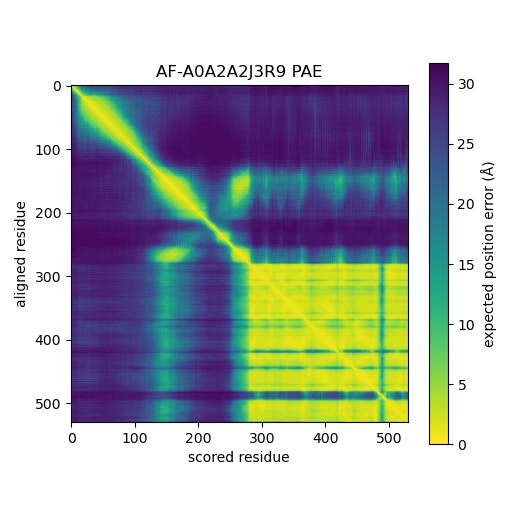? 9.824 6.851 -5.500 1.00 86.44 371 ALA A N 1
ATOM 2975 C CA . ALA A 1 371 ? 11.178 7.038 -5.993 1.00 86.44 371 ALA A CA 1
ATOM 2976 C C . ALA A 1 371 ? 11.146 7.612 -7.416 1.00 86.44 371 ALA A C 1
ATOM 2978 O O . ALA A 1 371 ? 10.399 7.139 -8.274 1.00 86.44 371 ALA A O 1
ATOM 2979 N N . PHE A 1 372 ? 12.016 8.585 -7.680 1.00 88.75 372 PHE A N 1
ATOM 2980 C CA . PHE A 1 372 ? 12.292 9.101 -9.019 1.00 88.75 372 PHE A CA 1
ATOM 2981 C C . PHE A 1 372 ? 13.730 8.767 -9.435 1.00 88.75 372 PHE A C 1
ATOM 2983 O O . PHE A 1 372 ? 14.670 8.840 -8.632 1.00 88.75 372 PHE A O 1
ATOM 2990 N N . ARG A 1 373 ? 13.889 8.402 -10.705 1.00 91.62 373 ARG A N 1
ATOM 2991 C CA . ARG A 1 373 ? 15.144 8.317 -11.447 1.00 91.62 373 ARG A CA 1
ATOM 2992 C C . ARG A 1 373 ? 14.920 8.984 -12.802 1.00 91.62 373 ARG A C 1
ATOM 2994 O O . ARG A 1 373 ? 13.975 8.631 -13.504 1.00 91.62 373 ARG A O 1
ATOM 3001 N N . SER A 1 374 ? 15.785 9.931 -13.160 1.00 93.81 374 SER A N 1
ATOM 3002 C CA . SER A 1 374 ? 15.712 10.596 -14.464 1.00 93.81 374 SER A CA 1
ATOM 3003 C C . SER A 1 374 ? 15.951 9.580 -15.581 1.00 93.81 374 SER A C 1
ATOM 3005 O O . SER A 1 374 ? 16.968 8.885 -15.580 1.00 93.81 374 SER A O 1
ATOM 3007 N N . TYR A 1 375 ? 15.003 9.468 -16.509 1.00 95.31 375 TYR A N 1
ATOM 3008 C CA . TYR A 1 375 ? 15.091 8.593 -17.670 1.00 95.31 375 TYR A CA 1
ATOM 3009 C C . TYR A 1 375 ? 14.329 9.189 -18.854 1.00 95.31 375 TYR A C 1
ATOM 3011 O O . TYR A 1 375 ? 13.117 9.413 -18.795 1.00 95.31 375 TYR A O 1
ATOM 3019 N N . SER A 1 376 ? 15.042 9.414 -19.954 1.00 94.19 376 SER A N 1
ATOM 3020 C CA . SER A 1 376 ? 14.528 10.105 -21.133 1.00 94.19 376 SER A CA 1
ATOM 3021 C C . SER A 1 376 ? 14.509 9.190 -22.350 1.00 94.19 376 SER A C 1
ATOM 3023 O O . SER A 1 376 ? 15.449 8.438 -22.578 1.00 94.19 376 SER A O 1
ATOM 3025 N N . LEU A 1 377 ? 13.455 9.301 -23.157 1.00 93.81 377 LEU A N 1
ATOM 3026 C CA . LEU A 1 377 ? 13.350 8.640 -24.464 1.00 93.81 377 LEU A CA 1
ATOM 3027 C C . LEU A 1 377 ? 13.735 9.576 -25.625 1.00 93.81 377 LEU A C 1
ATOM 3029 O O . LEU A 1 377 ? 13.573 9.214 -26.787 1.00 93.81 377 LEU A O 1
ATOM 3033 N N . LYS A 1 378 ? 14.211 10.796 -25.330 1.00 93.12 378 LYS A N 1
ATOM 3034 C CA . LYS A 1 378 ? 14.610 11.762 -26.361 1.00 93.12 378 LYS A CA 1
ATOM 3035 C C . LYS A 1 378 ? 15.932 11.343 -27.032 1.00 93.12 378 LYS A C 1
ATOM 3037 O O . LYS A 1 378 ? 16.789 10.767 -26.358 1.00 93.12 378 LYS A O 1
ATOM 3042 N N . PRO A 1 379 ? 16.144 11.664 -28.324 1.00 92.94 379 PRO A N 1
ATOM 3043 C CA . PRO A 1 379 ? 17.406 11.394 -29.012 1.00 92.94 379 PRO A CA 1
ATOM 3044 C C . PRO A 1 379 ? 18.627 11.949 -28.262 1.00 92.94 379 PRO A C 1
ATOM 3046 O O . PRO A 1 379 ? 18.565 13.027 -27.672 1.00 92.94 379 PRO A O 1
ATOM 3049 N N . GLY A 1 380 ? 19.742 11.213 -28.293 1.00 92.81 380 GLY A N 1
ATOM 3050 C CA . GLY A 1 380 ? 21.008 11.620 -27.665 1.00 92.81 380 GLY A CA 1
ATOM 3051 C C . GLY A 1 380 ? 21.063 11.514 -26.133 1.00 92.81 380 GLY A C 1
ATOM 3052 O O . GLY A 1 380 ? 22.045 11.948 -25.536 1.00 92.81 380 GLY A O 1
ATOM 3053 N N . LYS A 1 381 ? 20.037 10.952 -25.482 1.00 94.56 381 LYS A N 1
ATOM 3054 C CA . LYS A 1 381 ? 20.018 10.692 -24.032 1.00 94.56 381 LYS A CA 1
ATOM 3055 C C . LYS A 1 381 ? 20.609 9.316 -23.693 1.00 94.56 381 LYS A C 1
ATOM 3057 O O . LYS A 1 381 ? 20.678 8.429 -24.540 1.00 94.56 381 LYS A O 1
ATOM 3062 N N . GLU A 1 382 ? 21.033 9.142 -22.441 1.00 93.81 382 GLU A N 1
ATOM 3063 C CA . GLU A 1 382 ? 21.610 7.887 -21.947 1.00 93.81 382 GLU A CA 1
ATOM 3064 C C . GLU A 1 382 ? 20.586 6.738 -21.958 1.00 93.81 382 GLU A C 1
ATOM 3066 O O . GLU A 1 382 ? 19.517 6.832 -21.351 1.00 93.81 382 GLU A O 1
ATOM 3071 N N . ILE A 1 383 ? 20.944 5.618 -22.593 1.00 97.12 383 ILE A N 1
ATOM 3072 C CA . ILE A 1 383 ? 20.158 4.380 -22.570 1.00 97.12 383 ILE A CA 1
ATOM 3073 C C . ILE A 1 383 ? 20.657 3.506 -21.413 1.00 97.12 383 ILE A C 1
ATOM 3075 O O . ILE A 1 383 ? 21.625 2.759 -21.553 1.00 97.12 383 ILE A O 1
ATOM 3079 N N . SER A 1 384 ? 19.975 3.572 -20.269 1.00 97.00 384 SER A N 1
ATOM 3080 C CA . SER A 1 384 ? 20.338 2.813 -19.065 1.00 97.00 384 SER A CA 1
ATOM 3081 C C . SER A 1 384 ? 19.251 1.832 -18.621 1.00 97.00 384 SER A C 1
ATOM 3083 O O . SER A 1 384 ? 18.275 2.185 -17.953 1.00 97.00 384 SER A O 1
ATOM 3085 N N . ARG A 1 385 ? 19.469 0.542 -18.917 1.00 97.88 385 ARG A N 1
ATOM 3086 C CA . ARG A 1 385 ? 18.652 -0.558 -18.372 1.00 97.88 385 ARG A CA 1
ATOM 3087 C C . ARG A 1 385 ? 18.689 -0.582 -16.841 1.00 97.88 385 ARG A C 1
ATOM 3089 O O . ARG A 1 385 ? 17.671 -0.870 -16.221 1.00 97.88 385 ARG A O 1
ATOM 3096 N N . LYS A 1 386 ? 19.838 -0.255 -16.236 1.00 97.75 386 LYS A N 1
ATOM 3097 C CA . LYS A 1 386 ? 20.008 -0.181 -14.778 1.00 97.75 386 LYS A CA 1
ATOM 3098 C C . LYS A 1 386 ? 19.032 0.826 -14.165 1.00 97.75 386 LYS A C 1
ATOM 3100 O O . LYS A 1 386 ? 18.308 0.471 -13.243 1.00 97.75 386 LYS A O 1
ATOM 3105 N N . THR A 1 387 ? 18.951 2.034 -14.725 1.00 97.06 387 THR A N 1
ATOM 3106 C CA . THR A 1 387 ? 18.047 3.091 -14.247 1.00 97.06 387 THR A CA 1
ATOM 3107 C C . THR A 1 387 ? 16.577 2.669 -14.320 1.00 97.06 387 THR A C 1
ATOM 3109 O O . THR A 1 387 ? 15.825 2.911 -13.377 1.00 97.06 387 THR A O 1
ATOM 3112 N N . LEU A 1 388 ? 16.167 1.986 -15.397 1.00 97.19 388 LEU A N 1
ATOM 3113 C CA . LEU A 1 388 ? 14.814 1.430 -15.520 1.00 97.19 388 LEU A CA 1
ATOM 3114 C C . LEU A 1 388 ? 14.533 0.335 -14.480 1.00 97.19 388 LEU A C 1
ATOM 3116 O O . LEU A 1 388 ? 13.482 0.368 -13.843 1.00 97.19 388 LEU A O 1
ATOM 3120 N N . ILE A 1 389 ? 15.470 -0.598 -14.275 1.00 97.69 389 ILE A N 1
ATOM 3121 C CA . ILE A 1 389 ? 15.337 -1.663 -13.270 1.00 97.69 389 ILE A CA 1
ATOM 3122 C C . ILE A 1 389 ? 15.227 -1.065 -11.865 1.00 97.69 389 ILE A C 1
ATOM 3124 O O . ILE A 1 389 ? 14.303 -1.420 -11.145 1.00 97.69 389 ILE A O 1
ATOM 3128 N N . GLU A 1 390 ? 16.094 -0.123 -11.482 1.00 96.50 390 GLU A N 1
ATOM 3129 C CA . GLU A 1 390 ? 16.008 0.558 -10.180 1.00 96.50 390 GLU A CA 1
ATOM 3130 C C . GLU A 1 390 ? 14.662 1.272 -9.992 1.00 96.50 390 GLU A C 1
ATOM 3132 O O . GLU A 1 390 ? 14.034 1.160 -8.939 1.00 96.50 390 GLU A O 1
ATOM 3137 N N . GLN A 1 391 ? 14.194 1.977 -11.026 1.00 96.81 391 GLN A N 1
ATOM 3138 C CA . GLN A 1 391 ? 12.938 2.721 -10.987 1.00 96.81 391 GLN A CA 1
ATOM 3139 C C . GLN A 1 391 ? 11.719 1.802 -10.795 1.00 96.81 391 GLN A C 1
ATOM 3141 O O . GLN A 1 391 ? 10.835 2.132 -10.000 1.00 96.81 391 GLN A O 1
ATOM 3146 N N . PHE A 1 392 ? 11.682 0.656 -11.482 1.00 97.75 392 PHE A N 1
ATOM 3147 C CA . PHE A 1 392 ? 10.640 -0.363 -11.319 1.00 97.75 392 PHE A CA 1
ATOM 3148 C C . PHE A 1 392 ? 10.772 -1.143 -10.008 1.00 97.75 392 PHE A C 1
ATOM 3150 O O . PHE A 1 392 ? 9.756 -1.441 -9.381 1.00 97.75 392 PHE A O 1
ATOM 3157 N N . ASN A 1 393 ? 11.994 -1.452 -9.563 1.00 96.75 393 ASN A N 1
ATOM 3158 C CA . ASN A 1 393 ? 12.208 -2.200 -8.327 1.00 96.75 393 ASN A CA 1
ATOM 3159 C C . ASN A 1 393 ? 11.694 -1.410 -7.116 1.00 96.75 393 ASN A C 1
ATOM 3161 O O . ASN A 1 393 ? 10.963 -1.957 -6.296 1.00 96.75 393 ASN A O 1
ATOM 3165 N N . CYS A 1 394 ? 11.973 -0.101 -7.062 1.00 93.12 394 CYS A N 1
ATOM 3166 C CA . CYS A 1 394 ? 11.403 0.776 -6.041 1.00 93.12 394 CYS A CA 1
ATOM 3167 C C . CYS A 1 394 ? 9.878 0.929 -6.177 1.00 93.12 394 CYS A C 1
ATOM 3169 O O . CYS A 1 394 ? 9.157 0.634 -5.229 1.00 93.12 394 CYS A O 1
ATOM 3171 N N . ASN A 1 395 ? 9.369 1.404 -7.322 1.00 95.94 395 ASN A N 1
ATOM 3172 C CA . ASN A 1 395 ? 7.973 1.860 -7.417 1.00 95.94 395 ASN A CA 1
ATOM 3173 C C . ASN A 1 395 ? 6.942 0.755 -7.693 1.00 95.94 395 ASN A C 1
ATOM 3175 O O . ASN A 1 395 ? 5.747 1.010 -7.538 1.00 95.94 395 ASN A O 1
ATOM 3179 N N . THR A 1 396 ? 7.373 -0.427 -8.135 1.00 97.75 396 THR A N 1
ATOM 3180 C CA . THR A 1 396 ? 6.476 -1.481 -8.629 1.00 97.75 396 THR A CA 1
ATOM 3181 C C . THR A 1 396 ? 6.782 -2.825 -7.980 1.00 97.75 396 THR A C 1
ATOM 3183 O O . THR A 1 396 ? 5.954 -3.320 -7.222 1.00 97.75 396 THR A O 1
ATOM 3186 N N . PHE A 1 397 ? 7.947 -3.426 -8.241 1.00 98.25 397 PHE A N 1
ATOM 3187 C CA . PHE A 1 397 ? 8.202 -4.820 -7.854 1.00 98.25 397 PHE A CA 1
ATOM 3188 C C . PHE A 1 397 ? 8.319 -4.987 -6.337 1.00 98.25 397 PHE A C 1
ATOM 3190 O O . PHE A 1 397 ? 7.607 -5.812 -5.771 1.00 98.25 397 PHE A O 1
ATOM 3197 N N . GLY A 1 398 ? 9.094 -4.129 -5.666 1.00 98.00 398 GLY A N 1
ATOM 3198 C CA . GLY A 1 398 ? 9.175 -4.104 -4.206 1.00 98.00 398 GLY A CA 1
ATOM 3199 C C . GLY A 1 398 ? 7.821 -3.876 -3.528 1.00 98.00 398 GLY A C 1
ATOM 3200 O O . GLY A 1 398 ? 7.501 -4.527 -2.538 1.00 98.00 398 GLY A O 1
ATOM 3201 N N . VAL A 1 399 ? 6.968 -3.021 -4.111 1.00 98.19 399 VAL A N 1
ATOM 3202 C CA . VAL A 1 399 ? 5.593 -2.797 -3.628 1.00 98.19 399 VAL A CA 1
ATOM 3203 C C . VAL A 1 399 ? 4.736 -4.058 -3.785 1.00 98.19 399 VAL A C 1
ATOM 3205 O O . VAL A 1 399 ? 4.015 -4.425 -2.859 1.00 98.19 399 VAL A O 1
ATOM 3208 N N . VAL A 1 400 ? 4.811 -4.740 -4.931 1.00 98.50 400 VAL A N 1
ATOM 3209 C CA . VAL A 1 400 ? 4.067 -5.984 -5.201 1.00 98.50 400 VAL A CA 1
ATOM 3210 C C . VAL A 1 400 ? 4.478 -7.089 -4.223 1.00 98.50 400 VAL A C 1
ATOM 3212 O O . VAL A 1 400 ? 3.608 -7.632 -3.540 1.00 98.50 400 VAL A O 1
ATOM 3215 N N . VAL A 1 401 ? 5.782 -7.355 -4.080 1.00 98.75 401 VAL A N 1
ATOM 3216 C CA . VAL A 1 401 ? 6.323 -8.389 -3.175 1.00 98.75 401 VAL A CA 1
ATOM 3217 C C . VAL A 1 401 ? 5.977 -8.092 -1.713 1.00 98.75 401 VAL A C 1
ATOM 3219 O O . VAL A 1 401 ? 5.501 -8.976 -0.995 1.00 98.75 401 VAL A O 1
ATOM 3222 N N . LEU A 1 402 ? 6.134 -6.835 -1.280 1.00 98.75 402 LEU A N 1
ATOM 3223 C CA . LEU A 1 402 ? 5.725 -6.381 0.050 1.00 98.75 402 LEU A CA 1
ATOM 3224 C C . LEU A 1 402 ? 4.234 -6.645 0.293 1.00 98.75 402 LEU A C 1
ATOM 3226 O O . LEU A 1 402 ? 3.868 -7.237 1.306 1.00 98.75 402 LEU A O 1
ATOM 3230 N N . THR A 1 403 ? 3.366 -6.257 -0.645 1.00 98.75 403 THR A N 1
ATOM 3231 C CA . THR A 1 403 ? 1.913 -6.427 -0.478 1.00 98.75 403 THR A CA 1
ATOM 3232 C C . THR A 1 403 ? 1.531 -7.908 -0.406 1.00 98.75 403 THR A C 1
ATOM 3234 O O . THR A 1 403 ? 0.715 -8.283 0.432 1.00 98.75 403 THR A O 1
ATOM 3237 N N . GLN A 1 404 ? 2.164 -8.765 -1.216 1.00 98.56 404 GLN A N 1
ATOM 3238 C CA . GLN A 1 404 ? 1.975 -10.220 -1.153 1.00 98.56 404 GLN A CA 1
ATOM 3239 C C . GLN A 1 404 ? 2.453 -10.812 0.177 1.00 98.56 404 GLN A C 1
ATOM 3241 O O . GLN A 1 404 ? 1.750 -11.631 0.763 1.00 98.56 404 GLN A O 1
ATOM 3246 N N . THR A 1 405 ? 3.600 -10.367 0.698 1.00 98.88 405 THR A N 1
ATOM 3247 C CA . THR A 1 405 ? 4.125 -10.851 1.988 1.00 98.88 405 THR A CA 1
ATOM 3248 C C . THR A 1 405 ? 3.200 -10.480 3.149 1.00 98.88 405 THR A C 1
ATOM 3250 O O . THR A 1 405 ? 3.045 -11.259 4.083 1.00 98.88 405 THR A O 1
ATOM 3253 N N . TYR A 1 406 ? 2.525 -9.330 3.084 1.00 98.81 406 TYR A N 1
ATOM 3254 C CA . TYR A 1 406 ? 1.596 -8.875 4.125 1.00 98.81 406 TYR A CA 1
ATOM 3255 C C . TYR A 1 406 ? 0.162 -9.427 3.994 1.00 98.81 406 TYR A C 1
ATOM 3257 O O . TYR A 1 406 ? -0.647 -9.236 4.910 1.00 98.81 406 TYR A O 1
ATOM 3265 N N . LEU A 1 407 ? -0.153 -10.170 2.925 1.00 98.69 407 LEU A N 1
ATOM 3266 C CA . LEU A 1 407 ? -1.465 -10.794 2.710 1.00 98.69 407 LEU A CA 1
ATOM 3267 C C . LEU A 1 407 ? -1.968 -11.633 3.910 1.00 98.69 407 LEU A C 1
ATOM 3269 O O . LEU A 1 407 ? -3.125 -11.451 4.288 1.00 98.69 407 LEU A O 1
ATOM 3273 N N . PRO A 1 408 ? -1.155 -12.464 4.603 1.00 98.69 408 PRO A N 1
ATOM 3274 C CA . PRO A 1 408 ? -1.622 -13.242 5.758 1.00 98.69 408 PRO A CA 1
ATOM 3275 C C . PRO A 1 408 ? -2.084 -12.398 6.959 1.00 98.69 408 PRO A C 1
ATOM 3277 O O . PRO A 1 408 ? -2.827 -12.894 7.811 1.00 98.69 408 PRO A O 1
ATOM 3280 N N . LEU A 1 409 ? -1.651 -11.134 7.058 1.00 98.81 409 LEU A N 1
ATOM 3281 C CA . LEU A 1 409 ? -2.112 -10.196 8.089 1.00 98.81 409 LEU A CA 1
ATOM 3282 C C . LEU A 1 409 ? -3.398 -9.481 7.657 1.00 98.81 409 LEU A C 1
ATOM 3284 O O . LEU A 1 409 ? -4.280 -9.285 8.492 1.00 98.81 409 LEU A O 1
ATOM 3288 N N . LEU A 1 410 ? -3.533 -9.150 6.368 1.00 98.56 410 LEU A N 1
ATOM 3289 C CA . LEU A 1 410 ? -4.766 -8.600 5.784 1.00 98.56 410 LEU A CA 1
ATOM 3290 C C . LEU A 1 410 ? -5.915 -9.624 5.831 1.00 98.56 410 LEU A C 1
ATOM 3292 O O . LEU A 1 410 ? -7.037 -9.281 6.197 1.00 98.56 410 LEU A O 1
ATOM 3296 N N . MET A 1 411 ? -5.632 -10.900 5.544 1.00 97.81 411 MET A N 1
ATOM 3297 C CA . MET A 1 411 ? -6.607 -11.992 5.658 1.00 97.81 411 MET A CA 1
ATOM 3298 C C . MET A 1 411 ? -7.071 -12.206 7.106 1.00 97.81 411 MET A C 1
ATOM 3300 O O . MET A 1 411 ? -8.270 -12.358 7.332 1.00 97.81 411 MET A O 1
ATOM 3304 N N . ARG A 1 412 ? -6.154 -12.161 8.089 1.00 97.44 412 ARG A N 1
ATOM 3305 C CA . ARG A 1 412 ? -6.502 -12.218 9.524 1.00 97.44 412 ARG A CA 1
ATOM 3306 C C . ARG A 1 412 ? -7.463 -11.095 9.917 1.00 97.44 412 ARG A C 1
ATOM 3308 O O . ARG A 1 412 ? -8.499 -11.372 10.510 1.00 97.44 412 ARG A O 1
ATOM 3315 N N . ALA A 1 413 ? -7.165 -9.859 9.516 1.00 96.25 413 ALA A N 1
ATOM 3316 C CA . ALA A 1 413 ? -8.043 -8.718 9.762 1.00 96.25 413 ALA A CA 1
ATOM 3317 C C . ALA A 1 413 ? -9.419 -8.879 9.085 1.00 96.25 413 ALA A C 1
ATOM 3319 O O . ALA A 1 413 ? -10.447 -8.699 9.733 1.00 96.25 413 ALA A O 1
ATOM 3320 N N . SER A 1 414 ? -9.465 -9.300 7.814 1.00 95.19 414 SER A N 1
ATOM 3321 C CA . SER A 1 414 ? -10.731 -9.527 7.098 1.00 95.19 414 SER A CA 1
ATOM 3322 C C . SER A 1 414 ? -11.603 -10.611 7.745 1.00 95.19 414 SER A C 1
ATOM 3324 O O . SER A 1 414 ? -12.825 -10.464 7.813 1.00 95.19 414 SER A O 1
ATOM 3326 N N . ALA A 1 415 ? -10.987 -11.686 8.248 1.00 93.38 415 ALA A N 1
ATOM 3327 C CA . ALA A 1 415 ? -11.685 -12.820 8.853 1.00 93.38 415 ALA A CA 1
ATOM 3328 C C . ALA A 1 415 ? -12.347 -12.496 10.206 1.00 93.38 415 ALA A C 1
ATOM 3330 O O . ALA A 1 415 ? -13.317 -13.154 10.574 1.00 93.38 415 ALA A O 1
ATOM 3331 N N . LEU A 1 416 ? -11.863 -11.479 10.931 1.00 89.94 416 LEU A N 1
ATOM 3332 C CA . LEU A 1 416 ? -12.462 -11.024 12.195 1.00 89.94 416 LEU A CA 1
ATOM 3333 C C . LEU A 1 416 ? -13.725 -10.173 12.009 1.00 89.94 416 LEU A C 1
ATOM 3335 O O . LEU A 1 416 ? -14.470 -9.968 12.965 1.00 89.94 416 LEU A O 1
ATOM 3339 N N . HIS A 1 417 ? -13.976 -9.694 10.789 1.00 82.06 417 HIS A N 1
ATOM 3340 C CA . HIS A 1 417 ? -15.090 -8.808 10.462 1.00 82.06 417 HIS A CA 1
ATOM 3341 C C . HIS A 1 417 ? -15.937 -9.380 9.303 1.00 82.06 417 HIS A C 1
ATOM 3343 O O . HIS A 1 417 ? -16.118 -8.702 8.287 1.00 82.06 417 HIS A O 1
ATOM 3349 N N . PRO A 1 418 ? -16.459 -10.625 9.413 1.00 75.06 418 PRO A N 1
ATOM 3350 C CA . PRO A 1 418 ? -17.146 -11.305 8.313 1.00 75.06 418 PRO A CA 1
ATOM 3351 C C . PRO A 1 418 ? -18.399 -10.550 7.850 1.00 75.06 418 PRO A C 1
ATOM 3353 O O . PRO A 1 418 ? -18.619 -10.431 6.644 1.00 75.06 418 PRO A O 1
ATOM 3356 N N . ASP A 1 419 ? -19.144 -9.980 8.802 1.00 71.25 419 ASP A N 1
ATOM 3357 C CA . ASP A 1 419 ? -20.388 -9.230 8.588 1.00 71.25 419 ASP A CA 1
ATOM 3358 C C . ASP A 1 419 ? -20.164 -7.769 8.153 1.00 71.25 419 ASP A C 1
ATOM 3360 O O . ASP A 1 419 ? -21.118 -7.061 7.831 1.00 71.25 419 ASP A O 1
ATOM 3364 N N . GLU A 1 420 ? -18.921 -7.272 8.167 1.00 67.25 420 GLU A N 1
ATOM 3365 C CA . GLU A 1 420 ? -18.636 -5.891 7.773 1.00 67.25 420 GLU A CA 1
ATOM 3366 C C . GLU A 1 420 ? -18.445 -5.771 6.262 1.00 67.25 420 GLU A C 1
ATOM 3368 O O . GLU A 1 420 ? -17.756 -6.570 5.623 1.00 67.25 420 GLU A O 1
ATOM 3373 N N . THR A 1 421 ? -19.017 -4.721 5.678 1.00 77.50 421 THR A N 1
ATOM 3374 C CA . THR A 1 421 ? -18.800 -4.396 4.270 1.00 77.50 421 THR A CA 1
ATOM 3375 C C . THR A 1 421 ? -17.335 -4.057 3.994 1.00 77.50 421 THR A C 1
ATOM 3377 O O . THR A 1 421 ? -16.599 -3.612 4.875 1.00 77.50 421 THR A O 1
ATOM 3380 N N . TRP A 1 422 ? -16.942 -4.196 2.730 1.00 89.19 422 TRP A N 1
ATOM 3381 C CA . TRP A 1 422 ? -15.696 -3.673 2.171 1.00 89.19 422 TRP A CA 1
ATOM 3382 C C . TRP A 1 422 ? -15.395 -2.253 2.672 1.00 89.19 422 TRP A C 1
ATOM 3384 O O . TRP A 1 422 ? -16.254 -1.378 2.565 1.00 89.19 422 TRP A O 1
ATOM 3394 N N . GLY A 1 423 ? -14.182 -2.026 3.178 1.00 92.62 423 GLY A N 1
ATOM 3395 C CA . GLY A 1 423 ? -13.760 -0.753 3.764 1.00 92.62 423 GLY A CA 1
ATOM 3396 C C . GLY A 1 423 ? -12.458 -0.890 4.556 1.00 92.62 423 GLY A C 1
ATOM 3397 O O . GLY A 1 423 ? -12.004 -2.002 4.835 1.00 92.62 423 GLY A O 1
ATOM 3398 N N . ILE A 1 424 ? -11.848 0.241 4.926 1.00 95.25 424 ILE A N 1
ATOM 3399 C CA . ILE A 1 424 ? -10.548 0.267 5.628 1.00 95.25 424 ILE A CA 1
ATOM 3400 C C . ILE A 1 424 ? -10.601 -0.286 7.060 1.00 95.25 424 ILE A C 1
ATOM 3402 O O . ILE A 1 424 ? -9.572 -0.654 7.610 1.00 95.25 424 ILE A O 1
ATOM 3406 N N . ASN A 1 425 ? -11.790 -0.360 7.657 1.00 92.12 425 ASN A N 1
ATOM 3407 C CA . ASN A 1 425 ? -12.066 -1.011 8.937 1.00 92.12 425 ASN A CA 1
ATOM 3408 C C . ASN A 1 425 ? -11.873 -2.531 8.900 1.00 92.12 425 ASN A C 1
ATOM 3410 O O . ASN A 1 425 ? -11.450 -3.103 9.899 1.00 92.12 425 ASN A O 1
ATOM 3414 N N . ARG A 1 426 ? -12.163 -3.170 7.758 1.00 94.31 426 ARG A N 1
ATOM 3415 C CA . ARG A 1 426 ? -12.057 -4.620 7.574 1.00 94.31 426 ARG A CA 1
ATOM 3416 C C . ARG A 1 426 ? -10.636 -4.987 7.149 1.00 94.31 426 ARG A C 1
ATOM 3418 O O . ARG A 1 426 ? -9.809 -5.316 7.996 1.00 94.31 426 ARG A O 1
ATOM 3425 N N . ALA A 1 427 ? -10.347 -4.877 5.855 1.00 97.12 427 ALA A N 1
ATOM 3426 C CA . ALA A 1 427 ? -9.030 -5.096 5.272 1.00 97.12 427 ALA A CA 1
ATOM 3427 C C . ALA A 1 427 ? -8.911 -4.327 3.948 1.00 97.12 427 ALA A C 1
ATOM 3429 O O . ALA A 1 427 ? -9.764 -4.464 3.066 1.00 97.12 427 ALA A O 1
ATOM 3430 N N . ALA A 1 428 ? -7.859 -3.525 3.799 1.00 98.38 428 ALA A N 1
ATOM 3431 C CA . ALA A 1 428 ? -7.635 -2.703 2.620 1.00 98.38 428 ALA A CA 1
ATOM 3432 C C . ALA A 1 428 ? -6.149 -2.433 2.325 1.00 98.38 428 ALA A C 1
ATOM 3434 O O . ALA A 1 428 ? -5.306 -2.345 3.221 1.00 98.38 428 ALA A O 1
ATOM 3435 N N . VAL A 1 429 ? -5.851 -2.215 1.045 1.00 98.81 429 VAL A N 1
ATOM 3436 C CA . VAL A 1 429 ? -4.561 -1.769 0.521 1.00 98.81 429 VAL A CA 1
ATOM 3437 C C . VAL A 1 429 ? -4.765 -0.530 -0.352 1.00 98.81 429 VAL A C 1
ATOM 3439 O O . VAL A 1 429 ? -5.454 -0.571 -1.374 1.00 98.81 429 VAL A O 1
ATOM 3442 N N . CYS A 1 430 ? -4.118 0.569 0.027 1.00 98.50 430 CYS A N 1
ATOM 3443 C CA . CYS A 1 430 ? -4.083 1.813 -0.737 1.00 98.50 430 CYS A CA 1
ATOM 3444 C C . CYS A 1 430 ? -2.708 1.986 -1.397 1.00 98.50 430 CYS A C 1
ATOM 3446 O O . CYS A 1 430 ? -1.714 2.251 -0.720 1.00 98.50 430 CYS A O 1
ATOM 3448 N N . MET A 1 431 ? -2.656 1.881 -2.725 1.00 97.94 431 MET A N 1
ATOM 3449 C CA . MET A 1 431 ? -1.447 2.109 -3.522 1.00 97.94 431 MET A CA 1
ATOM 3450 C C . MET A 1 431 ? -1.299 3.600 -3.854 1.00 97.94 431 MET A C 1
ATOM 3452 O O . MET A 1 431 ? -2.165 4.175 -4.519 1.00 97.94 431 MET A O 1
ATOM 3456 N N . VAL A 1 432 ? -0.200 4.244 -3.452 1.00 95.44 432 VAL A N 1
ATOM 3457 C CA . VAL A 1 432 ? 0.102 5.628 -3.857 1.00 95.44 432 VAL A CA 1
ATOM 3458 C C . VAL A 1 432 ? 0.728 5.624 -5.256 1.00 95.44 432 VAL A C 1
ATOM 3460 O O . VAL A 1 432 ? 1.943 5.527 -5.453 1.00 95.44 432 VAL A O 1
ATOM 3463 N N . SER A 1 433 ? -0.145 5.723 -6.253 1.00 94.94 433 SER A N 1
ATOM 3464 C CA . SER A 1 433 ? 0.216 5.895 -7.657 1.00 94.94 433 SER A CA 1
ATOM 3465 C C . SER A 1 433 ? 0.310 7.390 -8.027 1.00 94.94 433 SER A C 1
ATOM 3467 O O . SER A 1 433 ? 0.278 8.278 -7.168 1.00 94.94 433 SER A O 1
ATOM 3469 N N . SER A 1 434 ? 0.442 7.691 -9.317 1.00 92.56 434 SER A N 1
ATOM 3470 C CA . SER A 1 434 ? 0.507 9.050 -9.863 1.00 92.56 434 SER A CA 1
ATOM 3471 C C . SER A 1 434 ? -0.362 9.160 -11.106 1.00 92.56 434 SER A C 1
ATOM 3473 O O . SER A 1 434 ? -0.434 8.218 -11.888 1.00 92.56 434 SER A O 1
ATOM 3475 N N . ILE A 1 435 ? -1.004 10.314 -11.316 1.00 92.25 435 ILE A N 1
ATOM 3476 C CA . ILE A 1 435 ? -1.802 10.589 -12.525 1.00 92.25 435 ILE A CA 1
ATOM 3477 C C . ILE A 1 435 ? -0.963 10.466 -13.805 1.00 92.25 435 ILE A C 1
ATOM 3479 O O . ILE A 1 435 ? -1.495 10.102 -14.842 1.00 92.25 435 ILE A O 1
ATOM 3483 N N . LEU A 1 436 ? 0.355 10.674 -13.704 1.00 91.69 436 LEU A N 1
ATOM 3484 C CA . LEU A 1 436 ? 1.310 10.445 -14.790 1.00 91.69 436 LEU A CA 1
ATOM 3485 C C . LEU A 1 436 ? 1.414 8.968 -15.208 1.00 91.69 436 LEU A C 1
ATOM 3487 O O . LEU A 1 436 ? 1.907 8.687 -16.288 1.00 91.69 436 LEU A O 1
ATOM 3491 N N . GLY A 1 437 ? 0.965 8.030 -14.368 1.00 92.44 437 GLY A N 1
ATOM 3492 C CA . GLY A 1 437 ? 0.841 6.613 -14.713 1.00 92.44 437 GLY A CA 1
ATOM 3493 C C . GLY A 1 437 ? -0.453 6.259 -15.456 1.00 92.44 437 GLY A C 1
ATOM 3494 O O . GLY A 1 437 ? -0.619 5.095 -15.806 1.00 92.44 437 GLY A O 1
ATOM 3495 N N . SER A 1 438 ? -1.363 7.215 -15.684 1.00 95.69 438 SER A N 1
ATOM 3496 C CA . SER A 1 438 ? -2.539 7.017 -16.539 1.00 95.69 438 SER A CA 1
ATOM 3497 C C . SER A 1 438 ? -2.116 7.033 -18.004 1.00 95.69 438 SER A C 1
ATOM 3499 O O . SER A 1 438 ? -1.639 8.055 -18.498 1.00 95.69 438 SER A O 1
ATOM 3501 N N . ILE A 1 439 ? -2.314 5.922 -18.709 1.00 95.81 439 ILE A N 1
ATOM 3502 C CA . ILE A 1 439 ? -2.063 5.812 -20.148 1.00 95.81 439 ILE A CA 1
ATOM 3503 C C . ILE A 1 439 ? -3.033 6.730 -20.902 1.00 95.81 439 ILE A C 1
ATOM 3505 O O . ILE A 1 439 ? -2.611 7.471 -21.788 1.00 95.81 439 ILE A O 1
ATOM 3509 N N . SER A 1 440 ? -4.305 6.760 -20.494 1.00 95.00 440 SER A N 1
ATOM 3510 C CA . SER A 1 440 ? -5.351 7.577 -21.128 1.00 95.00 440 SER A CA 1
ATOM 3511 C C . SER A 1 440 ? -5.088 9.091 -21.062 1.00 95.00 440 SER A C 1
ATOM 3513 O O . SER A 1 440 ? -5.535 9.835 -21.935 1.00 95.00 440 SER A O 1
ATOM 3515 N N . LEU A 1 441 ? -4.375 9.563 -20.031 1.00 93.06 441 LEU A N 1
ATOM 3516 C CA . LEU A 1 441 ? -4.035 10.982 -19.839 1.00 93.06 441 LEU A CA 1
ATOM 3517 C C . LEU A 1 441 ? -2.598 11.337 -20.263 1.00 93.06 441 LEU A C 1
ATOM 3519 O O . LEU A 1 441 ? -2.196 12.494 -20.132 1.00 93.06 441 LEU A O 1
ATOM 3523 N N . ASN A 1 442 ? -1.820 10.379 -20.773 1.00 92.19 442 ASN A N 1
ATOM 3524 C CA . ASN A 1 442 ? -0.426 10.585 -21.163 1.00 92.19 442 ASN A CA 1
ATOM 3525 C C . ASN A 1 442 ? -0.315 11.295 -22.529 1.00 92.19 442 ASN A C 1
ATOM 3527 O O . ASN A 1 442 ? -0.037 10.674 -23.553 1.00 92.19 442 ASN A O 1
ATOM 3531 N N . GLN A 1 443 ? -0.573 12.606 -22.538 1.00 88.69 443 GLN A N 1
ATOM 3532 C CA . GLN A 1 443 ? -0.671 13.441 -23.748 1.00 88.69 443 GLN A CA 1
ATOM 3533 C C . GLN A 1 443 ? 0.481 14.454 -23.909 1.00 88.69 443 GLN A C 1
ATOM 3535 O O . GLN A 1 443 ? 0.462 15.269 -24.829 1.00 88.69 443 GLN A O 1
ATOM 3540 N N . SER A 1 444 ? 1.478 14.437 -23.021 1.00 78.88 444 SER A N 1
ATOM 3541 C CA . SER A 1 444 ? 2.598 15.389 -23.007 1.00 78.88 444 SER A CA 1
ATOM 3542 C C . SER A 1 444 ? 3.953 14.689 -23.087 1.00 78.88 444 SER A C 1
ATOM 3544 O O . SER A 1 444 ? 4.073 13.500 -22.797 1.00 78.88 444 SER A O 1
ATOM 3546 N N . GLU A 1 445 ? 5.010 15.436 -23.418 1.00 82.06 445 GLU A N 1
ATOM 3547 C CA . GLU A 1 445 ? 6.372 14.917 -23.283 1.00 82.06 445 GLU A CA 1
ATOM 3548 C C . GLU A 1 445 ? 6.650 14.438 -21.850 1.00 82.06 445 GLU A C 1
ATOM 3550 O O . GLU A 1 445 ? 6.219 15.051 -20.874 1.00 82.06 445 GLU A O 1
ATOM 3555 N N . SER A 1 446 ? 7.447 13.377 -21.716 1.00 80.56 446 SER A N 1
ATOM 3556 C CA . SER A 1 446 ? 7.726 12.758 -20.418 1.00 80.56 446 SER A CA 1
ATOM 3557 C C . SER A 1 446 ? 8.596 13.594 -19.476 1.00 80.56 446 SER A C 1
ATOM 3559 O O . SER A 1 446 ? 8.732 13.202 -18.328 1.00 80.56 446 SER A O 1
ATOM 3561 N N . MET A 1 447 ? 9.216 14.697 -19.917 1.00 86.06 447 MET A N 1
ATOM 3562 C CA . MET A 1 447 ? 10.125 15.527 -19.097 1.00 86.06 447 MET A CA 1
ATOM 3563 C C . MET A 1 447 ? 11.168 14.705 -18.304 1.00 86.06 447 MET A C 1
ATOM 3565 O O . MET A 1 447 ? 11.397 14.935 -17.120 1.00 86.06 447 MET A O 1
ATOM 3569 N N . ASP A 1 448 ? 11.775 13.711 -18.959 1.00 90.75 448 ASP A N 1
ATOM 3570 C CA . ASP A 1 448 ? 12.730 12.758 -18.372 1.00 90.75 448 ASP A CA 1
ATOM 3571 C C . ASP A 1 448 ? 12.147 11.897 -17.209 1.00 90.75 448 ASP A C 1
ATOM 3573 O O . ASP A 1 448 ? 12.884 11.321 -16.411 1.00 90.75 448 ASP A O 1
ATOM 3577 N N . LEU A 1 449 ? 10.816 11.737 -17.142 1.00 92.44 449 LEU A N 1
ATOM 3578 C CA . LEU A 1 449 ? 10.075 10.844 -16.229 1.00 92.44 449 LEU A CA 1
ATOM 3579 C C . LEU A 1 449 ? 9.634 9.522 -16.889 1.00 92.44 449 LEU A C 1
ATOM 3581 O O . LEU A 1 449 ? 8.779 8.832 -16.340 1.00 92.44 449 LEU A O 1
ATOM 3585 N N . ALA A 1 450 ? 10.161 9.129 -18.054 1.00 95.06 450 ALA A N 1
ATOM 3586 C CA . ALA A 1 450 ? 9.601 8.003 -18.818 1.00 95.06 450 ALA A CA 1
ATOM 3587 C C . ALA A 1 450 ? 9.613 6.667 -18.043 1.00 95.06 450 ALA A C 1
ATOM 3589 O O . ALA A 1 450 ? 8.622 5.937 -18.048 1.00 95.06 450 ALA A O 1
ATOM 3590 N N . GLY A 1 451 ? 10.693 6.379 -17.306 1.00 95.69 451 GLY A N 1
ATOM 3591 C CA . GLY A 1 451 ? 10.754 5.212 -16.416 1.00 95.69 451 GLY A CA 1
ATOM 3592 C C . GLY A 1 451 ? 9.788 5.310 -15.227 1.00 95.69 451 GLY A C 1
ATOM 3593 O O . GLY A 1 451 ? 9.182 4.314 -14.834 1.00 95.69 451 GLY A O 1
ATOM 3594 N N . TYR A 1 452 ? 9.607 6.513 -14.674 1.00 94.94 452 TYR A N 1
ATOM 3595 C CA . TYR A 1 452 ? 8.681 6.771 -13.570 1.00 94.94 452 TYR A CA 1
ATOM 3596 C C . TYR A 1 452 ? 7.221 6.561 -13.999 1.00 94.94 452 TYR A C 1
ATOM 3598 O O . TYR A 1 452 ? 6.501 5.810 -13.341 1.00 94.94 452 TYR A O 1
ATOM 3606 N N . ILE A 1 453 ? 6.822 7.155 -15.130 1.00 94.69 453 ILE A N 1
ATOM 3607 C CA . ILE A 1 453 ? 5.510 6.992 -15.778 1.00 94.69 453 ILE A CA 1
ATOM 3608 C C . ILE A 1 453 ? 5.188 5.503 -15.924 1.00 94.69 453 ILE A C 1
ATOM 3610 O O . ILE A 1 453 ? 4.220 5.026 -15.332 1.00 94.69 453 ILE A O 1
ATOM 3614 N N . ALA A 1 454 ? 6.067 4.751 -16.595 1.00 96.75 454 ALA A N 1
ATOM 3615 C CA . ALA A 1 454 ? 5.882 3.321 -16.821 1.00 96.75 454 ALA A CA 1
ATOM 3616 C C . ALA A 1 454 ? 5.770 2.518 -15.508 1.00 96.75 454 ALA A C 1
ATOM 3618 O O . ALA A 1 454 ? 4.911 1.643 -15.399 1.00 96.75 454 ALA A O 1
ATOM 3619 N N . SER A 1 455 ? 6.567 2.849 -14.481 1.00 97.50 455 SER A N 1
ATOM 3620 C CA . SER A 1 455 ? 6.485 2.190 -13.165 1.00 97.50 455 SER A CA 1
ATOM 3621 C C . SER A 1 455 ? 5.144 2.429 -12.454 1.00 97.50 455 SER A C 1
ATOM 3623 O O . SER A 1 455 ? 4.602 1.521 -11.817 1.00 97.50 455 SER A O 1
ATOM 3625 N N . LYS A 1 456 ? 4.563 3.631 -12.591 1.00 96.00 456 LYS A N 1
ATOM 3626 C CA . LYS A 1 456 ? 3.265 3.971 -11.993 1.00 96.00 456 LYS A CA 1
ATOM 3627 C C . LYS A 1 456 ? 2.095 3.402 -12.805 1.00 96.00 456 LYS A C 1
ATOM 3629 O O . LYS A 1 456 ? 1.133 2.959 -12.187 1.00 96.00 456 LYS A O 1
ATOM 3634 N N . SER A 1 457 ? 2.198 3.289 -14.134 1.00 97.38 457 SER A N 1
ATOM 3635 C CA . SER A 1 457 ? 1.249 2.505 -14.948 1.00 97.38 457 SER A CA 1
ATOM 3636 C C . SER A 1 457 ? 1.255 1.025 -14.552 1.00 97.38 457 SER A C 1
ATOM 3638 O O . SER A 1 457 ? 0.200 0.446 -14.302 1.00 97.38 457 SER A O 1
ATOM 3640 N N . ALA A 1 458 ? 2.439 0.422 -14.397 1.00 98.25 458 ALA A N 1
ATOM 3641 C CA . ALA A 1 458 ? 2.570 -0.969 -13.967 1.00 98.25 458 ALA A CA 1
ATOM 3642 C C . ALA A 1 458 ? 2.007 -1.201 -12.551 1.00 98.25 458 ALA A C 1
ATOM 3644 O O . ALA A 1 458 ? 1.265 -2.157 -12.336 1.00 98.25 458 ALA A O 1
ATOM 3645 N N . LEU A 1 459 ? 2.276 -0.300 -11.596 1.00 97.75 459 LEU A N 1
ATOM 3646 C CA . LEU A 1 459 ? 1.676 -0.352 -10.254 1.00 97.75 459 LEU A CA 1
ATOM 3647 C C . LEU A 1 459 ? 0.139 -0.262 -10.309 1.00 97.75 459 LEU A C 1
ATOM 3649 O O . LEU A 1 459 ? -0.555 -0.982 -9.589 1.00 97.75 459 LEU A O 1
ATOM 3653 N N . SER A 1 460 ? -0.401 0.593 -11.178 1.00 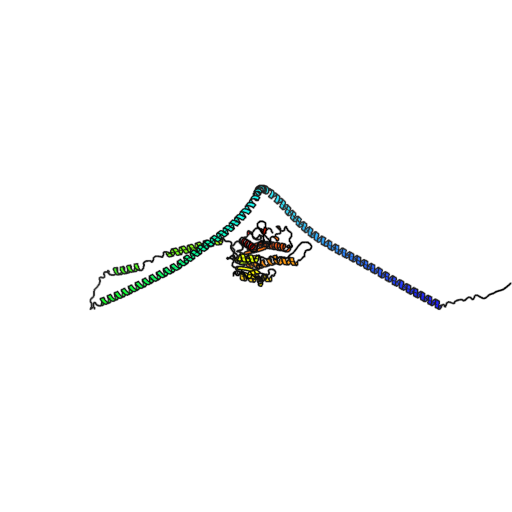96.88 460 SER A N 1
ATOM 3654 C CA . SER A 1 460 ? -1.844 0.723 -11.401 1.00 96.88 460 SER A CA 1
ATOM 3655 C C . SER A 1 460 ? -2.456 -0.561 -11.990 1.00 96.88 460 SER A C 1
ATOM 3657 O O . SER A 1 460 ? -3.516 -0.985 -11.529 1.00 96.88 460 SER A O 1
ATOM 3659 N N . GLN A 1 461 ? -1.762 -1.248 -12.906 1.00 98.50 461 GLN A N 1
ATOM 3660 C CA . GLN A 1 461 ? -2.165 -2.573 -13.400 1.00 98.50 461 GLN A CA 1
ATOM 3661 C C . GLN A 1 461 ? -2.147 -3.634 -12.286 1.00 98.50 461 GLN A C 1
ATOM 3663 O O . GLN A 1 461 ? -3.139 -4.338 -12.104 1.00 98.50 461 GLN A O 1
ATOM 3668 N N . PHE A 1 462 ? -1.075 -3.721 -11.488 1.00 98.56 462 PHE A N 1
ATOM 3669 C CA . PHE A 1 462 ? -1.022 -4.649 -10.349 1.00 98.56 462 PHE A CA 1
ATOM 3670 C C . PHE A 1 462 ? -2.110 -4.364 -9.308 1.00 98.56 462 PHE A C 1
ATOM 3672 O O . PHE A 1 462 ? -2.679 -5.300 -8.756 1.00 98.56 462 PHE A O 1
ATOM 3679 N N . THR A 1 463 ? -2.467 -3.093 -9.090 1.00 98.44 463 THR A N 1
ATOM 3680 C CA . THR A 1 463 ? -3.615 -2.713 -8.245 1.00 98.44 463 THR A CA 1
ATOM 3681 C C . THR A 1 463 ? -4.906 -3.359 -8.755 1.00 98.44 463 THR A C 1
ATOM 3683 O O . THR A 1 463 ? -5.674 -3.900 -7.960 1.00 98.44 463 THR A O 1
ATOM 3686 N N . LYS A 1 464 ? -5.146 -3.327 -10.075 1.00 98.50 464 LYS A N 1
ATOM 3687 C CA . LYS A 1 464 ? -6.336 -3.943 -10.675 1.00 98.50 464 LYS A CA 1
ATOM 3688 C C . LYS A 1 464 ? -6.322 -5.464 -10.532 1.00 98.50 464 LYS A C 1
ATOM 3690 O O . LYS A 1 464 ? -7.351 -6.039 -10.192 1.00 98.50 464 LYS A O 1
ATOM 3695 N N . THR A 1 465 ? -5.171 -6.092 -10.760 1.00 98.62 465 THR A N 1
ATOM 3696 C CA . THR A 1 465 ? -4.998 -7.543 -10.623 1.00 98.62 465 THR A CA 1
ATOM 3697 C C . THR A 1 465 ? -5.236 -7.998 -9.180 1.00 98.62 465 THR A C 1
ATOM 3699 O O . THR A 1 465 ? -6.118 -8.818 -8.958 1.00 98.62 465 THR A O 1
ATOM 3702 N N . PHE A 1 466 ? -4.578 -7.386 -8.186 1.00 98.69 466 PHE A N 1
ATOM 3703 C CA . PHE A 1 466 ? -4.801 -7.699 -6.766 1.00 98.69 466 PHE A CA 1
ATOM 3704 C C . PHE A 1 466 ? -6.268 -7.554 -6.341 1.00 98.69 466 PHE A C 1
ATOM 3706 O O . PHE A 1 466 ? -6.777 -8.388 -5.601 1.00 98.69 466 PHE A O 1
ATOM 3713 N N . ALA A 1 467 ? -6.963 -6.517 -6.814 1.00 98.31 467 ALA A N 1
ATOM 3714 C CA . ALA A 1 467 ? -8.371 -6.299 -6.492 1.00 98.31 467 ALA A CA 1
ATOM 3715 C C . ALA A 1 467 ? -9.307 -7.399 -7.021 1.00 98.31 467 ALA A C 1
ATOM 3717 O O . ALA A 1 467 ? -10.330 -7.676 -6.394 1.00 98.31 467 ALA A O 1
ATOM 3718 N N . ASN A 1 468 ? -8.972 -7.995 -8.170 1.00 98.06 468 ASN A N 1
ATOM 3719 C CA . ASN A 1 468 ? -9.704 -9.123 -8.741 1.00 98.06 468 ASN A CA 1
ATOM 3720 C C . ASN A 1 468 ? -9.330 -10.432 -8.020 1.00 98.06 468 ASN A C 1
ATOM 3722 O O . ASN A 1 468 ? -10.210 -11.196 -7.627 1.00 98.06 468 ASN A O 1
ATOM 3726 N N . ASP A 1 469 ? -8.032 -10.671 -7.819 1.00 98.12 469 ASP A N 1
ATOM 3727 C CA . ASP A 1 469 ? -7.507 -11.914 -7.245 1.00 98.12 469 ASP A CA 1
ATOM 3728 C C . ASP A 1 469 ? -7.901 -12.077 -5.770 1.00 98.12 469 ASP A C 1
ATOM 3730 O O . ASP A 1 469 ? -8.241 -13.179 -5.350 1.00 98.12 469 ASP A O 1
ATOM 3734 N N . TRP A 1 470 ? -7.911 -10.984 -4.995 1.00 97.06 470 TRP A N 1
ATOM 3735 C CA . TRP A 1 470 ? -8.274 -10.977 -3.569 1.00 97.06 470 TRP A CA 1
ATOM 3736 C C . TRP A 1 470 ? -9.763 -10.701 -3.320 1.00 97.06 470 TRP A C 1
ATOM 3738 O O . TRP A 1 470 ? -10.177 -10.320 -2.216 1.00 97.06 470 TRP A O 1
ATOM 3748 N N . GLN A 1 471 ? -10.597 -10.873 -4.354 1.00 92.69 471 GLN A N 1
ATOM 3749 C CA . GLN A 1 471 ? -12.021 -10.575 -4.254 1.00 92.69 471 GLN A CA 1
ATOM 3750 C C . GLN A 1 471 ? -12.747 -11.497 -3.258 1.00 92.69 471 GLN A C 1
ATOM 3752 O O . GLN A 1 471 ? -13.717 -11.082 -2.622 1.00 92.69 471 GLN A O 1
ATOM 3757 N N . ARG A 1 472 ? -12.280 -12.742 -3.096 1.00 92.00 472 ARG A N 1
ATOM 3758 C CA . ARG A 1 472 ? -12.901 -13.758 -2.223 1.00 92.00 472 ARG A CA 1
ATOM 3759 C C . ARG A 1 472 ? -12.559 -13.533 -0.750 1.00 92.00 472 ARG A C 1
ATOM 3761 O O . ARG A 1 472 ? -13.374 -13.785 0.133 1.00 92.00 472 ARG A O 1
ATOM 3768 N N . GLU A 1 473 ? -11.387 -12.974 -0.498 1.00 92.88 473 GLU A N 1
ATOM 3769 C CA . GLU A 1 473 ? -10.818 -12.648 0.807 1.00 92.88 473 GLU A CA 1
ATOM 3770 C C . GLU A 1 473 ? -11.412 -11.349 1.378 1.00 92.88 473 GLU A C 1
ATOM 3772 O O . GLU A 1 473 ? -11.174 -11.020 2.541 1.00 92.88 473 GLU A O 1
ATOM 3777 N N . HIS A 1 474 ? -12.217 -10.629 0.585 1.00 93.38 474 HIS A N 1
ATOM 3778 C CA . HIS A 1 474 ? -12.856 -9.357 0.937 1.00 93.38 474 HIS A CA 1
ATOM 3779 C C . HIS A 1 474 ? -11.850 -8.252 1.318 1.00 93.38 474 HIS A C 1
ATOM 3781 O O . HIS A 1 474 ? -12.118 -7.422 2.190 1.00 93.38 474 HIS A O 1
ATOM 3787 N N . ILE A 1 475 ? -10.681 -8.247 0.665 1.00 96.88 475 ILE A N 1
ATOM 3788 C CA . ILE A 1 475 ? -9.618 -7.255 0.867 1.00 96.88 475 ILE A CA 1
ATOM 3789 C C . ILE A 1 475 ? -9.731 -6.194 -0.230 1.00 96.88 475 ILE A C 1
ATOM 3791 O O . ILE A 1 475 ? -9.516 -6.479 -1.406 1.00 96.88 475 ILE A O 1
ATOM 3795 N N . LEU A 1 476 ? -10.054 -4.955 0.147 1.00 98.00 476 LEU A N 1
ATOM 3796 C CA . LEU A 1 476 ? -10.182 -3.846 -0.801 1.00 98.00 476 LEU A CA 1
ATOM 3797 C C . LEU A 1 476 ? -8.807 -3.399 -1.305 1.00 98.00 476 LEU A C 1
ATOM 3799 O O . LEU A 1 476 ? -7.972 -3.003 -0.503 1.00 98.00 476 LEU A O 1
ATOM 3803 N N . VAL A 1 477 ? -8.571 -3.365 -2.615 1.00 98.62 477 VAL A N 1
ATOM 3804 C CA . VAL A 1 477 ? -7.314 -2.852 -3.188 1.00 98.62 477 VAL A CA 1
ATOM 3805 C C . VAL A 1 477 ? -7.614 -1.718 -4.162 1.00 98.62 477 VAL A C 1
ATOM 3807 O O . VAL A 1 477 ? -8.389 -1.880 -5.098 1.00 98.62 477 VAL A O 1
ATOM 3810 N N . THR A 1 478 ? -7.023 -0.544 -3.945 1.00 98.19 478 THR A N 1
ATOM 3811 C CA . THR A 1 478 ? -7.310 0.667 -4.734 1.00 98.19 478 THR A CA 1
ATOM 3812 C C . THR A 1 478 ? -6.062 1.526 -4.911 1.00 98.19 478 THR A C 1
ATOM 3814 O O . THR A 1 478 ? -5.174 1.540 -4.055 1.00 98.19 478 THR A O 1
ATOM 3817 N N . ALA A 1 479 ? -6.001 2.292 -6.001 1.00 97.75 479 ALA A N 1
ATOM 3818 C CA . ALA A 1 479 ? -4.917 3.234 -6.258 1.00 97.75 479 ALA A CA 1
ATOM 3819 C C . ALA A 1 479 ? -5.370 4.680 -6.030 1.00 97.75 479 ALA A C 1
ATOM 3821 O O . ALA A 1 479 ? -6.485 5.070 -6.381 1.00 97.75 479 ALA A O 1
ATOM 3822 N N . PHE A 1 480 ? -4.466 5.501 -5.503 1.00 96.88 480 PHE A N 1
ATOM 3823 C CA . PHE A 1 480 ? -4.646 6.939 -5.350 1.00 96.88 480 PHE A CA 1
ATOM 3824 C C . PHE A 1 480 ? -3.470 7.706 -5.938 1.00 96.88 480 PHE A C 1
ATOM 3826 O O . PHE A 1 480 ? -2.317 7.419 -5.636 1.00 96.88 480 PHE A O 1
ATOM 3833 N N . CYS A 1 481 ? -3.757 8.748 -6.713 1.00 92.25 481 CYS A N 1
ATOM 3834 C CA . CYS A 1 481 ? -2.778 9.758 -7.075 1.00 92.25 481 CYS A CA 1
ATOM 3835 C C . CYS A 1 481 ? -2.462 10.601 -5.830 1.00 92.25 481 CYS A C 1
ATOM 3837 O O . CYS A 1 481 ? -3.215 11.521 -5.485 1.00 92.25 481 CYS A O 1
ATOM 3839 N N . GLY A 1 482 ? -1.341 10.292 -5.165 1.00 73.00 482 GLY A N 1
ATOM 3840 C CA . GLY A 1 482 ? -0.816 11.102 -4.056 1.00 73.00 482 GLY A CA 1
ATOM 3841 C C . GLY A 1 482 ? -0.482 12.528 -4.510 1.00 73.00 482 GLY A C 1
ATOM 3842 O O . GLY A 1 482 ? -0.752 13.506 -3.810 1.00 73.00 482 GLY A O 1
ATOM 3843 N N . GLY A 1 483 ? -0.020 12.636 -5.758 1.00 61.94 483 GLY A N 1
ATOM 3844 C CA . GLY A 1 483 ? 0.108 13.874 -6.512 1.00 61.94 483 GLY A CA 1
ATOM 3845 C C . GLY A 1 483 ? 1.445 14.576 -6.310 1.00 61.94 483 GLY A C 1
ATOM 3846 O O . GLY A 1 483 ? 1.706 15.163 -5.257 1.00 61.94 483 GLY A O 1
ATOM 3847 N N . TRP A 1 484 ? 2.236 14.623 -7.376 1.00 50.53 484 TRP A N 1
ATOM 3848 C CA . TRP A 1 484 ? 3.195 15.704 -7.596 1.00 50.53 484 TRP A CA 1
ATOM 3849 C C . TRP A 1 484 ? 2.463 16.993 -7.998 1.00 50.53 484 TRP A C 1
ATOM 3851 O O . TRP A 1 484 ? 1.325 16.951 -8.467 1.00 50.53 484 TRP A O 1
ATOM 3861 N N . GLY A 1 485 ? 3.129 18.133 -7.822 1.00 48.66 485 GLY A N 1
ATOM 3862 C CA . GLY A 1 485 ? 2.686 19.403 -8.392 1.00 48.66 485 GLY A CA 1
ATOM 3863 C C . GLY A 1 485 ? 1.471 20.068 -7.737 1.00 48.66 485 GLY A C 1
ATOM 3864 O O . GLY A 1 485 ? 0.947 19.655 -6.694 1.00 48.66 485 GLY A O 1
ATOM 3865 N N . MET A 1 486 ? 1.106 21.187 -8.356 1.00 40.69 486 MET A N 1
ATOM 3866 C CA . MET A 1 486 ? 0.239 22.231 -7.823 1.00 40.69 486 MET A CA 1
ATOM 3867 C C . MET A 1 486 ? -1.267 21.948 -7.981 1.00 40.69 486 MET A C 1
ATOM 3869 O O . MET A 1 486 ? -1.691 21.069 -8.730 1.00 40.69 486 MET A O 1
ATOM 3873 N N . THR A 1 487 ? -2.099 22.728 -7.290 1.00 44.16 487 THR A N 1
ATOM 3874 C CA . THR A 1 487 ? -3.516 22.922 -7.645 1.00 44.16 487 THR A CA 1
ATOM 3875 C C . THR A 1 487 ? -3.742 24.340 -8.118 1.00 44.16 487 THR A C 1
ATOM 3877 O O . THR A 1 487 ? -3.271 25.262 -7.460 1.00 44.16 487 THR A O 1
ATOM 3880 N N . ALA A 1 488 ? -4.544 24.499 -9.170 1.00 33.41 488 ALA A N 1
ATOM 3881 C CA . ALA A 1 488 ? -5.157 25.779 -9.485 1.00 33.41 488 ALA A CA 1
ATOM 3882 C C . ALA A 1 488 ? -6.038 26.231 -8.303 1.00 33.41 488 ALA A C 1
ATOM 3884 O O . ALA A 1 488 ? -7.052 25.594 -8.002 1.00 33.41 488 ALA A O 1
ATOM 3885 N N . MET A 1 489 ? -5.633 27.301 -7.626 1.00 35.22 489 MET A N 1
ATOM 3886 C CA . MET A 1 489 ? -6.461 28.077 -6.704 1.00 35.22 489 MET A CA 1
ATOM 3887 C C . MET A 1 489 ? -6.531 29.490 -7.275 1.00 35.22 489 MET A C 1
ATOM 3889 O O . MET A 1 489 ? -5.498 30.084 -7.549 1.00 35.22 489 MET A O 1
ATOM 3893 N N . GLU A 1 490 ? -7.744 29.975 -7.546 1.00 35.69 490 GLU A N 1
ATOM 3894 C CA . GLU A 1 490 ? -7.996 31.333 -8.075 1.00 35.69 490 GLU A CA 1
ATOM 3895 C C . GLU A 1 490 ? -7.273 31.668 -9.401 1.00 35.69 490 GLU A C 1
ATOM 3897 O O . GLU A 1 490 ? -7.144 32.825 -9.780 1.00 35.69 490 GLU A O 1
ATOM 3902 N N . GLY A 1 491 ? -6.860 30.640 -10.153 1.00 34.00 491 GLY A N 1
ATOM 3903 C CA . GLY A 1 491 ? -6.123 30.765 -11.418 1.00 34.00 491 GLY A CA 1
ATOM 3904 C C . GLY A 1 491 ? -4.616 30.523 -11.293 1.00 34.00 491 GLY A C 1
ATOM 3905 O O . GLY A 1 491 ? -3.971 30.228 -12.297 1.00 34.00 491 GLY A O 1
ATOM 3906 N N . GLU A 1 492 ? -4.059 30.539 -10.080 1.00 31.44 492 GLU A N 1
ATOM 3907 C CA . GLU A 1 492 ? -2.636 30.289 -9.837 1.00 31.44 492 GLU A CA 1
ATOM 3908 C C . GLU A 1 492 ? -2.338 28.826 -9.486 1.00 31.44 492 GLU A C 1
ATOM 3910 O O . GLU A 1 492 ? -3.068 28.165 -8.742 1.00 31.44 492 GLU A O 1
ATOM 3915 N N . LEU A 1 493 ? -1.217 28.311 -9.995 1.00 45.84 493 LEU A N 1
ATOM 3916 C CA . LEU A 1 493 ? -0.698 26.988 -9.651 1.00 45.84 493 LEU A CA 1
ATOM 3917 C C . LEU A 1 493 ? 0.009 27.037 -8.285 1.00 45.84 493 LEU A C 1
ATOM 3919 O O . LEU A 1 493 ? 1.204 27.307 -8.197 1.00 45.84 493 LEU A O 1
ATOM 3923 N N . VAL A 1 494 ? -0.715 26.709 -7.212 1.00 54.94 494 VAL A N 1
ATOM 3924 C CA . VAL A 1 494 ? -0.181 26.697 -5.838 1.00 54.94 494 VAL A CA 1
ATOM 3925 C C . VAL A 1 494 ? 0.291 25.299 -5.426 1.00 54.94 494 VAL A C 1
ATOM 3927 O O . VAL A 1 494 ? -0.440 24.312 -5.557 1.00 54.94 494 VAL A O 1
ATOM 3930 N N . TRP A 1 495 ? 1.507 25.191 -4.881 1.00 66.31 495 TRP A N 1
ATOM 3931 C CA . TRP A 1 495 ? 2.033 23.939 -4.322 1.00 66.31 495 TRP A CA 1
ATOM 3932 C C . TRP A 1 495 ? 1.209 23.471 -3.117 1.00 66.31 495 TRP A C 1
ATOM 3934 O O . TRP A 1 495 ? 1.205 24.098 -2.058 1.00 66.31 495 TRP A O 1
ATOM 3944 N N . VAL A 1 496 ? 0.543 22.320 -3.249 1.00 76.50 496 VAL A N 1
ATOM 3945 C CA . VAL A 1 496 ? -0.210 21.728 -2.136 1.00 76.50 496 VAL A CA 1
ATOM 3946 C C . VAL A 1 496 ? 0.759 21.072 -1.154 1.00 76.50 496 VAL A C 1
ATOM 3948 O O . VAL A 1 496 ? 1.469 20.127 -1.514 1.00 76.50 496 VAL A O 1
ATOM 3951 N N . LYS A 1 497 ? 0.755 21.550 0.094 1.00 85.88 497 LYS A N 1
ATOM 3952 C CA . LYS A 1 497 ? 1.562 20.996 1.189 1.00 85.88 497 LYS A CA 1
ATOM 3953 C C . LYS A 1 497 ? 1.200 19.521 1.474 1.00 85.88 497 LYS A C 1
ATOM 3955 O O . LYS A 1 497 ? 0.033 19.153 1.290 1.00 85.88 497 LYS A O 1
ATOM 3960 N N . PRO A 1 498 ? 2.149 18.669 1.916 1.00 87.69 498 PRO A N 1
ATOM 3961 C CA . PRO A 1 498 ? 1.893 17.253 2.201 1.00 87.69 498 PRO A CA 1
ATOM 3962 C C . PRO A 1 498 ? 0.732 17.004 3.170 1.00 87.69 498 PRO A C 1
ATOM 3964 O O . PRO A 1 498 ? -0.030 16.066 2.963 1.00 87.69 498 PRO A O 1
ATOM 3967 N N . GLU A 1 499 ? 0.544 17.871 4.164 1.00 90.69 499 GLU A N 1
ATOM 3968 C CA . GLU A 1 499 ? -0.515 17.782 5.177 1.00 90.69 499 GLU A CA 1
ATOM 3969 C C . GLU A 1 499 ? -1.905 17.864 4.529 1.00 90.69 499 GLU A C 1
ATOM 3971 O O . GLU A 1 499 ? -2.742 16.993 4.735 1.00 90.69 499 GLU A O 1
ATOM 3976 N N . VAL A 1 500 ? -2.115 18.835 3.633 1.00 89.25 500 VAL A N 1
ATOM 3977 C CA . VAL A 1 500 ? -3.383 19.016 2.897 1.00 89.25 500 VAL A CA 1
ATOM 3978 C C . VAL A 1 500 ? -3.638 17.866 1.910 1.00 89.25 500 VAL A C 1
ATOM 3980 O O . VAL A 1 500 ? -4.787 17.549 1.591 1.00 89.25 500 VAL A O 1
ATOM 3983 N N . LYS A 1 501 ? -2.581 17.218 1.398 1.00 90.38 501 LYS A N 1
ATOM 3984 C CA . LYS A 1 501 ? -2.714 15.996 0.583 1.00 90.38 501 LYS A CA 1
ATOM 3985 C C . LYS A 1 501 ? -3.127 14.807 1.451 1.00 90.38 501 LYS A C 1
ATOM 3987 O O . LYS A 1 501 ? -4.067 14.105 1.084 1.00 90.38 501 LYS A O 1
ATOM 3992 N N . ALA A 1 502 ? -2.454 14.613 2.584 1.00 94.38 502 ALA A N 1
ATOM 3993 C CA . ALA A 1 502 ? -2.717 13.538 3.530 1.00 94.38 502 ALA A CA 1
ATOM 3994 C C . ALA A 1 502 ? -4.130 13.627 4.120 1.00 94.38 502 ALA A C 1
ATOM 3996 O O . ALA A 1 502 ? -4.843 12.630 4.103 1.00 94.38 502 ALA A O 1
ATOM 3997 N N . GLU A 1 503 ? -4.575 14.813 4.543 1.00 94.12 503 GLU A N 1
ATOM 3998 C CA . GLU A 1 503 ? -5.916 15.047 5.096 1.00 94.12 503 GLU A CA 1
ATOM 3999 C C . GLU A 1 503 ? -7.006 14.586 4.113 1.00 94.12 503 GLU A C 1
ATOM 4001 O O . GLU A 1 503 ? -7.899 13.811 4.460 1.00 94.12 503 GLU A O 1
ATOM 4006 N N . ARG A 1 504 ? -6.887 15.003 2.845 1.00 93.44 504 ARG A N 1
ATOM 4007 C CA . ARG A 1 504 ? -7.826 14.653 1.767 1.00 93.44 504 ARG A CA 1
ATOM 4008 C C . ARG A 1 504 ? -7.780 13.166 1.404 1.00 93.44 504 ARG A C 1
ATOM 4010 O O . ARG A 1 504 ? -8.832 12.564 1.180 1.00 93.44 504 ARG A O 1
ATOM 4017 N N . LEU A 1 505 ? -6.589 12.561 1.391 1.00 95.69 505 LEU A N 1
ATOM 4018 C CA . LEU A 1 505 ? -6.422 11.121 1.179 1.00 95.69 505 LEU A CA 1
ATOM 4019 C C . LEU A 1 505 ? -7.053 10.311 2.310 1.00 95.69 505 LEU A C 1
ATOM 4021 O O . LEU A 1 505 ? -7.881 9.456 2.022 1.00 95.69 505 LEU A O 1
ATOM 4025 N N . VAL A 1 506 ? -6.759 10.624 3.575 1.00 96.00 506 VAL A N 1
ATOM 4026 C CA . VAL A 1 506 ? -7.370 9.952 4.733 1.00 96.00 506 VAL A CA 1
ATOM 4027 C C . VAL A 1 506 ? -8.890 10.120 4.704 1.00 96.00 506 VAL A C 1
ATOM 4029 O O . VAL A 1 506 ? -9.604 9.127 4.820 1.00 96.00 506 VAL A O 1
ATOM 4032 N N . ARG A 1 507 ? -9.414 11.325 4.433 1.00 93.69 507 ARG A N 1
ATOM 4033 C CA . ARG A 1 507 ? -10.863 11.545 4.247 1.00 93.69 507 ARG A CA 1
ATOM 4034 C C . ARG A 1 507 ? -11.459 10.674 3.133 1.00 93.69 507 ARG A C 1
ATOM 4036 O O . ARG A 1 507 ? -12.575 10.184 3.269 1.00 93.69 507 ARG A O 1
ATOM 4043 N N . SER A 1 508 ? -10.721 10.467 2.044 1.00 95.62 508 SER A N 1
ATOM 4044 C CA . SER A 1 508 ? -11.135 9.583 0.950 1.00 95.62 508 SER A CA 1
ATOM 4045 C C . SER A 1 508 ? -11.049 8.100 1.328 1.00 95.62 508 SER A C 1
ATOM 4047 O O . SER A 1 508 ? -11.926 7.336 0.939 1.00 95.62 508 SER A O 1
ATOM 4049 N N . PHE A 1 509 ? -10.054 7.690 2.123 1.00 96.44 509 PHE A N 1
ATOM 4050 C CA . PHE A 1 509 ? -9.895 6.311 2.597 1.00 96.44 509 PHE A CA 1
ATOM 4051 C C . PHE A 1 509 ? -11.069 5.868 3.480 1.00 96.44 509 PHE A C 1
ATOM 4053 O O . PHE A 1 509 ? -11.595 4.777 3.288 1.00 96.44 509 PHE A O 1
ATOM 4060 N N . TYR A 1 510 ? -11.542 6.735 4.382 1.00 93.69 510 TYR A N 1
ATOM 4061 C CA . TYR A 1 510 ? -12.723 6.479 5.224 1.00 93.69 510 TYR A CA 1
ATOM 4062 C C . TYR A 1 510 ? -14.041 6.336 4.434 1.00 93.69 510 TYR A C 1
ATOM 4064 O O . TYR A 1 510 ? -15.043 5.897 4.989 1.00 93.69 510 TYR A O 1
ATOM 4072 N N . ARG A 1 511 ? -14.047 6.687 3.140 1.00 92.62 511 ARG A N 1
ATOM 4073 C CA . ARG A 1 511 ? -15.196 6.554 2.229 1.00 92.62 511 ARG A CA 1
ATOM 4074 C C . ARG A 1 511 ? -15.082 5.366 1.264 1.00 92.62 511 ARG A C 1
ATOM 4076 O O . ARG A 1 511 ? -15.980 5.171 0.445 1.00 92.62 511 ARG A O 1
ATOM 4083 N N . LEU A 1 512 ? -13.990 4.599 1.326 1.00 94.62 512 LEU A N 1
ATOM 4084 C CA . LEU A 1 512 ? -13.789 3.429 0.474 1.00 94.62 512 LEU A CA 1
ATOM 4085 C C . LEU A 1 512 ? -14.787 2.323 0.814 1.00 94.62 512 LEU A C 1
ATOM 4087 O O . LEU A 1 512 ? -15.028 2.013 1.976 1.00 94.62 512 LEU A O 1
ATOM 4091 N N . ASN A 1 513 ? -15.322 1.709 -0.235 1.00 92.69 513 ASN A N 1
ATOM 4092 C CA . ASN A 1 513 ? -16.223 0.566 -0.171 1.00 92.69 513 ASN A CA 1
ATOM 4093 C C . ASN A 1 513 ? -16.064 -0.290 -1.441 1.00 92.69 513 ASN A C 1
ATOM 4095 O O . ASN A 1 513 ? -15.264 0.047 -2.315 1.00 92.69 513 ASN A O 1
ATOM 4099 N N . GLN A 1 514 ? -16.850 -1.359 -1.582 1.00 93.50 514 GLN A N 1
ATOM 4100 C CA . GLN A 1 514 ? -16.722 -2.334 -2.672 1.00 93.50 514 GLN A CA 1
ATOM 4101 C C . GLN A 1 514 ? -16.700 -1.718 -4.082 1.00 93.50 514 GLN A C 1
ATOM 4103 O O . GLN A 1 514 ? -15.951 -2.196 -4.930 1.00 93.50 514 GLN A O 1
ATOM 4108 N N . SER A 1 515 ? -17.445 -0.632 -4.338 1.00 94.75 515 SER A N 1
ATOM 4109 C CA . SER A 1 515 ? -17.472 0.021 -5.659 1.00 94.75 515 SER A CA 1
ATOM 4110 C C . SER A 1 515 ? -16.168 0.737 -6.026 1.00 94.75 515 SER A C 1
ATOM 4112 O O . SER A 1 515 ? -16.063 1.267 -7.126 1.00 94.75 515 SER A O 1
ATOM 4114 N N . HIS A 1 516 ? -15.206 0.802 -5.102 1.00 97.00 516 HIS A N 1
ATOM 4115 C CA . HIS A 1 516 ? -13.887 1.402 -5.292 1.00 97.00 516 HIS A CA 1
ATOM 4116 C C . HIS A 1 516 ? -12.786 0.353 -5.503 1.00 97.00 516 HIS A C 1
ATOM 4118 O O . HIS A 1 516 ? -11.633 0.711 -5.744 1.00 97.00 516 HIS A O 1
ATOM 4124 N N . ASN A 1 517 ? -13.118 -0.938 -5.399 1.00 97.75 517 ASN A N 1
ATOM 4125 C CA . ASN A 1 517 ? -12.149 -2.019 -5.516 1.00 97.75 517 ASN A CA 1
ATOM 4126 C C . ASN A 1 517 ? -11.611 -2.128 -6.955 1.00 97.75 517 ASN A C 1
ATOM 4128 O O . ASN A 1 517 ? -12.369 -2.230 -7.922 1.00 97.75 517 ASN A O 1
ATOM 4132 N N . GLY A 1 518 ? -10.288 -2.116 -7.102 1.00 97.75 518 GLY A N 1
ATOM 4133 C CA . GLY A 1 518 ? -9.606 -2.199 -8.390 1.00 97.75 518 GLY A CA 1
ATOM 4134 C C . GLY A 1 518 ? -9.879 -1.000 -9.287 1.00 97.75 518 GLY A C 1
ATOM 4135 O O . GLY A 1 518 ? -10.117 -1.188 -10.480 1.00 97.75 518 GLY A O 1
ATOM 4136 N N . LEU A 1 519 ? -9.907 0.203 -8.711 1.00 97.69 519 LEU A N 1
ATOM 4137 C CA . LEU A 1 519 ? -10.027 1.469 -9.429 1.00 97.69 519 LEU A CA 1
ATOM 4138 C C . LEU A 1 519 ? -8.935 2.459 -8.991 1.00 97.69 519 LEU A C 1
ATOM 4140 O O . LEU A 1 519 ? -8.213 2.249 -8.009 1.00 97.69 519 LEU A O 1
ATOM 4144 N N . PHE A 1 520 ? -8.787 3.532 -9.768 1.00 97.75 520 PHE A N 1
ATOM 4145 C CA . PHE A 1 520 ? -7.770 4.560 -9.582 1.00 97.75 520 PHE A CA 1
ATOM 4146 C C . PHE A 1 520 ? -8.427 5.928 -9.372 1.00 97.75 520 PHE A C 1
ATOM 4148 O O . PHE A 1 520 ? -9.317 6.324 -10.122 1.00 97.75 520 PHE A O 1
ATOM 4155 N N . TYR A 1 521 ? -7.999 6.655 -8.337 1.00 96.69 521 TYR A N 1
ATOM 4156 C CA . TYR A 1 521 ? -8.627 7.904 -7.902 1.00 96.69 521 TYR A CA 1
ATOM 4157 C C . TYR A 1 521 ? -7.623 9.030 -7.672 1.00 96.69 521 TYR A C 1
ATOM 4159 O O . TYR A 1 521 ? -6.446 8.808 -7.399 1.00 96.69 521 TYR A O 1
ATOM 4167 N N . ASN A 1 522 ? -8.097 10.275 -7.685 1.00 92.75 522 ASN A N 1
ATOM 4168 C CA . ASN A 1 522 ? -7.379 11.372 -7.041 1.00 92.75 522 ASN A CA 1
ATOM 4169 C C . ASN A 1 522 ? -7.700 11.444 -5.536 1.00 92.75 522 ASN A C 1
ATOM 4171 O O . ASN A 1 522 ? -8.647 10.832 -5.046 1.00 92.75 522 ASN A O 1
ATOM 4175 N N . ARG A 1 523 ? -6.938 12.261 -4.801 1.00 90.69 523 ARG A N 1
ATOM 4176 C CA . ARG A 1 523 ? -7.116 12.555 -3.362 1.00 90.69 523 ARG A CA 1
ATOM 4177 C C . ARG A 1 523 ? -8.505 13.046 -2.910 1.00 90.69 523 ARG A C 1
ATOM 4179 O O . ARG A 1 523 ? -8.692 13.222 -1.717 1.00 90.69 523 ARG A O 1
ATOM 4186 N N . ASN A 1 524 ? -9.440 13.313 -3.825 1.00 89.06 524 ASN A N 1
ATOM 4187 C CA . ASN A 1 524 ? -10.824 13.703 -3.524 1.00 89.06 524 ASN A CA 1
ATOM 4188 C C . ASN A 1 524 ? -11.830 12.594 -3.913 1.00 89.06 524 ASN A C 1
ATOM 4190 O O . ASN A 1 524 ? -13.021 12.874 -4.063 1.00 89.06 524 ASN A O 1
ATOM 4194 N N . LEU A 1 525 ? -11.349 11.366 -4.140 1.00 93.12 525 LEU A N 1
ATOM 4195 C CA . LEU A 1 525 ? -12.121 10.199 -4.579 1.00 93.12 525 LEU A CA 1
ATOM 4196 C C . LEU A 1 525 ? -12.840 10.389 -5.933 1.00 93.12 525 LEU A C 1
ATOM 4198 O O . LEU A 1 525 ? -13.851 9.747 -6.201 1.00 93.12 525 LEU A O 1
ATOM 4202 N N . LYS A 1 526 ? -12.323 11.263 -6.816 1.00 93.50 526 LYS A N 1
ATOM 4203 C CA . LYS A 1 526 ? -12.758 11.302 -8.226 1.00 93.50 526 LYS A CA 1
ATOM 4204 C C . LYS A 1 526 ? -11.945 10.292 -9.040 1.00 93.50 526 LYS A C 1
ATOM 4206 O O . LYS A 1 526 ? -10.725 10.270 -8.848 1.00 93.50 526 LYS A O 1
ATOM 4211 N N . PRO A 1 527 ? -12.570 9.493 -9.922 1.00 95.38 527 PRO A N 1
ATOM 4212 C CA . PRO A 1 527 ? -11.857 8.503 -10.718 1.00 95.38 527 PRO A CA 1
ATOM 4213 C C . PRO A 1 527 ? -10.847 9.168 -11.660 1.00 95.38 527 PRO A C 1
ATOM 4215 O O . PRO A 1 527 ? -11.057 10.286 -12.137 1.00 95.38 527 PRO A O 1
ATOM 4218 N N . ILE A 1 528 ? -9.752 8.461 -11.911 1.00 94.81 528 ILE A N 1
ATOM 4219 C CA . ILE A 1 528 ? -8.761 8.740 -12.947 1.00 94.81 528 ILE A CA 1
ATOM 4220 C C . ILE A 1 528 ? -8.788 7.519 -13.882 1.00 94.81 528 ILE A C 1
ATOM 4222 O O . ILE A 1 528 ? -8.744 6.396 -13.374 1.00 94.81 528 ILE A O 1
ATOM 4226 N N . PRO A 1 529 ? -8.886 7.690 -15.212 1.00 95.06 529 PRO A N 1
ATOM 4227 C CA . PRO A 1 529 ? -8.781 6.565 -16.136 1.00 95.06 529 PRO A CA 1
ATOM 4228 C C . PRO A 1 529 ? -7.386 5.927 -16.053 1.00 95.06 529 PRO A C 1
ATOM 4230 O O . PRO A 1 529 ? -6.407 6.600 -15.717 1.00 95.06 529 PRO A O 1
ATOM 4233 N N . TYR A 1 530 ? -7.292 4.632 -16.345 1.00 91.12 530 TYR A N 1
ATOM 4234 C CA . TYR A 1 530 ? -6.015 3.911 -16.356 1.00 91.12 530 TYR A CA 1
ATOM 4235 C C . TYR A 1 530 ? -5.096 4.323 -17.519 1.00 91.12 530 TYR A C 1
ATOM 4237 O O . TYR A 1 530 ? -5.561 4.981 -18.480 1.00 91.12 530 TYR A O 1
#